Protein AF-0000000083412181 (afdb_homodimer)

Secondary structure (DSSP, 8-state):
------------------------SSEEPTTBPTT---SEE-TTS-EEEEEE-TT-S-EEEEETTEEEE-EE-TTSEEEEEPSPPPSEEEEEEEEETTEEE--TTB-EEEETTEEEEEEEEPPPHHHHGGGS--TTS---EEEEEEEEETTTTEEEEEEEEE-GGGTT-TT--B-EEEEE--TT--TTHHHHTS-HHHHHHHHHHTTSS---EEEEE--S--S-TTSSTT--TTTTTTTHHHHIIIIIHHHHHHHS-B--SGGGEEEEEETHHHHHHHHHHGGGTTT-SEEEEES------GGGGGGHHHHTTSSHHHHHHH-SEEEEEEETTT--SHHHHHHHHHHTT---EEEEETT--SSHHHHHHHHHHHGGGSS-----/------------------------SSEEPTTBPTT---SEE-TTS-EEEEEE-TT-S-EEEEETTEEEE-EE-TTSEEEEEPSPPPSEEEEEEEEETTEEE--TTB-EEEETTEEEEEEEEPPPHHHHGGGS--TTS---EEEEEEEEETTTTEEEEEEEEE-GGGTT-TT--B-EEEEE--TT--TTHHHHTS-HHHHHHHHHHTTSS---EEEEE--S--S-TTSSTT--TTTTTTTHHHHIIIIIHHHHHHHS-B--SGGGEEEEEETHHHHHHHHHHGGGTTT-SEEEEES------GGGGGGHHHHTTSSHHHHHHH-SEEEEEEETTT--SHHHHHHHHHHTT---EEEEETT--SSHHHHHHHHHHHGGGSS-----

Sequence (768 aa):
MNHLITAVVMTLLPMTALAVDDTPHGTPASTNIPEAQYPCVDSQSRATFKLAAKDAKDVKVDICGKKYDMTKDADGVWTGTTDPLVEGFHYYFLVVDGVSVIDPATEAFFGCGKMSGGIEIPESKEAAAYYTFDKNVPHGQVRECKYYSNLENAERRCFVYTPAEYETSPQKRYPVLYLQHGMGEDERGWSQQGMMANIMDNQIAAGKCVPMIVVMDYGNCGYSFGARKGETMEQFGASFTPIMLEEIIPFIDGNFRTLTDRDNRAMAGLSWGGRETFQTALPNLDKFSHIGTFSGALFLPLDQIPTLYGGVFADADAFNSKVHTLFMGMGSEENFGSDRISQALRDNGINCIYYESPGTHHEWLTWRRCLNEFLPLIFKSDKKMNHLITAVVMTLLPMTALAVDDTPHGTPASTNIPEAQYPCVDSQSRATFKLAAKDAKDVKVDICGKKYDMTKDADGVWTGTTDPLVEGFHYYFLVVDGVSVIDPATEAFFGCGKMSGGIEIPESKEAAAYYTFDKNVPHGQVRECKYYSNLENAERRCFVYTPAEYETSPQKRYPVLYLQHGMGEDERGWSQQGMMANIMDNQIAAGKCVPMIVVMDYGNCGYSFGARKGETMEQFGASFTPIMLEEIIPFIDGNFRTLTDRDNRAMAGLSWGGRETFQTALPNLDKFSHIGTFSGALFLPLDQIPTLYGGVFADADAFNSKVHTLFMGMGSEENFGSDRISQALRDNGINCIYYESPGTHHEWLTWRRCLNEFLPLIFKSDKK

Solvent-accessible surface area (backbone atoms only — not comparable to full-atom values): 40443 Å² total; per-residue (Å²): 136,86,79,77,78,76,76,76,77,76,76,76,69,77,75,72,72,71,71,71,77,77,67,66,86,35,47,48,30,86,34,33,33,77,92,39,60,38,44,17,36,28,98,69,39,23,41,34,41,69,45,78,37,64,69,52,85,40,44,29,43,38,43,89,93,43,75,42,74,36,46,69,49,96,84,19,38,28,41,32,67,52,66,67,52,72,65,28,56,41,62,34,32,32,28,53,34,81,28,77,29,41,46,68,37,23,40,73,40,63,35,84,27,28,56,23,16,44,42,50,35,76,63,56,70,76,77,39,46,53,50,39,88,53,86,90,46,68,59,37,36,41,24,44,38,69,47,68,35,77,92,73,69,39,83,42,57,34,33,36,35,37,40,47,57,55,74,78,37,81,84,61,60,24,33,38,35,39,47,32,41,32,63,6,23,36,37,58,34,46,61,64,75,33,27,42,62,30,33,51,27,47,33,39,69,68,65,51,28,70,72,42,33,37,38,19,41,57,51,68,28,38,41,52,90,69,74,52,82,87,60,47,76,77,55,59,32,50,73,30,48,60,42,45,69,69,42,49,51,52,51,48,58,73,68,44,62,51,40,86,51,24,76,29,23,31,37,24,15,29,25,46,13,10,31,50,27,52,69,42,40,60,72,32,57,82,52,28,17,28,42,32,24,30,45,30,61,60,89,68,65,72,92,45,54,41,58,41,69,89,31,52,44,59,47,24,69,62,37,49,72,57,37,78,32,38,38,38,19,34,18,64,64,45,80,74,52,48,69,60,51,44,50,46,39,40,76,55,58,32,70,58,48,76,47,70,33,81,82,25,37,93,44,43,45,24,46,36,51,38,50,64,63,47,47,53,63,47,75,62,76,74,82,118,137,84,79,78,78,77,77,77,76,75,77,75,69,76,77,72,72,71,72,71,78,79,65,67,86,36,48,49,30,86,34,34,32,77,90,39,59,38,45,16,36,28,98,69,40,24,42,36,41,69,47,78,36,64,70,50,86,40,44,29,42,39,43,89,93,44,74,41,73,38,47,69,49,95,85,20,38,29,43,30,67,52,66,65,52,71,64,29,57,42,63,33,32,32,27,53,36,82,28,75,29,42,49,70,37,22,40,73,40,65,36,84,28,28,56,23,15,44,42,51,35,76,64,55,71,78,78,38,47,54,50,40,88,51,87,88,45,68,58,37,36,42,25,44,37,69,47,69,34,80,92,72,70,40,81,42,61,33,33,36,34,37,40,49,58,55,75,79,36,81,82,61,62,24,34,38,37,40,46,32,41,30,64,5,24,36,38,57,35,48,60,64,74,34,28,42,61,32,33,50,27,48,32,39,71,69,66,51,29,72,71,41,33,37,36,18,41,58,50,67,29,39,40,52,90,69,73,51,82,87,60,46,76,77,57,60,34,49,73,30,48,60,41,45,69,69,42,48,51,54,50,47,58,72,69,44,62,52,41,86,51,23,78,29,23,30,36,23,14,28,26,46,13,10,31,51,26,51,69,40,38,58,70,32,57,82,53,28,18,29,40,33,23,30,46,31,62,60,88,68,64,74,90,44,53,42,60,40,69,88,30,52,42,58,47,22,70,61,38,47,72,55,38,77,34,37,38,38,21,34,18,65,65,44,81,73,51,50,69,60,50,44,48,46,40,42,75,57,58,30,74,58,48,75,45,70,32,81,84,24,38,96,43,43,46,24,46,36,52,37,50,64,64,47,47,52,62,45,76,62,76,76,79,119

Structure (mmCIF, N/CA/C/O backbone):
data_AF-0000000083412181-model_v1
#
loop_
_entity.id
_entity.type
_entity.pdbx_description
1 polymer Esterase
#
loop_
_atom_site.group_PDB
_atom_site.id
_atom_site.type_symbol
_atom_site.label_atom_id
_atom_site.label_alt_id
_atom_site.label_comp_id
_atom_site.label_asym_id
_atom_site.label_entity_id
_atom_site.label_seq_id
_atom_site.pdbx_PDB_ins_code
_atom_site.Cartn_x
_atom_site.Cartn_y
_atom_site.Cartn_z
_atom_site.occupancy
_atom_site.B_iso_or_equiv
_atom_site.auth_seq_id
_atom_site.auth_comp_id
_atom_site.auth_asym_id
_atom_site.auth_atom_id
_atom_site.pdbx_PDB_model_num
ATOM 1 N N . MET A 1 1 ? 58.844 55.375 -35 1 28.84 1 MET A N 1
ATOM 2 C CA . MET A 1 1 ? 58.531 54 -35.281 1 28.84 1 MET A CA 1
ATOM 3 C C . MET A 1 1 ? 57.25 53.562 -34.562 1 28.84 1 MET A C 1
ATOM 5 O O . MET A 1 1 ? 57.188 53.656 -33.344 1 28.84 1 MET A O 1
ATOM 9 N N . ASN A 1 2 ? 56.094 53.75 -35.219 1 30.41 2 ASN A N 1
ATOM 10 C CA . ASN A 1 2 ? 54.656 53.594 -34.969 1 30.41 2 ASN A CA 1
ATOM 11 C C . ASN A 1 2 ? 54.312 52.156 -34.625 1 30.41 2 ASN A C 1
ATOM 13 O O . ASN A 1 2 ? 54.438 51.25 -35.469 1 30.41 2 ASN A O 1
ATOM 17 N N . HIS A 1 3 ? 54.719 51.719 -33.469 1 30.52 3 HIS A N 1
ATOM 18 C CA . HIS A 1 3 ? 54.469 50.375 -32.969 1 30.52 3 HIS A CA 1
ATOM 19 C C . HIS A 1 3 ? 52.969 50.062 -32.969 1 30.52 3 HIS A C 1
ATOM 21 O O . HIS A 1 3 ? 52.188 50.781 -32.312 1 30.52 3 HIS A O 1
ATOM 27 N N . LEU A 1 4 ? 52.438 49.656 -34.125 1 27.62 4 LEU A N 1
ATOM 28 C CA . LEU A 1 4 ? 51.062 49.219 -34.344 1 27.62 4 LEU A CA 1
ATOM 29 C C . LEU A 1 4 ? 50.688 48.062 -33.406 1 27.62 4 LEU A C 1
ATOM 31 O O . LEU A 1 4 ? 51.375 47.031 -33.406 1 27.62 4 LEU A O 1
ATOM 35 N N . ILE A 1 5 ? 50.188 48.344 -32.219 1 32.09 5 ILE A N 1
ATOM 36 C CA . ILE A 1 5 ? 49.625 47.438 -31.25 1 32.09 5 ILE A CA 1
ATOM 37 C C . ILE A 1 5 ? 48.469 46.625 -31.891 1 32.09 5 ILE A C 1
ATOM 39 O O . ILE A 1 5 ? 47.469 47.219 -32.281 1 32.09 5 ILE A O 1
ATOM 43 N N . THR A 1 6 ? 48.75 45.625 -32.688 1 26.8 6 THR A N 1
ATOM 44 C CA . THR A 1 6 ? 47.75 44.75 -33.25 1 26.8 6 THR A CA 1
ATOM 45 C C . THR A 1 6 ? 46.906 44.125 -32.156 1 26.8 6 THR A C 1
ATOM 47 O O . THR A 1 6 ? 47.438 43.406 -31.281 1 26.8 6 THR A O 1
ATOM 50 N N . ALA A 1 7 ? 45.781 44.719 -31.828 1 28.11 7 ALA A N 1
ATOM 51 C CA . ALA A 1 7 ? 44.719 44.188 -30.953 1 28.11 7 ALA A CA 1
ATOM 52 C C . ALA A 1 7 ? 44.219 42.844 -31.422 1 28.11 7 ALA A C 1
ATOM 54 O O . ALA A 1 7 ? 43.688 42.719 -32.531 1 28.11 7 ALA A O 1
ATOM 55 N N . VAL A 1 8 ? 44.938 41.781 -31.109 1 29.64 8 VAL A N 1
ATOM 56 C CA . VAL A 1 8 ? 44.406 40.469 -31.406 1 29.64 8 VAL A CA 1
ATOM 57 C C . VAL A 1 8 ? 43.062 40.281 -30.719 1 29.64 8 VAL A C 1
ATOM 59 O O . VAL A 1 8 ? 42.969 40.406 -29.5 1 29.64 8 VAL A O 1
ATOM 62 N N . VAL A 1 9 ? 41.969 40.719 -31.359 1 28.81 9 VAL A N 1
ATOM 63 C CA . VAL A 1 9 ? 40.594 40.438 -30.938 1 28.81 9 VAL A CA 1
ATOM 64 C C . VAL A 1 9 ? 40.406 38.906 -30.828 1 28.81 9 VAL A C 1
ATOM 66 O O . VAL A 1 9 ? 40.5 38.188 -31.828 1 28.81 9 VAL A O 1
ATOM 69 N N . MET A 1 10 ? 40.844 38.344 -29.719 1 28.55 10 MET A N 1
ATOM 70 C CA . MET A 1 10 ? 40.469 36.938 -29.453 1 28.55 10 MET A CA 1
ATOM 71 C C . MET A 1 10 ? 38.969 36.75 -29.547 1 28.55 10 MET A C 1
ATOM 73 O O . MET A 1 10 ? 38.188 37.375 -28.828 1 28.55 10 MET A O 1
ATOM 77 N N . THR A 1 11 ? 38.438 36.469 -30.766 1 30.14 11 THR A N 1
ATOM 78 C CA . THR A 1 11 ? 37.062 36 -30.922 1 30.14 11 THR A CA 1
ATOM 79 C C . THR A 1 11 ? 36.781 34.812 -30 1 30.14 11 THR A C 1
ATOM 81 O O . THR A 1 11 ? 37.438 33.781 -30.062 1 30.14 11 THR A O 1
ATOM 84 N N . LEU A 1 12 ? 36.344 35.125 -28.781 1 31.02 12 LEU A N 1
ATOM 85 C CA . LEU A 1 12 ? 35.719 34.094 -27.938 1 31.02 12 LEU A CA 1
ATOM 86 C C . LEU A 1 12 ? 34.594 33.375 -28.688 1 31.02 12 LEU A C 1
ATOM 88 O O . LEU A 1 12 ? 33.594 34 -29.078 1 31.02 12 LEU A O 1
ATOM 92 N N . LEU A 1 13 ? 34.938 32.344 -29.5 1 34.28 13 LEU A N 1
ATOM 93 C CA . LEU A 1 13 ? 33.875 31.5 -30.016 1 34.28 13 LEU A CA 1
ATOM 94 C C . LEU A 1 13 ? 32.969 31.016 -28.906 1 34.28 13 LEU A C 1
ATOM 96 O O . LEU A 1 13 ? 33.438 30.578 -27.859 1 34.28 13 LEU A O 1
ATOM 100 N N . PRO A 1 14 ? 31.75 31.547 -28.953 1 33.16 14 PRO A N 1
ATOM 101 C CA . PRO A 1 14 ? 30.812 31 -27.953 1 33.16 14 PRO A CA 1
ATOM 102 C C . PRO A 1 14 ? 30.797 29.469 -27.938 1 33.16 14 PRO A C 1
ATOM 104 O O . PRO A 1 14 ? 30.766 28.844 -29 1 33.16 14 PRO A O 1
ATOM 107 N N . MET A 1 15 ? 31.5 28.844 -27.016 1 32.53 15 MET A N 1
ATOM 108 C CA . MET A 1 15 ? 31.234 27.438 -26.812 1 32.53 15 MET A CA 1
ATOM 109 C C . MET A 1 15 ? 29.734 27.188 -26.656 1 32.53 15 MET A C 1
ATOM 111 O O . MET A 1 15 ? 29.094 27.719 -25.75 1 32.53 15 MET A O 1
ATOM 115 N N . THR A 1 16 ? 29.078 26.953 -27.797 1 33.06 16 THR A N 1
ATOM 116 C CA . THR A 1 16 ? 27.703 26.453 -27.719 1 33.06 16 THR A CA 1
ATOM 117 C C . THR A 1 16 ? 27.609 25.297 -26.719 1 33.06 16 THR A C 1
ATOM 119 O O . THR A 1 16 ? 28.297 24.281 -26.891 1 33.06 16 THR A O 1
ATOM 122 N N . ALA A 1 17 ? 27.359 25.547 -25.547 1 31.16 17 ALA A N 1
ATOM 123 C CA . ALA A 1 17 ? 26.891 24.438 -24.703 1 31.16 17 ALA A CA 1
ATOM 124 C C . ALA A 1 17 ? 25.859 23.594 -25.453 1 31.16 17 ALA A C 1
ATOM 126 O O . ALA A 1 17 ? 24.797 24.078 -25.828 1 31.16 17 ALA A O 1
ATOM 127 N N . LEU A 1 18 ? 26.281 22.719 -26.297 1 30.27 18 LEU A N 1
ATOM 128 C CA . LEU A 1 18 ? 25.266 21.75 -26.719 1 30.27 18 LEU A CA 1
ATOM 129 C C . LEU A 1 18 ? 24.391 21.344 -25.531 1 30.27 18 LEU A C 1
ATOM 131 O O . LEU A 1 18 ? 24.875 20.75 -24.562 1 30.27 18 LEU A O 1
ATOM 135 N N . ALA A 1 19 ? 23.406 22.047 -25.297 1 35.56 19 ALA A N 1
ATOM 136 C CA . ALA A 1 19 ? 22.375 21.438 -24.438 1 35.56 19 ALA A CA 1
ATOM 137 C C . ALA A 1 19 ? 22.219 19.953 -24.734 1 35.56 19 ALA A C 1
ATOM 139 O O . ALA A 1 19 ? 21.828 19.578 -25.844 1 35.56 19 ALA A O 1
ATOM 140 N N . VAL A 1 20 ? 23.016 19.109 -24.234 1 36.81 20 VAL A N 1
ATOM 141 C CA . VAL A 1 20 ? 22.719 17.688 -24.312 1 36.81 20 VAL A CA 1
ATOM 142 C C . VAL A 1 20 ? 21.219 17.469 -24.203 1 36.81 20 VAL A C 1
ATOM 144 O O . VAL A 1 20 ? 20.594 17.875 -23.219 1 36.81 20 VAL A O 1
ATOM 147 N N . ASP A 1 21 ? 20.484 17.391 -25.25 1 41.88 21 ASP A N 1
ATOM 148 C CA . ASP A 1 21 ? 19.094 16.953 -25.312 1 41.88 21 ASP A CA 1
ATOM 149 C C . ASP A 1 21 ? 18.859 15.766 -24.391 1 41.88 21 ASP A C 1
ATOM 151 O O . ASP A 1 21 ? 19.25 14.641 -24.719 1 41.88 21 ASP A O 1
ATOM 155 N N . ASP A 1 22 ? 18.781 15.961 -23.109 1 55.81 22 ASP A N 1
ATOM 156 C CA . ASP A 1 22 ? 18.531 15.023 -22.031 1 55.81 22 ASP A CA 1
ATOM 157 C C . ASP A 1 22 ? 17.188 14.32 -22.188 1 55.81 22 ASP A C 1
ATOM 159 O O . ASP A 1 22 ? 16.641 13.789 -21.219 1 55.81 22 ASP A O 1
ATOM 163 N N . THR A 1 23 ? 16.578 14.5 -23.391 1 63.03 23 THR A N 1
ATOM 164 C CA . THR A 1 23 ? 15.312 13.797 -23.547 1 63.03 23 THR A CA 1
ATOM 165 C C . THR A 1 23 ? 15.531 12.289 -23.625 1 63.03 23 THR A C 1
ATOM 167 O O . THR A 1 23 ? 16.344 11.812 -24.422 1 63.03 23 THR A O 1
ATOM 170 N N . PRO A 1 24 ? 14.922 11.609 -22.719 1 68.25 24 PRO A N 1
ATOM 171 C CA . PRO A 1 24 ? 15.086 10.156 -22.734 1 68.25 24 PRO A CA 1
ATOM 172 C C . PRO A 1 24 ? 14.727 9.523 -24.078 1 68.25 24 PRO A C 1
ATOM 174 O O . PRO A 1 24 ? 13.781 9.977 -24.734 1 68.25 24 PRO A O 1
ATOM 177 N N . HIS A 1 25 ? 15.484 8.656 -24.578 1 81.12 25 HIS A N 1
ATOM 178 C CA . HIS A 1 25 ? 15.234 7.859 -25.781 1 81.12 25 HIS A CA 1
ATOM 179 C C . HIS A 1 25 ? 14.18 6.785 -25.516 1 81.12 25 HIS A C 1
ATOM 181 O O . HIS A 1 25 ? 14.148 5.766 -26.219 1 81.12 25 HIS A O 1
ATOM 187 N N . GLY A 1 26 ? 13.203 6.996 -24.688 1 95.06 26 GLY A N 1
ATOM 188 C CA . GLY A 1 26 ? 12.133 6.074 -24.344 1 95.06 26 GLY A CA 1
ATOM 189 C C . GLY A 1 26 ? 11.047 6.711 -23.5 1 95.06 26 GLY A C 1
ATOM 190 O O . GLY A 1 26 ? 11.094 7.91 -23.219 1 95.06 26 GLY A O 1
ATOM 191 N N . THR A 1 27 ? 10.047 5.934 -23.297 1 97 27 THR A N 1
ATOM 192 C CA . THR A 1 27 ? 8.945 6.359 -22.453 1 97 27 THR A CA 1
ATOM 193 C C . THR A 1 27 ? 9.234 6.02 -20.984 1 97 27 THR A C 1
ATOM 195 O O . THR A 1 27 ? 9.594 4.887 -20.672 1 97 27 THR A O 1
ATOM 198 N N . PRO A 1 28 ? 9.148 7.051 -20.109 1 97.81 28 PRO A N 1
ATOM 199 C CA . PRO A 1 28 ? 9.32 6.727 -18.688 1 97.81 28 PRO A CA 1
ATOM 200 C C . PRO A 1 28 ? 8.453 5.551 -18.234 1 97.81 28 PRO A C 1
ATOM 202 O O . PRO A 1 28 ? 7.293 5.449 -18.656 1 97.81 28 PRO A O 1
ATOM 205 N N . ALA A 1 29 ? 9.039 4.672 -17.453 1 98.12 29 ALA A N 1
ATOM 206 C CA . ALA A 1 29 ? 8.297 3.508 -16.984 1 98.12 29 ALA A CA 1
ATOM 207 C C . ALA A 1 29 ? 7.105 3.932 -16.125 1 98.12 29 ALA A C 1
ATOM 209 O O . ALA A 1 29 ? 7.195 4.898 -15.359 1 98.12 29 ALA A O 1
ATOM 210 N N . SER A 1 30 ? 6.023 3.191 -16.203 1 97.06 30 SER A N 1
ATOM 211 C CA . SER A 1 30 ? 4.816 3.502 -15.453 1 97.06 30 SER A CA 1
ATOM 212 C C . SER A 1 30 ? 5.035 3.307 -13.953 1 97.06 30 SER A C 1
ATOM 214 O O . SER A 1 30 ? 4.227 3.762 -13.141 1 97.06 30 SER A O 1
ATOM 216 N N . THR A 1 31 ? 6.156 2.654 -13.57 1 98.19 31 THR A N 1
ATOM 217 C CA . THR A 1 31 ? 6.445 2.334 -12.172 1 98.19 31 THR A CA 1
ATOM 218 C C . THR A 1 31 ? 7.34 3.398 -11.547 1 98.19 31 THR A C 1
ATOM 220 O O . THR A 1 31 ? 7.75 3.275 -10.391 1 98.19 31 THR A O 1
ATOM 223 N N . ASN A 1 32 ? 7.66 4.438 -12.328 1 97.69 32 ASN A N 1
ATOM 224 C CA . ASN A 1 32 ? 8.477 5.523 -11.789 1 97.69 32 ASN A CA 1
ATOM 225 C C . ASN A 1 32 ? 7.719 6.324 -10.734 1 97.69 32 ASN A C 1
ATOM 227 O O . ASN A 1 32 ? 6.488 6.395 -10.766 1 97.69 32 ASN A O 1
ATOM 231 N N . ILE A 1 33 ? 8.438 6.863 -9.805 1 95.44 33 ILE A N 1
ATOM 232 C CA . ILE A 1 33 ? 7.848 7.855 -8.914 1 95.44 33 ILE A CA 1
ATOM 233 C C . ILE A 1 33 ? 7.5 9.117 -9.695 1 95.44 33 ILE A C 1
ATOM 235 O O . ILE A 1 33 ? 7.945 9.289 -10.836 1 95.44 33 ILE A O 1
ATOM 239 N N . PRO A 1 34 ? 6.734 10.031 -9.055 1 90.12 34 PRO A N 1
ATOM 240 C CA . PRO A 1 34 ? 6.363 11.258 -9.773 1 90.12 34 PRO A CA 1
ATOM 241 C C . PRO A 1 34 ? 7.578 12.047 -10.25 1 90.12 34 PRO A C 1
ATOM 243 O O . PRO A 1 34 ? 8.555 12.195 -9.516 1 90.12 34 PRO A O 1
ATOM 246 N N . GLU A 1 35 ? 7.559 12.484 -11.508 1 90.06 35 GLU A N 1
ATOM 247 C CA . GLU A 1 35 ? 8.516 13.398 -12.125 1 90.06 35 GLU A CA 1
ATOM 248 C C . GLU A 1 35 ? 9.758 12.656 -12.609 1 90.06 35 GLU A C 1
ATOM 250 O O . GLU A 1 35 ? 10.594 13.219 -13.305 1 90.06 35 GLU A O 1
ATOM 255 N N . ALA A 1 36 ? 9.938 11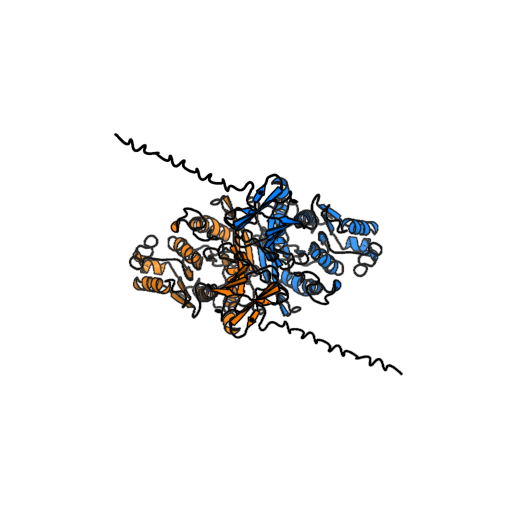.344 -12.242 1 94.12 36 ALA A N 1
ATOM 256 C CA . ALA A 1 36 ? 11.117 10.609 -12.68 1 94.12 36 ALA A CA 1
ATOM 257 C C . ALA A 1 36 ? 11.016 10.242 -14.156 1 94.12 36 ALA A C 1
ATOM 259 O O . ALA A 1 36 ? 10.008 9.672 -14.594 1 94.12 36 ALA A O 1
ATOM 260 N N . GLN A 1 37 ? 12.062 10.508 -14.883 1 95.44 37 GLN A N 1
ATOM 261 C CA . GLN A 1 37 ? 12.078 10.242 -16.312 1 95.44 37 GLN A CA 1
ATOM 262 C C . GLN A 1 37 ? 12.727 8.891 -16.625 1 95.44 37 GLN A C 1
ATOM 264 O O . GLN A 1 37 ? 12.586 8.367 -17.734 1 95.44 37 GLN A O 1
ATOM 269 N N . TYR A 1 38 ? 13.555 8.461 -15.734 1 97.19 38 TYR A N 1
ATOM 270 C CA . TYR A 1 38 ? 14.18 7.152 -15.82 1 97.19 38 TYR A CA 1
ATOM 271 C C . TYR A 1 38 ? 13.781 6.27 -14.648 1 97.19 38 TYR A C 1
ATOM 273 O O . TYR A 1 38 ? 13.5 6.77 -13.555 1 97.19 38 TYR A O 1
ATOM 281 N N . PRO A 1 39 ? 13.789 4.957 -14.875 1 98.25 39 PRO A N 1
ATOM 282 C CA . PRO A 1 39 ? 14.07 4.266 -16.141 1 98.25 39 PRO A CA 1
ATOM 283 C C . PRO A 1 39 ? 13.031 4.566 -17.219 1 98.25 39 PRO A C 1
ATOM 285 O O . PRO A 1 39 ? 11.914 4.992 -16.906 1 98.25 39 PRO A O 1
ATOM 288 N N . CYS A 1 40 ? 13.414 4.508 -18.391 1 98.5 40 CYS A N 1
ATOM 289 C CA . CYS A 1 40 ? 12.516 4.578 -19.531 1 98.5 40 CYS A CA 1
ATOM 290 C C . CYS A 1 40 ? 12.672 3.354 -20.438 1 98.5 40 CYS A C 1
ATOM 292 O O . CYS A 1 40 ? 13.672 2.643 -20.344 1 98.5 40 CYS A O 1
ATOM 294 N N . VAL A 1 41 ? 11.695 3.025 -21.172 1 98.62 41 VAL A N 1
ATOM 295 C CA . VAL A 1 41 ? 11.664 1.862 -22.062 1 98.62 41 VAL A CA 1
ATOM 296 C C . VAL A 1 41 ? 11.508 2.314 -23.5 1 98.62 41 VAL A C 1
ATOM 298 O O . VAL A 1 41 ? 10.625 3.113 -23.828 1 98.62 41 VAL A O 1
ATOM 301 N N . ASP A 1 42 ? 12.305 1.821 -24.375 1 97.75 42 ASP A N 1
ATOM 302 C CA . ASP A 1 42 ? 12.234 2.248 -25.766 1 97.75 42 ASP A CA 1
ATOM 303 C C . ASP A 1 42 ? 11.391 1.278 -26.594 1 97.75 42 ASP A C 1
ATOM 305 O O . ASP A 1 42 ? 10.805 0.336 -26.062 1 97.75 42 ASP A O 1
ATOM 309 N N . SER A 1 43 ? 11.25 1.526 -27.891 1 95.94 43 SER A N 1
ATOM 310 C CA . SER A 1 43 ? 10.359 0.781 -28.766 1 95.94 43 SER A CA 1
ATOM 311 C C . SER A 1 43 ? 10.852 -0.645 -28.984 1 95.94 43 SER A C 1
ATOM 313 O O . SER A 1 43 ? 10.117 -1.496 -29.484 1 95.94 43 SER A O 1
ATOM 315 N N . GLN A 1 44 ? 12.102 -0.884 -28.609 1 96.62 44 GLN A N 1
ATOM 316 C CA . GLN A 1 44 ? 12.664 -2.227 -28.734 1 96.62 44 GLN A CA 1
ATOM 317 C C . GLN A 1 44 ? 12.609 -2.965 -27.391 1 96.62 44 GLN A C 1
ATOM 319 O O . GLN A 1 44 ? 13.266 -3.988 -27.219 1 96.62 44 GLN A O 1
ATOM 324 N N . SER A 1 45 ? 11.93 -2.438 -26.438 1 97.25 45 SER A N 1
ATOM 325 C CA . SER A 1 45 ? 11.727 -3.018 -25.109 1 97.25 45 SER A CA 1
ATOM 326 C C . SER A 1 45 ? 13.031 -3.043 -24.328 1 97.25 45 SER A C 1
ATOM 328 O O . SER A 1 45 ? 13.242 -3.938 -23.5 1 97.25 45 SER A O 1
ATOM 330 N N . ARG A 1 46 ? 13.93 -2.176 -24.688 1 98.25 46 ARG A N 1
ATOM 331 C CA . ARG A 1 46 ? 15.117 -1.978 -23.859 1 98.25 46 ARG A CA 1
ATOM 332 C C . ARG A 1 46 ? 14.875 -0.914 -22.797 1 98.25 46 ARG A C 1
ATOM 334 O O . ARG A 1 46 ? 14.219 0.099 -23.062 1 98.25 46 ARG A O 1
ATOM 341 N N . ALA A 1 47 ? 15.391 -1.142 -21.594 1 98.69 47 ALA A N 1
ATOM 342 C CA . ALA A 1 47 ? 15.25 -0.185 -20.5 1 98.69 47 ALA A CA 1
ATOM 343 C C . ALA A 1 47 ? 16.562 0.55 -20.25 1 98.69 47 ALA A C 1
ATOM 345 O O . ALA A 1 47 ? 17.641 -0.059 -20.266 1 98.69 47 ALA A O 1
ATOM 346 N N . THR A 1 48 ? 16.453 1.814 -20.078 1 98.75 48 THR A N 1
ATOM 347 C CA . THR A 1 48 ? 17.609 2.637 -19.719 1 98.75 48 THR A CA 1
ATOM 348 C C . THR A 1 48 ? 17.453 3.191 -18.312 1 98.75 48 THR A C 1
ATOM 350 O O . THR A 1 48 ? 16.406 3.752 -17.953 1 98.75 48 THR A O 1
ATOM 353 N N . PHE A 1 49 ? 18.5 3.043 -17.562 1 98.44 49 PHE A N 1
ATOM 354 C CA . PHE A 1 49 ? 18.531 3.465 -16.172 1 98.44 49 PHE A CA 1
ATOM 355 C C . PHE A 1 49 ? 19.547 4.574 -15.961 1 98.44 49 PHE A C 1
ATOM 357 O O . PHE A 1 49 ? 20.562 4.637 -16.672 1 98.44 49 PHE A O 1
ATOM 364 N N . LYS A 1 50 ? 19.281 5.426 -14.969 1 97.56 50 LYS A N 1
ATOM 365 C CA . LYS A 1 50 ? 20.203 6.492 -14.578 1 97.56 50 LYS A CA 1
ATOM 366 C C . LYS A 1 50 ? 20.281 6.617 -13.062 1 97.56 50 LYS A C 1
ATOM 368 O O . LYS A 1 50 ? 19.281 6.445 -12.359 1 97.56 50 LYS A O 1
ATOM 373 N N . LEU A 1 51 ? 21.453 6.902 -12.625 1 97.12 51 LEU A N 1
ATOM 374 C CA . LEU A 1 51 ? 21.672 7.133 -11.203 1 97.12 51 LEU A CA 1
ATOM 375 C C . LEU A 1 51 ? 22.781 8.156 -10.992 1 97.12 51 LEU A C 1
ATOM 377 O O . LEU A 1 51 ? 23.891 8.008 -11.523 1 97.12 51 LEU A O 1
ATOM 381 N N . ALA A 1 52 ? 22.469 9.211 -10.258 1 95.38 52 ALA A N 1
ATOM 382 C CA . ALA A 1 52 ? 23.531 10.125 -9.828 1 95.38 52 ALA A CA 1
ATOM 383 C C . ALA A 1 52 ? 24.312 9.547 -8.656 1 95.38 52 ALA A C 1
ATOM 385 O O . ALA A 1 52 ? 23.781 9.422 -7.543 1 95.38 52 ALA A O 1
ATOM 386 N N . ALA A 1 53 ? 25.531 9.141 -8.906 1 94.94 53 ALA A N 1
ATOM 387 C CA . ALA A 1 53 ? 26.406 8.555 -7.906 1 94.94 53 ALA A CA 1
ATOM 388 C C . ALA A 1 53 ? 27.875 8.875 -8.211 1 94.94 53 ALA A C 1
ATOM 390 O O . ALA A 1 53 ? 28.641 7.98 -8.57 1 94.94 53 ALA A O 1
ATOM 391 N N . LYS A 1 54 ? 28.25 10.031 -7.902 1 93.75 54 LYS A N 1
ATOM 392 C CA . LYS A 1 54 ? 29.547 10.57 -8.32 1 93.75 54 LYS A CA 1
ATOM 393 C C . LYS A 1 54 ? 30.703 9.797 -7.688 1 93.75 54 LYS A C 1
ATOM 395 O O . LYS A 1 54 ? 31.734 9.57 -8.32 1 93.75 54 LYS A O 1
ATOM 400 N N . ASP A 1 55 ? 30.5 9.352 -6.512 1 91.44 55 ASP A N 1
ATOM 401 C CA . ASP A 1 55 ? 31.609 8.758 -5.762 1 91.44 55 ASP A CA 1
ATOM 402 C C . ASP A 1 55 ? 31.641 7.242 -5.934 1 91.44 55 ASP A C 1
ATOM 404 O O . ASP A 1 55 ? 32.594 6.586 -5.504 1 91.44 55 ASP A O 1
ATOM 408 N N . ALA A 1 56 ? 30.641 6.711 -6.582 1 92.31 56 ALA A N 1
ATOM 409 C CA . ALA A 1 56 ? 30.609 5.27 -6.812 1 92.31 56 ALA A CA 1
ATOM 410 C C . ALA A 1 56 ? 31.656 4.859 -7.844 1 92.31 56 ALA A C 1
ATOM 412 O O . ALA A 1 56 ? 32 5.641 -8.734 1 92.31 56 ALA A O 1
ATOM 413 N N . LYS A 1 57 ? 32.094 3.59 -7.754 1 92.69 57 LYS A N 1
ATOM 414 C CA . LYS A 1 57 ? 33.125 3.09 -8.656 1 92.69 57 LYS A CA 1
ATOM 415 C C . LYS A 1 57 ? 32.531 2.074 -9.641 1 92.69 57 LYS A C 1
ATOM 417 O O . LYS A 1 57 ? 33.125 1.84 -10.711 1 92.69 57 LYS A O 1
ATOM 422 N N . ASP A 1 58 ? 31.562 1.457 -9.195 1 94.44 58 ASP A N 1
ATOM 423 C CA . ASP A 1 58 ? 30.938 0.405 -9.984 1 94.44 58 ASP A CA 1
ATOM 424 C C . ASP A 1 58 ? 29.422 0.391 -9.781 1 94.44 58 ASP A C 1
ATOM 426 O O . ASP A 1 58 ? 28.953 0.224 -8.656 1 94.44 58 ASP A O 1
ATOM 430 N N . VAL A 1 59 ? 28.719 0.631 -10.875 1 96.62 59 VAL A N 1
ATOM 431 C CA . VAL A 1 59 ? 27.25 0.593 -10.805 1 96.62 59 VAL A CA 1
ATOM 432 C C . VAL A 1 59 ? 26.719 -0.332 -11.891 1 96.62 59 VAL A C 1
ATOM 434 O O . VAL A 1 59 ? 27.156 -0.284 -13.039 1 96.62 59 VAL A O 1
ATOM 437 N N . LYS A 1 60 ? 25.828 -1.237 -11.477 1 98.12 60 LYS A N 1
ATOM 438 C CA . LYS A 1 60 ? 25.156 -2.15 -12.406 1 98.12 60 LYS A CA 1
ATOM 439 C C . LYS A 1 60 ? 23.656 -2.152 -12.188 1 98.12 60 LYS A C 1
ATOM 441 O O . LYS A 1 60 ? 23.172 -1.724 -11.141 1 98.12 60 LYS A O 1
ATOM 446 N N . VAL A 1 61 ? 22.953 -2.527 -13.195 1 98.5 61 VAL A N 1
ATOM 447 C CA . VAL A 1 61 ? 21.531 -2.869 -13.062 1 98.5 61 VAL A CA 1
ATOM 448 C C . VAL A 1 61 ? 21.375 -4.387 -13.07 1 98.5 61 VAL A C 1
ATOM 450 O O . VAL A 1 61 ? 21.906 -5.074 -13.938 1 98.5 61 VAL A O 1
ATOM 453 N N . ASP A 1 62 ? 20.734 -4.863 -12.062 1 98.38 62 ASP A N 1
ATOM 454 C CA . ASP A 1 62 ? 20.406 -6.281 -11.938 1 98.38 62 ASP A CA 1
ATOM 455 C C . ASP A 1 62 ? 18.938 -6.543 -12.258 1 98.38 62 ASP A C 1
ATOM 457 O O . ASP A 1 62 ? 18.062 -6.203 -11.469 1 98.38 62 ASP A O 1
ATOM 461 N N . ILE A 1 63 ? 18.703 -7.172 -13.422 1 98 63 ILE A N 1
ATOM 462 C CA . ILE A 1 63 ? 17.328 -7.359 -13.867 1 98 63 ILE A CA 1
ATOM 463 C C . ILE A 1 63 ? 17.234 -8.609 -14.75 1 98 63 ILE A C 1
ATOM 465 O O . ILE A 1 63 ? 18.109 -8.852 -15.578 1 98 63 ILE A O 1
ATOM 469 N N . CYS A 1 64 ? 16.234 -9.414 -14.492 1 92.94 64 CYS A N 1
ATOM 470 C CA . CYS A 1 64 ? 15.914 -10.586 -15.305 1 92.94 64 CYS A CA 1
ATOM 471 C C . CYS A 1 64 ? 17.094 -11.547 -15.367 1 92.94 64 CYS A C 1
ATOM 473 O O . CYS A 1 64 ? 17.422 -12.062 -16.438 1 92.94 64 CYS A O 1
ATOM 475 N N . GLY A 1 65 ? 17.75 -11.633 -14.258 1 92.88 65 GLY A N 1
ATOM 476 C CA . GLY A 1 65 ? 18.797 -12.648 -14.125 1 92.88 65 GLY A CA 1
ATOM 477 C C . GLY A 1 65 ? 20.125 -12.227 -14.727 1 92.88 65 GLY A C 1
ATOM 478 O O . GLY A 1 65 ? 21.047 -13.039 -14.836 1 92.88 65 GLY A O 1
ATOM 479 N N . LYS A 1 66 ? 20.219 -10.984 -15.164 1 97.38 66 LYS A N 1
ATOM 480 C CA . LYS A 1 66 ? 21.453 -10.461 -15.766 1 97.38 66 LYS A CA 1
ATOM 481 C C . LYS A 1 66 ? 21.828 -9.125 -15.141 1 97.38 66 LYS A C 1
ATOM 483 O O . LYS A 1 66 ? 20.969 -8.312 -14.805 1 97.38 66 LYS A O 1
ATOM 488 N N . LYS A 1 67 ? 23.125 -8.891 -15.016 1 98.38 67 LYS A N 1
ATOM 489 C CA . LYS A 1 67 ? 23.656 -7.609 -14.57 1 98.38 67 LYS A CA 1
ATOM 490 C C . LYS A 1 67 ? 24.266 -6.828 -15.734 1 98.38 67 LYS A C 1
ATOM 492 O O . LYS A 1 67 ? 25.047 -7.371 -16.516 1 98.38 67 LYS A O 1
ATOM 497 N N . TYR A 1 68 ? 23.859 -5.648 -15.883 1 98.69 68 TYR A N 1
ATOM 498 C CA . TYR A 1 68 ? 24.359 -4.754 -16.922 1 98.69 68 TYR A CA 1
ATOM 499 C C . TYR A 1 68 ? 25.219 -3.654 -16.312 1 98.69 68 TYR A C 1
ATOM 501 O O . TYR A 1 68 ? 24.781 -2.934 -15.414 1 98.69 68 TYR A O 1
ATOM 509 N N . ASP A 1 69 ? 26.422 -3.506 -16.844 1 98.5 69 ASP A N 1
ATOM 510 C CA . ASP A 1 69 ? 27.312 -2.438 -16.391 1 98.5 69 ASP A CA 1
ATOM 511 C C . ASP A 1 69 ? 26.781 -1.07 -16.828 1 98.5 69 ASP A C 1
ATOM 513 O O . ASP A 1 69 ? 26.312 -0.908 -17.953 1 98.5 69 ASP A O 1
ATOM 517 N N . MET A 1 70 ? 26.812 -0.149 -15.883 1 98.25 70 MET A N 1
ATOM 518 C CA . MET A 1 70 ? 26.516 1.239 -16.219 1 98.25 70 MET A CA 1
ATOM 519 C C . MET A 1 70 ? 27.797 2.053 -16.375 1 98.25 70 MET A C 1
ATOM 521 O O . MET A 1 70 ? 28.844 1.663 -15.883 1 98.25 70 MET A O 1
ATOM 525 N N . THR A 1 71 ? 27.672 3.145 -17.109 1 98.31 71 THR A N 1
ATOM 526 C CA . THR A 1 71 ? 28.828 3.998 -17.391 1 98.31 71 THR A CA 1
ATOM 527 C C . THR A 1 71 ? 28.625 5.387 -16.781 1 98.31 71 THR A C 1
ATOM 529 O O . THR A 1 71 ? 27.547 5.973 -16.906 1 98.31 71 THR A O 1
ATOM 532 N N . LYS A 1 72 ? 29.672 5.883 -16.234 1 97.31 72 LYS A N 1
ATOM 533 C CA . LYS A 1 72 ? 29.641 7.18 -15.562 1 97.31 72 LYS A CA 1
ATOM 534 C C . LYS A 1 72 ? 30.062 8.297 -16.516 1 97.31 72 LYS A C 1
ATOM 536 O O . LYS A 1 72 ? 31.047 8.18 -17.234 1 97.31 72 LYS A O 1
ATOM 541 N N . ASP A 1 73 ? 29.359 9.383 -16.5 1 97.25 73 ASP A N 1
ATOM 542 C CA . ASP A 1 73 ? 29.766 10.539 -17.281 1 97.25 73 ASP A CA 1
ATOM 543 C C . ASP A 1 73 ? 30.516 11.555 -16.438 1 97.25 73 ASP A C 1
ATOM 545 O O . ASP A 1 73 ? 30.875 11.273 -15.289 1 97.25 73 ASP A O 1
ATOM 549 N N . ALA A 1 74 ? 30.812 12.688 -16.938 1 96.69 74 ALA A N 1
ATOM 550 C CA . ALA A 1 74 ? 31.656 13.68 -16.297 1 96.69 74 ALA A CA 1
ATOM 551 C C . ALA A 1 74 ? 30.953 14.305 -15.094 1 96.69 74 ALA A C 1
ATOM 553 O O . ALA A 1 74 ? 31.609 14.766 -14.148 1 96.69 74 ALA A O 1
ATOM 554 N N . ASP A 1 75 ? 29.656 14.203 -15.102 1 95.94 75 ASP A N 1
ATOM 555 C CA . ASP A 1 75 ? 28.891 14.82 -14.023 1 95.94 75 ASP A CA 1
ATOM 556 C C . ASP A 1 75 ? 28.609 13.82 -12.906 1 95.94 75 ASP A C 1
ATOM 558 O O . ASP A 1 75 ? 27.938 14.148 -11.922 1 95.94 75 ASP A O 1
ATOM 562 N N . GLY A 1 76 ? 29.062 12.625 -13.062 1 95.81 76 GLY A N 1
ATOM 563 C CA . GLY A 1 76 ? 28.891 11.609 -12.031 1 95.81 76 GLY A CA 1
ATOM 564 C C . GLY A 1 76 ? 27.594 10.836 -12.164 1 95.81 76 GLY A C 1
ATOM 565 O O . GLY A 1 76 ? 27.125 10.227 -11.203 1 95.81 76 GLY A O 1
ATOM 566 N N . VAL A 1 77 ? 27 10.969 -13.344 1 97.19 77 VAL A N 1
ATOM 567 C CA . VAL A 1 77 ? 25.75 10.266 -13.602 1 97.19 77 VAL A CA 1
ATOM 568 C C . VAL A 1 77 ? 26.031 8.961 -14.336 1 97.19 77 VAL A C 1
ATOM 570 O O . VAL A 1 77 ? 26.734 8.945 -15.352 1 97.19 77 VAL A O 1
ATOM 573 N N . TRP A 1 78 ? 25.531 7.867 -13.75 1 97.81 78 TRP A N 1
ATOM 574 C CA . TRP A 1 78 ? 25.656 6.543 -14.344 1 97.81 78 TRP A CA 1
ATOM 575 C C . TRP A 1 78 ? 24.469 6.219 -15.234 1 97.81 78 TRP A C 1
ATOM 577 O O . TRP A 1 78 ? 23.312 6.438 -14.844 1 97.81 78 TRP A O 1
ATOM 587 N N . THR A 1 79 ? 24.734 5.734 -16.453 1 98.12 79 THR A N 1
ATOM 588 C CA . THR A 1 79 ? 23.688 5.336 -17.391 1 98.12 79 THR A CA 1
ATOM 589 C C . THR A 1 79 ? 23.922 3.918 -17.906 1 98.12 79 THR A C 1
ATOM 591 O O . THR A 1 79 ? 25.062 3.541 -18.188 1 98.12 79 THR A O 1
ATOM 594 N N . GLY A 1 80 ? 22.891 3.125 -17.938 1 97.94 80 GLY A N 1
ATOM 595 C CA . GLY A 1 80 ? 22.938 1.783 -18.5 1 97.94 80 GLY A CA 1
ATOM 596 C C . GLY A 1 80 ? 21.672 1.398 -19.234 1 97.94 80 GLY A C 1
ATOM 597 O O . GLY A 1 80 ? 20.562 1.744 -18.812 1 97.94 80 GLY A O 1
ATOM 598 N N . THR A 1 81 ? 21.828 0.719 -20.328 1 98.19 81 THR A N 1
ATOM 599 C CA . THR A 1 81 ? 20.719 0.229 -21.141 1 98.19 81 THR A CA 1
ATOM 600 C C . THR A 1 81 ? 20.781 -1.29 -21.281 1 98.19 81 THR A C 1
ATOM 602 O O . THR A 1 81 ? 21.844 -1.852 -21.531 1 98.19 81 THR A O 1
ATOM 605 N N . THR A 1 82 ? 19.703 -1.92 -21.141 1 98.44 82 THR A N 1
ATOM 606 C CA . THR A 1 82 ? 19.641 -3.377 -21.188 1 98.44 82 THR A CA 1
ATOM 607 C C . THR A 1 82 ? 19.484 -3.865 -22.625 1 98.44 82 THR A C 1
ATOM 609 O O . THR A 1 82 ? 19.25 -3.068 -23.531 1 98.44 82 THR A O 1
ATOM 612 N N . ASP A 1 83 ? 19.641 -5.223 -22.75 1 98 83 ASP A N 1
ATOM 613 C CA . ASP A 1 83 ? 19.031 -5.898 -23.891 1 98 83 ASP A CA 1
ATOM 614 C C . ASP A 1 83 ? 17.516 -5.816 -23.828 1 98 83 ASP A C 1
ATOM 616 O O . ASP A 1 83 ? 16.938 -5.387 -22.812 1 98 83 ASP A O 1
ATOM 620 N N . PRO A 1 84 ? 16.875 -6.16 -25 1 97.69 84 PRO A N 1
ATOM 621 C CA . PRO A 1 84 ? 15.414 -6.23 -24.906 1 97.69 84 PRO A CA 1
ATOM 622 C C . PRO A 1 84 ? 14.938 -7.113 -23.75 1 97.69 84 PRO A C 1
ATOM 624 O O . PRO A 1 84 ? 15.484 -8.203 -23.531 1 97.69 84 PRO A O 1
ATOM 627 N N . LEU A 1 85 ? 14.039 -6.641 -23.047 1 97.69 85 LEU A N 1
ATOM 628 C CA . LEU A 1 85 ? 13.469 -7.383 -21.922 1 97.69 85 LEU A CA 1
ATOM 629 C C . LEU A 1 85 ? 12.102 -7.965 -22.297 1 97.69 85 LEU A C 1
ATOM 631 O O . LEU A 1 85 ? 11.414 -7.438 -23.172 1 97.69 85 LEU A O 1
ATOM 635 N N . VAL A 1 86 ? 11.797 -9.023 -21.594 1 96.44 86 VAL A N 1
ATOM 636 C CA . VAL A 1 86 ? 10.492 -9.633 -21.797 1 96.44 86 VAL A CA 1
ATOM 637 C C . VAL A 1 86 ? 9.398 -8.703 -21.266 1 96.44 86 VAL A C 1
ATOM 639 O O . VAL A 1 86 ? 9.586 -8.055 -20.234 1 96.44 86 VAL A O 1
ATOM 642 N N . GLU A 1 87 ? 8.242 -8.68 -21.969 1 97.5 87 GLU A N 1
ATOM 643 C CA . GLU A 1 87 ? 7.113 -7.859 -21.547 1 97.5 87 GLU A CA 1
ATOM 644 C C . GLU A 1 87 ? 6.617 -8.273 -20.156 1 97.5 87 GLU A C 1
ATOM 646 O O . GLU A 1 87 ? 6.676 -9.453 -19.797 1 97.5 87 GLU A O 1
ATOM 651 N N . GLY A 1 88 ? 6.066 -7.215 -19.469 1 98.19 88 GLY A N 1
ATOM 652 C CA . GLY A 1 88 ? 5.512 -7.461 -18.141 1 98.19 88 GLY A CA 1
ATOM 653 C C . GLY A 1 88 ? 6.289 -6.777 -17.031 1 98.19 88 GLY A C 1
ATOM 654 O O . GLY A 1 88 ? 7.16 -5.949 -17.297 1 98.19 88 GLY A O 1
ATOM 655 N N . PHE A 1 89 ? 5.973 -7.105 -15.867 1 98.62 89 PHE A N 1
ATOM 656 C CA . PHE A 1 89 ? 6.578 -6.523 -14.672 1 98.62 89 PHE A CA 1
ATOM 657 C C . PHE A 1 89 ? 7.824 -7.301 -14.266 1 98.62 89 PHE A C 1
ATOM 659 O O . PHE A 1 89 ? 7.801 -8.531 -14.195 1 98.62 89 PHE A O 1
ATOM 666 N N . HIS A 1 90 ? 8.875 -6.582 -13.922 1 98.62 90 HIS A N 1
ATOM 667 C CA . HIS A 1 90 ? 10.109 -7.188 -13.438 1 98.62 90 HIS A CA 1
ATOM 668 C C . HIS A 1 90 ? 10.664 -6.43 -12.234 1 98.62 90 HIS A C 1
ATOM 670 O O . HIS A 1 90 ? 10.703 -5.195 -12.234 1 98.62 90 HIS A O 1
ATOM 676 N N . TYR A 1 91 ? 11.047 -7.262 -11.234 1 98.44 91 TYR A N 1
ATOM 677 C CA . TYR A 1 91 ? 11.859 -6.672 -10.172 1 98.44 91 TYR A CA 1
ATOM 678 C C . TYR A 1 91 ? 13.25 -6.328 -10.688 1 98.44 91 TYR A C 1
ATOM 680 O O . TYR A 1 91 ? 13.781 -7.008 -11.562 1 98.44 91 TYR A O 1
ATOM 688 N N . TYR A 1 92 ? 13.82 -5.273 -10.133 1 98.44 92 TYR A N 1
ATOM 689 C CA . TYR A 1 92 ? 15.219 -4.988 -10.43 1 98.44 92 TYR A CA 1
ATOM 690 C C . TYR A 1 92 ? 15.883 -4.27 -9.266 1 98.44 92 TYR A C 1
ATOM 692 O O . TYR A 1 92 ? 15.211 -3.771 -8.359 1 98.44 92 TYR A O 1
ATOM 700 N N . PHE A 1 93 ? 17.172 -4.285 -9.289 1 98.12 93 PHE A N 1
ATOM 701 C CA . PHE A 1 93 ? 18.016 -3.584 -8.328 1 98.12 93 PHE A CA 1
ATOM 702 C C . PHE A 1 93 ? 19.156 -2.865 -9.039 1 98.12 93 PHE A C 1
ATOM 704 O O . PHE A 1 93 ? 19.578 -3.268 -10.125 1 98.12 93 PHE A O 1
ATOM 711 N N . LEU A 1 94 ? 19.562 -1.811 -8.453 1 97.56 94 LEU A N 1
ATOM 712 C CA . LEU A 1 94 ? 20.875 -1.262 -8.773 1 97.56 94 LEU A CA 1
ATOM 713 C C . LEU A 1 94 ? 21.938 -1.82 -7.836 1 97.56 94 LEU A C 1
ATOM 715 O O . LEU A 1 94 ? 21.688 -1.987 -6.637 1 97.56 94 LEU A O 1
ATOM 719 N N . VAL A 1 95 ? 22.984 -2.146 -8.406 1 96.38 95 VAL A N 1
ATOM 720 C CA . VAL A 1 95 ? 24.125 -2.592 -7.609 1 96.38 95 VAL A CA 1
ATOM 721 C C . VAL A 1 95 ? 25.188 -1.499 -7.566 1 96.38 95 VAL A C 1
ATOM 723 O O . VAL A 1 95 ? 25.875 -1.252 -8.562 1 96.38 95 VAL A O 1
ATOM 726 N N . VAL A 1 96 ? 25.328 -0.854 -6.465 1 94.44 96 VAL A N 1
ATOM 727 C CA . VAL A 1 96 ? 26.266 0.24 -6.27 1 94.44 96 VAL A CA 1
ATOM 728 C C . VAL A 1 96 ? 27.438 -0.235 -5.41 1 94.44 96 VAL A C 1
ATOM 730 O O . VAL A 1 96 ? 27.281 -0.474 -4.211 1 94.44 96 VAL A O 1
ATOM 733 N N . ASP A 1 97 ? 28.562 -0.372 -6.051 1 90.88 97 ASP A N 1
ATOM 734 C CA . ASP A 1 97 ? 29.766 -0.862 -5.391 1 90.88 97 ASP A CA 1
ATOM 735 C C . ASP A 1 97 ? 29.484 -2.15 -4.621 1 90.88 97 ASP A C 1
ATOM 737 O O . ASP A 1 97 ? 29.844 -2.264 -3.443 1 90.88 97 ASP A O 1
ATOM 741 N N . GLY A 1 98 ? 28.719 -2.998 -5.215 1 89.5 98 GLY A N 1
ATOM 742 C CA . GLY A 1 98 ? 28.484 -4.34 -4.699 1 89.5 98 GLY A CA 1
ATOM 743 C C . GLY A 1 98 ? 27.25 -4.434 -3.818 1 89.5 98 GLY A C 1
ATOM 744 O O . GLY A 1 98 ? 26.875 -5.527 -3.396 1 89.5 98 GLY A O 1
ATOM 745 N N . VAL A 1 99 ? 26.594 -3.289 -3.527 1 91.75 99 VAL A N 1
ATOM 746 C CA . VAL A 1 99 ? 25.422 -3.289 -2.67 1 91.75 99 VAL A CA 1
ATOM 747 C C . VAL A 1 99 ? 24.156 -3.229 -3.529 1 91.75 99 VAL A C 1
ATOM 749 O O . VAL A 1 99 ? 23.984 -2.311 -4.336 1 91.75 99 VAL A O 1
ATOM 752 N N . SER A 1 100 ? 23.297 -4.211 -3.357 1 94.81 100 SER A N 1
ATOM 753 C CA . SER A 1 100 ? 22 -4.223 -4.051 1 94.81 100 SER A CA 1
ATOM 754 C C . SER A 1 100 ? 21.016 -3.256 -3.4 1 94.81 100 SER A C 1
ATOM 756 O O . SER A 1 100 ? 20.688 -3.395 -2.221 1 94.81 100 SER A O 1
ATOM 758 N N . VAL A 1 101 ? 20.547 -2.268 -4.195 1 94.81 101 VAL A N 1
ATOM 759 C CA . VAL A 1 101 ? 19.703 -1.239 -3.609 1 94.81 101 VAL A CA 1
ATOM 760 C C . VAL A 1 101 ? 18.516 -0.954 -4.539 1 94.81 101 VAL A C 1
ATOM 762 O O . VAL A 1 101 ? 18.562 -1.296 -5.723 1 94.81 101 VAL A O 1
ATOM 765 N N . ILE A 1 102 ? 17.531 -0.357 -3.934 1 97.5 102 ILE A N 1
ATOM 766 C CA . ILE A 1 102 ? 16.375 0.064 -4.711 1 97.5 102 ILE A CA 1
ATOM 767 C C . ILE A 1 102 ? 16.688 1.36 -5.449 1 97.5 102 ILE A C 1
ATOM 769 O O . ILE A 1 102 ? 17.234 2.295 -4.871 1 97.5 102 ILE A O 1
ATOM 773 N N . ASP A 1 103 ? 16.359 1.391 -6.734 1 97.38 103 ASP A N 1
ATOM 774 C CA . ASP A 1 103 ? 16.438 2.607 -7.539 1 97.38 103 ASP A CA 1
ATOM 775 C C . ASP A 1 103 ? 15.586 3.719 -6.934 1 97.38 103 ASP A C 1
ATOM 777 O O . ASP A 1 103 ? 14.375 3.562 -6.777 1 97.38 103 ASP A O 1
ATOM 781 N N . PRO A 1 104 ? 16.188 4.836 -6.578 1 95.62 104 PRO A N 1
ATOM 782 C CA . PRO A 1 104 ? 15.422 5.922 -5.969 1 95.62 104 PRO A CA 1
ATOM 783 C C . PRO A 1 104 ? 14.367 6.496 -6.914 1 95.62 104 PRO A C 1
ATOM 785 O O . PRO A 1 104 ? 13.492 7.246 -6.48 1 95.62 104 PRO A O 1
ATOM 788 N N . ALA A 1 105 ? 14.414 6.137 -8.164 1 96.38 105 ALA A N 1
ATOM 789 C CA . ALA A 1 105 ? 13.547 6.746 -9.172 1 96.38 105 ALA A CA 1
ATOM 790 C C . ALA A 1 105 ? 12.281 5.914 -9.375 1 96.38 105 ALA A C 1
ATOM 792 O O . ALA A 1 105 ? 11.398 6.289 -10.148 1 96.38 105 ALA A O 1
ATOM 793 N N . THR A 1 106 ? 12.141 4.824 -8.648 1 97.75 106 THR A N 1
ATOM 794 C CA . THR A 1 106 ? 10.992 3.951 -8.883 1 97.75 106 THR A CA 1
ATOM 795 C C . THR A 1 106 ? 10.18 3.764 -7.598 1 97.75 106 THR A C 1
ATOM 797 O O . THR A 1 106 ? 10.695 3.982 -6.5 1 97.75 106 THR A O 1
ATOM 800 N N . GLU A 1 107 ? 8.906 3.418 -7.777 1 97.94 107 GLU A N 1
ATOM 801 C CA . GLU A 1 107 ? 8.133 2.816 -6.695 1 97.94 107 GLU A CA 1
ATOM 802 C C . GLU A 1 107 ? 8.812 1.553 -6.172 1 97.94 107 GLU A C 1
ATOM 804 O O . GLU A 1 107 ? 9.703 1.007 -6.82 1 97.94 107 GLU A O 1
ATOM 809 N N . ALA A 1 108 ? 8.445 1.175 -4.941 1 98.31 108 ALA A N 1
ATOM 810 C CA . ALA A 1 108 ? 8.961 -0.058 -4.348 1 98.31 108 ALA A CA 1
ATOM 811 C C . ALA A 1 108 ? 7.867 -1.119 -4.258 1 98.31 108 ALA A C 1
ATOM 813 O O . ALA A 1 108 ? 6.707 -0.804 -3.977 1 98.31 108 ALA A O 1
ATOM 814 N N . PHE A 1 109 ? 8.258 -2.311 -4.504 1 98.56 109 PHE A N 1
ATOM 815 C CA . PHE A 1 109 ? 7.379 -3.475 -4.508 1 98.56 109 PHE A CA 1
ATOM 816 C C . PHE A 1 109 ? 7.957 -4.594 -3.652 1 98.56 109 PHE A C 1
ATOM 818 O O . PHE A 1 109 ? 9.156 -4.879 -3.725 1 98.56 109 PHE A O 1
ATOM 825 N N . PHE A 1 110 ? 7.094 -5.172 -2.865 1 98.12 110 PHE A N 1
ATOM 826 C CA . PHE A 1 110 ? 7.605 -6.281 -2.072 1 98.12 110 PHE A CA 1
ATOM 827 C C . PHE A 1 110 ? 7.699 -7.551 -2.912 1 98.12 110 PHE A C 1
ATOM 829 O O . PHE A 1 110 ? 6.707 -7.988 -3.498 1 98.12 110 PHE A O 1
ATOM 836 N N . GLY A 1 111 ? 8.797 -8.062 -3.006 1 96.75 111 GLY A N 1
ATOM 837 C CA . GLY A 1 111 ? 9.188 -9.258 -3.727 1 96.75 111 GLY A CA 1
ATOM 838 C C . GLY A 1 111 ? 10.648 -9.625 -3.525 1 96.75 111 GLY A C 1
ATOM 839 O O . GLY A 1 111 ? 11.453 -8.773 -3.141 1 96.75 111 GLY A O 1
ATOM 840 N N . CYS A 1 112 ? 11 -10.906 -3.631 1 94.06 112 CYS A N 1
ATOM 841 C CA . CYS A 1 112 ? 12.359 -11.391 -3.404 1 94.06 112 CYS A CA 1
ATOM 842 C C . CYS A 1 112 ? 12.688 -11.406 -1.918 1 94.06 112 CYS A C 1
ATOM 844 O O . CYS A 1 112 ? 13.852 -11.273 -1.537 1 94.06 112 CYS A O 1
ATOM 846 N N . GLY A 1 113 ? 11.656 -11.398 -1.122 1 95.44 113 GLY A N 1
ATOM 847 C CA . GLY A 1 113 ? 11.844 -11.438 0.319 1 95.44 113 GLY A CA 1
ATOM 848 C C . GLY A 1 113 ? 12.133 -10.078 0.92 1 95.44 113 GLY A C 1
ATOM 849 O O . GLY A 1 113 ? 12.469 -9.977 2.104 1 95.44 113 GLY A O 1
ATOM 850 N N . LYS A 1 114 ? 12.031 -9.023 0.149 1 96 114 LYS A N 1
ATOM 851 C CA . LYS A 1 114 ? 12.305 -7.656 0.575 1 96 114 LYS A CA 1
ATOM 852 C C . LYS A 1 114 ? 11.641 -6.648 -0.357 1 96 114 LYS A C 1
ATOM 854 O O . LYS A 1 114 ? 11.016 -7.031 -1.349 1 96 114 LYS A O 1
ATOM 859 N N . MET A 1 115 ? 11.727 -5.363 0.04 1 97.81 115 MET A N 1
ATOM 860 C CA . MET A 1 115 ? 11.297 -4.32 -0.89 1 97.81 115 MET A CA 1
ATOM 861 C C . MET A 1 115 ? 12.258 -4.219 -2.07 1 97.81 115 MET A C 1
ATOM 863 O O . MET A 1 115 ? 13.477 -4.285 -1.892 1 97.81 115 MET A O 1
ATOM 867 N N . SER A 1 116 ? 11.68 -4.086 -3.258 1 98.06 116 SER A N 1
ATOM 868 C CA . SER A 1 116 ? 12.438 -4.102 -4.504 1 98.06 116 SER A CA 1
ATOM 869 C C . SER A 1 116 ? 11.953 -3.02 -5.461 1 98.06 116 SER A C 1
ATOM 871 O O . SER A 1 116 ? 10.797 -2.596 -5.398 1 98.06 116 SER A O 1
ATOM 873 N N . GLY A 1 117 ? 12.852 -2.553 -6.324 1 98.19 117 GLY A N 1
ATOM 874 C CA . GLY A 1 117 ? 12.383 -1.785 -7.469 1 98.19 117 GLY A CA 1
ATOM 875 C C . GLY A 1 117 ? 11.578 -2.613 -8.453 1 98.19 117 GLY A C 1
ATOM 876 O O . GLY A 1 117 ? 11.609 -3.846 -8.406 1 98.19 117 GLY A O 1
ATOM 877 N N . GLY A 1 118 ? 10.844 -1.931 -9.258 1 98.5 118 GLY A N 1
ATOM 878 C CA . GLY A 1 118 ? 10.055 -2.596 -10.289 1 98.5 118 GLY A CA 1
ATOM 879 C C . GLY A 1 118 ? 9.961 -1.8 -11.57 1 98.5 118 GLY A C 1
ATOM 880 O O . GLY A 1 118 ? 10.016 -0.568 -11.555 1 98.5 118 GLY A O 1
ATOM 881 N N . ILE A 1 119 ? 9.828 -2.514 -12.695 1 98.81 119 ILE A N 1
ATOM 882 C CA . ILE A 1 119 ? 9.641 -1.872 -13.992 1 98.81 119 ILE A CA 1
ATOM 883 C C . ILE A 1 119 ? 8.633 -2.67 -14.82 1 98.81 119 ILE A C 1
ATOM 885 O O . ILE A 1 119 ? 8.641 -3.902 -14.797 1 98.81 119 ILE A O 1
ATOM 889 N N . GLU A 1 120 ? 7.785 -2.012 -15.469 1 98.69 120 GLU A N 1
ATOM 890 C CA . GLU A 1 120 ? 6.859 -2.605 -16.438 1 98.69 120 GLU A CA 1
ATOM 891 C C . GLU A 1 120 ? 7.367 -2.439 -17.859 1 98.69 120 GLU A C 1
ATOM 893 O O . GLU A 1 120 ? 7.543 -1.315 -18.328 1 98.69 120 GLU A O 1
ATOM 898 N N . ILE A 1 121 ? 7.664 -3.492 -18.453 1 98.62 121 ILE A N 1
ATOM 899 C CA . ILE A 1 121 ? 7.891 -3.486 -19.891 1 98.62 121 ILE A CA 1
ATOM 900 C C . ILE A 1 121 ? 6.562 -3.641 -20.625 1 98.62 121 ILE A C 1
ATOM 902 O O . ILE A 1 121 ? 5.922 -4.691 -20.547 1 98.62 121 ILE A O 1
ATOM 906 N N . PRO A 1 122 ? 6.164 -2.688 -21.344 1 97.56 122 PRO A N 1
ATOM 907 C CA . PRO A 1 122 ? 4.777 -2.625 -21.797 1 97.56 122 PRO A CA 1
ATOM 908 C C . PRO A 1 122 ? 4.469 -3.648 -22.891 1 97.56 122 PRO A C 1
ATOM 910 O O . PRO A 1 122 ? 5.309 -3.91 -23.75 1 97.56 122 PRO A O 1
ATOM 913 N N . GLU A 1 123 ? 3.305 -4.254 -22.781 1 97.25 123 GLU A N 1
ATOM 914 C CA . GLU A 1 123 ? 2.66 -4.898 -23.922 1 97.25 123 GLU A CA 1
ATOM 915 C C . GLU A 1 123 ? 1.97 -3.869 -24.812 1 97.25 123 GLU A C 1
ATOM 917 O O . GLU A 1 123 ? 1.931 -2.682 -24.484 1 97.25 123 GLU A O 1
ATOM 922 N N . SER A 1 124 ? 1.495 -4.383 -26 1 96.81 124 SER A N 1
ATOM 923 C CA . SER A 1 124 ? 0.631 -3.508 -26.797 1 96.81 124 SER A CA 1
ATOM 924 C C . SER A 1 124 ? -0.625 -3.125 -26.016 1 96.81 124 SER A C 1
ATOM 926 O O . SER A 1 124 ? -1.02 -3.826 -25.078 1 96.81 124 SER A O 1
ATOM 928 N N . LYS A 1 125 ? -1.211 -2.053 -26.422 1 96.56 125 LYS A N 1
ATOM 929 C CA . LYS A 1 125 ? -2.438 -1.603 -25.766 1 96.56 125 LYS A CA 1
ATOM 930 C C . LYS A 1 125 ? -3.51 -2.688 -25.797 1 96.56 125 LYS A C 1
ATOM 932 O O . LYS A 1 125 ? -4.23 -2.889 -24.828 1 96.56 125 LYS A O 1
ATOM 937 N N . GLU A 1 126 ? -3.596 -3.393 -26.875 1 97.69 126 GLU A N 1
ATOM 938 C CA . GLU A 1 126 ? -4.594 -4.445 -27.047 1 97.69 126 GLU A CA 1
ATOM 939 C C . GLU A 1 126 ? -4.32 -5.617 -26.109 1 97.69 126 GLU A C 1
ATOM 941 O O . GLU A 1 126 ? -5.234 -6.125 -25.453 1 97.69 126 GLU A O 1
ATOM 946 N N . ALA A 1 127 ? -3.086 -6.039 -26.016 1 97.81 127 ALA A N 1
ATOM 947 C CA . ALA A 1 127 ? -2.717 -7.184 -25.188 1 97.81 127 ALA A CA 1
ATOM 948 C C . ALA A 1 127 ? -2.854 -6.859 -23.703 1 97.81 127 ALA A C 1
ATOM 950 O O . ALA A 1 127 ? -3.152 -7.742 -22.891 1 97.81 127 ALA A O 1
ATOM 951 N N . ALA A 1 128 ? -2.689 -5.57 -23.406 1 98.25 128 ALA A N 1
ATOM 952 C CA . ALA A 1 128 ? -2.695 -5.152 -22.016 1 98.25 128 ALA A CA 1
ATOM 953 C C . ALA A 1 128 ? -4.102 -4.766 -21.562 1 98.25 128 ALA A C 1
ATOM 955 O O . ALA A 1 128 ? -4.332 -4.496 -20.375 1 98.25 128 ALA A O 1
ATOM 956 N N . ALA A 1 129 ? -5.098 -4.75 -22.391 1 98.38 129 ALA A N 1
ATOM 957 C CA . ALA A 1 129 ? -6.418 -4.18 -22.141 1 98.38 129 ALA A CA 1
ATOM 958 C C . ALA A 1 129 ? -7.086 -4.855 -20.953 1 98.38 129 ALA A C 1
ATOM 960 O O . ALA A 1 129 ? -7.723 -4.188 -20.125 1 98.38 129 ALA A O 1
ATOM 961 N N . TYR A 1 130 ? -6.867 -6.137 -20.812 1 98.31 130 TYR A N 1
ATOM 962 C CA . TYR A 1 130 ? -7.613 -6.891 -19.812 1 98.31 130 TYR A CA 1
ATOM 963 C C . TYR A 1 130 ? -7.137 -6.551 -18.406 1 98.31 130 TYR A C 1
ATOM 965 O O . TYR A 1 130 ? -7.852 -6.789 -17.422 1 98.31 130 TYR A O 1
ATOM 973 N N . TYR A 1 131 ? -5.91 -6.02 -18.266 1 98.56 131 TYR A N 1
ATOM 974 C CA . TYR A 1 131 ? -5.457 -5.688 -16.922 1 98.56 131 TYR A CA 1
ATOM 975 C C . TYR A 1 131 ? -5.211 -4.191 -16.781 1 98.56 131 TYR A C 1
ATOM 977 O O . TYR A 1 131 ? -4.559 -3.748 -15.836 1 98.56 131 TYR A O 1
ATOM 985 N N . THR A 1 132 ? -5.648 -3.361 -17.75 1 98.19 132 THR A N 1
ATOM 986 C CA . THR A 1 132 ? -5.488 -1.911 -17.719 1 98.19 132 THR A CA 1
ATOM 987 C C . THR A 1 132 ? -6.766 -1.234 -17.234 1 98.19 132 THR A C 1
ATOM 989 O O . THR A 1 132 ? -7.871 -1.666 -17.562 1 98.19 132 THR A O 1
ATOM 992 N N . PHE A 1 133 ? -6.629 -0.191 -16.453 1 98 133 PHE A N 1
ATOM 993 C CA . PHE A 1 133 ? -7.762 0.613 -16 1 98 133 PHE A CA 1
ATOM 994 C C . PHE A 1 133 ? -8.555 1.141 -17.188 1 98 133 PHE A C 1
ATOM 996 O O . PHE A 1 133 ? -7.98 1.716 -18.125 1 98 133 PHE A O 1
ATOM 1003 N N . ASP A 1 134 ? -9.828 0.88 -17.203 1 97.94 134 ASP A N 1
ATOM 1004 C CA . ASP A 1 134 ? -10.758 1.395 -18.203 1 97.94 134 ASP A CA 1
ATOM 1005 C C . ASP A 1 134 ? -11.812 2.291 -17.562 1 97.94 134 ASP A C 1
ATOM 1007 O O . ASP A 1 134 ? -12.648 1.821 -16.781 1 97.94 134 ASP A O 1
ATOM 1011 N N . LYS A 1 135 ? -11.82 3.574 -17.891 1 96.88 135 LYS A N 1
ATOM 1012 C CA . LYS A 1 135 ? -12.719 4.547 -17.281 1 96.88 135 LYS A CA 1
ATOM 1013 C C . LYS A 1 135 ? -14.18 4.238 -17.594 1 96.88 135 LYS A C 1
ATOM 1015 O O . LYS A 1 135 ? -15.086 4.785 -16.969 1 96.88 135 LYS A O 1
ATOM 1020 N N . ASN A 1 136 ? -14.383 3.375 -18.531 1 97.12 136 ASN A N 1
ATOM 1021 C CA . ASN A 1 136 ? -15.742 3.088 -18.984 1 97.12 136 ASN A CA 1
ATOM 1022 C C . ASN A 1 136 ? -16.312 1.852 -18.297 1 97.12 136 ASN A C 1
ATOM 1024 O O . ASN A 1 136 ? -17.422 1.425 -18.594 1 97.12 136 ASN A O 1
ATOM 1028 N N . VAL A 1 137 ? -15.57 1.271 -17.391 1 97 137 VAL A N 1
ATOM 1029 C CA . VAL A 1 137 ? -16 0.079 -16.672 1 97 137 VAL A CA 1
ATOM 1030 C C . VAL A 1 137 ? -16.125 0.389 -15.18 1 97 137 VAL A C 1
ATOM 1032 O O . VAL A 1 137 ? -15.312 1.141 -14.633 1 97 137 VAL A O 1
ATOM 1035 N N . PRO A 1 138 ? -17.25 -0.222 -14.523 1 96.75 138 PRO A N 1
ATOM 1036 C CA . PRO A 1 138 ? -17.297 -0.05 -13.07 1 96.75 138 PRO A CA 1
ATOM 1037 C C . PRO A 1 138 ? -16.109 -0.671 -12.352 1 96.75 138 PRO A C 1
ATOM 1039 O O . PRO A 1 138 ? -15.633 -1.741 -12.742 1 96.75 138 PRO A O 1
ATOM 1042 N N . HIS A 1 139 ? -15.664 -0.009 -11.383 1 97.75 139 HIS A N 1
ATOM 1043 C CA . HIS A 1 139 ? -14.477 -0.483 -10.672 1 97.75 139 HIS A CA 1
ATOM 1044 C C . HIS A 1 139 ? -14.82 -0.888 -9.242 1 97.75 139 HIS A C 1
ATOM 1046 O O . HIS A 1 139 ? -15.508 -0.152 -8.531 1 97.75 139 HIS A O 1
ATOM 1052 N N . GLY A 1 140 ? -14.359 -2.143 -8.883 1 98.06 140 GLY A N 1
ATOM 1053 C CA . GLY A 1 140 ? -14.438 -2.58 -7.5 1 98.06 140 GLY A CA 1
ATOM 1054 C C . GLY A 1 140 ? -13.438 -1.878 -6.598 1 98.06 140 GLY A C 1
ATOM 1055 O O . GLY A 1 140 ? -12.922 -0.816 -6.945 1 98.06 140 GLY A O 1
ATOM 1056 N N . GLN A 1 141 ? -13.32 -2.406 -5.395 1 97.88 141 GLN A N 1
ATOM 1057 C CA . GLN A 1 141 ? -12.43 -1.832 -4.391 1 97.88 141 GLN A CA 1
ATOM 1058 C C . GLN A 1 141 ? -11.547 -2.904 -3.76 1 97.88 141 GLN A C 1
ATOM 1060 O O . GLN A 1 141 ? -11.984 -4.039 -3.566 1 97.88 141 GLN A O 1
ATOM 1065 N N . VAL A 1 142 ? -10.297 -2.541 -3.494 1 98.75 142 VAL A N 1
ATOM 1066 C CA . VAL A 1 142 ? -9.414 -3.408 -2.725 1 98.75 142 VAL A CA 1
ATOM 1067 C C . VAL A 1 142 ? -9.312 -2.9 -1.289 1 98.75 142 VAL A C 1
ATOM 1069 O O . VAL A 1 142 ? -8.836 -1.79 -1.049 1 98.75 142 VAL A O 1
ATOM 1072 N N . ARG A 1 143 ? -9.711 -3.756 -0.392 1 98.56 143 ARG A N 1
ATOM 1073 C CA . ARG A 1 143 ? -9.852 -3.371 1.009 1 98.56 143 ARG A CA 1
ATOM 1074 C C . ARG A 1 143 ? -8.734 -3.971 1.855 1 98.56 143 ARG A C 1
ATOM 1076 O O . ARG A 1 143 ? -8.516 -5.184 1.839 1 98.56 143 ARG A O 1
ATOM 1083 N N . GLU A 1 144 ? -8.047 -3.074 2.516 1 98.56 144 GLU A N 1
ATOM 1084 C CA . GLU A 1 144 ? -7.117 -3.543 3.539 1 98.56 144 GLU A CA 1
ATOM 1085 C C . GLU A 1 144 ? -7.844 -3.848 4.848 1 98.56 144 GLU A C 1
ATOM 1087 O O . GLU A 1 144 ? -8.469 -2.963 5.434 1 98.56 144 GLU A O 1
ATOM 1092 N N . CYS A 1 145 ? -7.715 -5.09 5.281 1 98 145 CYS A N 1
ATOM 1093 C CA . CYS A 1 145 ? -8.344 -5.559 6.512 1 98 145 CYS A CA 1
ATOM 1094 C C . CYS A 1 145 ? -7.305 -6.086 7.492 1 98 145 CYS A C 1
ATOM 1096 O O . CYS A 1 145 ? -6.258 -6.594 7.078 1 98 145 CYS A O 1
ATOM 1098 N N . LYS A 1 146 ? -7.621 -5.898 8.75 1 97.31 146 LYS A N 1
ATOM 1099 C CA . LYS A 1 146 ? -6.789 -6.453 9.812 1 97.31 146 LYS A CA 1
ATOM 1100 C C . LYS A 1 146 ? -7.602 -7.348 10.742 1 97.31 146 LYS A C 1
ATOM 1102 O O . LYS A 1 146 ? -8.781 -7.086 10.984 1 97.31 146 LYS A O 1
ATOM 1107 N N . TYR A 1 147 ? -6.973 -8.414 11.188 1 97.56 147 TYR A N 1
ATOM 1108 C CA . TYR A 1 147 ? -7.574 -9.312 12.172 1 97.56 147 TYR A CA 1
ATOM 1109 C C . TYR A 1 147 ? -6.504 -9.945 13.055 1 97.56 147 TYR A C 1
ATOM 1111 O O . TYR A 1 147 ? -5.309 -9.828 12.773 1 97.56 147 TYR A O 1
ATOM 1119 N N . TYR A 1 148 ? -6.926 -10.5 14.172 1 97.81 148 TYR A N 1
ATOM 1120 C CA . TYR A 1 148 ? -5.996 -11.148 15.086 1 97.81 148 TYR A CA 1
ATOM 1121 C C . TYR A 1 148 ? -5.949 -12.648 14.852 1 97.81 148 TYR A C 1
ATOM 1123 O O . TYR A 1 148 ? -6.988 -13.312 14.797 1 97.81 148 TYR A O 1
ATOM 1131 N N . SER A 1 149 ? -4.789 -13.18 14.633 1 98.38 149 SER A N 1
ATOM 1132 C CA . SER A 1 149 ? -4.582 -14.625 14.555 1 98.38 149 SER A CA 1
ATOM 1133 C C . SER A 1 149 ? -4.234 -15.203 15.922 1 98.38 149 SER A C 1
ATOM 1135 O O . SER A 1 149 ? -3.176 -14.906 16.484 1 98.38 149 SER A O 1
ATOM 1137 N N . ASN A 1 150 ? -5.125 -16.016 16.391 1 98.06 150 ASN A N 1
ATOM 1138 C CA . ASN A 1 150 ? -4.832 -16.734 17.625 1 98.06 150 ASN A CA 1
ATOM 1139 C C . ASN A 1 150 ? -3.729 -17.766 17.438 1 98.06 150 ASN A C 1
ATOM 1141 O O . ASN A 1 150 ? -2.951 -18.031 18.359 1 98.06 150 ASN A O 1
ATOM 1145 N N . LEU A 1 151 ? -3.629 -18.312 16.25 1 98.06 151 LEU A N 1
ATOM 1146 C CA . LEU A 1 151 ? -2.619 -19.312 15.953 1 98.06 151 LEU A CA 1
ATOM 1147 C C . LEU A 1 151 ? -1.222 -18.703 15.953 1 98.06 151 LEU A C 1
ATOM 1149 O O . LEU A 1 151 ? -0.257 -19.359 16.375 1 98.06 151 LEU A O 1
ATOM 1153 N N . GLU A 1 152 ? -1.146 -17.438 15.562 1 96.94 152 GLU A N 1
ATOM 1154 C CA . GLU A 1 152 ? 0.152 -16.781 15.492 1 96.94 152 GLU A CA 1
ATOM 1155 C C . GLU A 1 152 ? 0.351 -15.812 16.656 1 96.94 152 GLU A C 1
ATOM 1157 O O . GLU A 1 152 ? 1.456 -15.312 16.875 1 96.94 152 GLU A O 1
ATOM 1162 N N . ASN A 1 153 ? -0.702 -15.547 17.391 1 97.06 153 ASN A N 1
ATOM 1163 C CA . ASN A 1 153 ? -0.703 -14.531 18.438 1 97.06 153 ASN A CA 1
ATOM 1164 C C . ASN A 1 153 ? -0.188 -13.188 17.922 1 97.06 153 ASN A C 1
ATOM 1166 O O . ASN A 1 153 ? 0.727 -12.602 18.5 1 97.06 153 ASN A O 1
ATOM 1170 N N . ALA A 1 154 ? -0.767 -12.812 16.844 1 96.06 154 ALA A N 1
ATOM 1171 C CA . ALA A 1 154 ? -0.342 -11.578 16.188 1 96.06 154 ALA A CA 1
ATOM 1172 C C . ALA A 1 154 ? -1.445 -11.023 15.289 1 96.06 154 ALA A C 1
ATOM 1174 O O . ALA A 1 154 ? -2.367 -11.75 14.914 1 96.06 154 ALA A O 1
ATOM 1175 N N . GLU A 1 155 ? -1.292 -9.719 15.016 1 96.06 155 GLU A N 1
ATOM 1176 C CA . GLU A 1 155 ? -2.148 -9.094 14.016 1 96.06 155 GLU A CA 1
ATOM 1177 C C . GLU A 1 155 ? -1.801 -9.57 12.609 1 96.06 155 GLU A C 1
ATOM 1179 O O . GLU A 1 155 ? -0.625 -9.727 12.273 1 96.06 155 GLU A O 1
ATOM 1184 N N . ARG A 1 156 ? -2.877 -9.828 11.789 1 97.56 156 ARG A N 1
ATOM 1185 C CA . ARG A 1 156 ? -2.705 -10.164 10.375 1 97.56 156 ARG A CA 1
ATOM 1186 C C . ARG A 1 156 ? -3.42 -9.164 9.477 1 97.56 156 ARG A C 1
ATOM 1188 O O . ARG A 1 156 ? -4.418 -8.562 9.883 1 97.56 156 ARG A O 1
ATOM 1195 N N . ARG A 1 157 ? -2.828 -9.008 8.328 1 97.25 157 ARG A N 1
ATOM 1196 C CA . ARG A 1 157 ? -3.406 -8.172 7.289 1 97.25 157 ARG A CA 1
ATOM 1197 C C . ARG A 1 157 ? -3.801 -9 6.07 1 97.25 157 ARG A C 1
ATOM 1199 O O . ARG A 1 157 ? -3.076 -9.914 5.676 1 97.25 157 ARG A O 1
ATOM 1206 N N . CYS A 1 158 ? -4.918 -8.727 5.508 1 98.31 158 CYS A N 1
ATOM 1207 C CA . CYS A 1 158 ? -5.285 -9.258 4.199 1 98.31 158 CYS A CA 1
ATOM 1208 C C . CYS A 1 158 ? -5.934 -8.18 3.334 1 98.31 158 CYS A C 1
ATOM 1210 O O . CYS A 1 158 ? -6.363 -7.145 3.846 1 98.31 158 CYS A O 1
ATOM 1212 N N . PHE A 1 159 ? -5.871 -8.383 2.123 1 98.81 159 PHE A N 1
ATOM 1213 C CA . PHE A 1 159 ? -6.566 -7.535 1.162 1 98.81 159 PHE A CA 1
ATOM 1214 C C . PHE A 1 159 ? -7.758 -8.266 0.555 1 98.81 159 PHE A C 1
ATOM 1216 O O . PHE A 1 159 ? -7.668 -9.461 0.246 1 98.81 159 PHE A O 1
ATOM 1223 N N . VAL A 1 160 ? -8.867 -7.555 0.451 1 98.88 160 VAL A N 1
ATOM 1224 C CA . VAL A 1 160 ? -10.109 -8.125 -0.069 1 98.88 160 VAL A CA 1
ATOM 1225 C C . VAL A 1 160 ? -10.656 -7.246 -1.186 1 98.88 160 VAL A C 1
ATOM 1227 O O . VAL A 1 160 ? -10.945 -6.066 -0.968 1 98.88 160 VAL A O 1
ATOM 1230 N N . TYR A 1 161 ? -10.719 -7.84 -2.375 1 98.88 161 TYR A N 1
ATOM 1231 C CA . TYR A 1 161 ? -11.406 -7.184 -3.48 1 98.88 161 TYR A CA 1
ATOM 1232 C C . TYR A 1 161 ? -12.906 -7.461 -3.43 1 98.88 161 TYR A C 1
ATOM 1234 O O . TYR A 1 161 ? -13.32 -8.602 -3.254 1 98.88 161 TYR A O 1
ATOM 1242 N N . THR A 1 162 ? -13.688 -6.422 -3.572 1 98.62 162 THR A N 1
ATOM 1243 C CA . THR A 1 162 ? -15.125 -6.535 -3.799 1 98.62 162 THR A CA 1
ATOM 1244 C C . THR A 1 162 ? -15.516 -5.891 -5.125 1 98.62 162 THR A C 1
ATOM 1246 O O . THR A 1 162 ? -14.984 -4.84 -5.492 1 98.62 162 THR A O 1
ATOM 1249 N N . PRO A 1 163 ? -16.406 -6.562 -5.871 1 98.44 163 PRO A N 1
ATOM 1250 C CA . PRO A 1 163 ? -16.812 -6.008 -7.164 1 98.44 163 PRO A CA 1
ATOM 1251 C C . PRO A 1 163 ? -17.609 -4.707 -7.023 1 98.44 163 PRO A C 1
ATOM 1253 O O . PRO A 1 163 ? -18.078 -4.379 -5.93 1 98.44 163 PRO A O 1
ATOM 1256 N N . ALA A 1 164 ? -17.734 -4.012 -8.102 1 96.94 164 ALA A N 1
ATOM 1257 C CA . ALA A 1 164 ? -18.344 -2.689 -8.102 1 96.94 164 ALA A CA 1
ATOM 1258 C C . ALA A 1 164 ? -19.766 -2.75 -7.555 1 96.94 164 ALA A C 1
ATOM 1260 O O . ALA A 1 164 ? -20.203 -1.85 -6.828 1 96.94 164 ALA A O 1
ATOM 1261 N N . GLU A 1 165 ? -20.5 -3.756 -7.805 1 96.56 165 GLU A N 1
ATOM 1262 C CA . GLU A 1 165 ? -21.922 -3.836 -7.43 1 96.56 165 GLU A CA 1
ATOM 1263 C C . GLU A 1 165 ? -22.078 -4.148 -5.945 1 96.56 165 GLU A C 1
ATOM 1265 O O . GLU A 1 165 ? -23.188 -4.105 -5.41 1 96.56 165 GLU A O 1
ATOM 1270 N N . TYR A 1 166 ? -21 -4.453 -5.293 1 95.88 166 TYR A N 1
ATOM 1271 C CA . TYR A 1 166 ? -21.062 -4.844 -3.889 1 95.88 166 TYR A CA 1
ATOM 1272 C C . TYR A 1 166 ? -21.719 -3.76 -3.049 1 95.88 166 TYR A C 1
ATOM 1274 O O . TYR A 1 166 ? -22.469 -4.059 -2.117 1 95.88 166 TYR A O 1
ATOM 1282 N N . GLU A 1 167 ? -21.453 -2.479 -3.375 1 89.31 167 GLU A N 1
ATOM 1283 C CA . GLU A 1 167 ? -22 -1.349 -2.619 1 89.31 167 GLU A CA 1
ATOM 1284 C C . GLU A 1 167 ? -23.469 -1.116 -2.941 1 89.31 167 GLU A C 1
ATOM 1286 O O . GLU A 1 167 ? -24.25 -0.717 -2.07 1 89.31 167 GLU A O 1
ATOM 1291 N N . THR A 1 168 ? -23.875 -1.43 -4.133 1 90.69 168 THR A N 1
ATOM 1292 C CA . THR A 1 168 ? -25.203 -1.045 -4.586 1 90.69 168 THR A CA 1
ATOM 1293 C C . THR A 1 168 ? -26.172 -2.215 -4.465 1 90.69 168 THR A C 1
ATOM 1295 O O . THR A 1 168 ? -27.391 -2.037 -4.59 1 90.69 168 THR A O 1
ATOM 1298 N N . SER A 1 169 ? -25.641 -3.361 -4.219 1 92.19 169 SER A N 1
ATOM 1299 C CA . SER A 1 169 ? -26.469 -4.543 -4.023 1 92.19 169 SER A CA 1
ATOM 1300 C C . SER A 1 169 ? -26.312 -5.102 -2.613 1 92.19 169 SER A C 1
ATOM 1302 O O . SER A 1 169 ? -25.781 -6.195 -2.43 1 92.19 169 SER A O 1
ATOM 1304 N N . PRO A 1 170 ? -26.922 -4.484 -1.675 1 89.62 170 PRO A N 1
ATOM 1305 C CA . PRO A 1 170 ? -26.625 -4.785 -0.272 1 89.62 170 PRO A CA 1
ATOM 1306 C C . PRO A 1 170 ? -27.141 -6.152 0.161 1 89.62 170 PRO A C 1
ATOM 1308 O O . PRO A 1 170 ? -26.766 -6.652 1.224 1 89.62 170 PRO A O 1
ATOM 1311 N N . GLN A 1 171 ? -27.953 -6.84 -0.586 1 92.38 171 GLN A N 1
ATOM 1312 C CA . GLN A 1 171 ? -28.5 -8.133 -0.169 1 92.38 171 GLN A CA 1
ATOM 1313 C C . GLN A 1 171 ? -27.812 -9.281 -0.899 1 92.38 171 GLN A C 1
ATOM 1315 O O . GLN A 1 171 ? -27.984 -10.445 -0.525 1 92.38 171 GLN A O 1
ATOM 1320 N N . LYS A 1 172 ? -27.094 -8.953 -1.906 1 96.06 172 LYS A N 1
ATOM 1321 C CA . LYS A 1 172 ? -26.453 -10 -2.707 1 96.06 172 LYS A CA 1
ATOM 1322 C C . LYS A 1 172 ? -25.234 -10.57 -1.996 1 96.06 172 LYS A C 1
ATOM 1324 O O . LYS A 1 172 ? -24.453 -9.828 -1.39 1 96.06 172 LYS A O 1
ATOM 1329 N N . ARG A 1 173 ? -25.125 -11.906 -2.08 1 98.06 173 ARG A N 1
ATOM 1330 C CA . ARG A 1 173 ? -23.953 -12.609 -1.57 1 98.06 173 ARG A CA 1
ATOM 1331 C C . ARG A 1 173 ? -23.094 -13.125 -2.713 1 98.06 173 ARG A C 1
ATOM 1333 O O . ARG A 1 173 ? -23.562 -13.297 -3.834 1 98.06 173 ARG A O 1
ATOM 1340 N N . TYR A 1 174 ? -21.844 -13.32 -2.441 1 98.69 174 TYR A N 1
ATOM 1341 C CA . TYR A 1 174 ? -20.891 -13.531 -3.521 1 98.69 174 TYR A CA 1
ATOM 1342 C C . TYR A 1 174 ? -20.031 -14.766 -3.25 1 98.69 174 TYR A C 1
ATOM 1344 O O . TYR A 1 174 ? -19.688 -15.055 -2.1 1 98.69 174 TYR A O 1
ATOM 1352 N N . PRO A 1 175 ? -19.672 -15.516 -4.355 1 98.81 175 PRO A N 1
ATOM 1353 C CA . PRO A 1 175 ? -18.609 -16.516 -4.18 1 98.81 175 PRO A CA 1
ATOM 1354 C C . PRO A 1 175 ? -17.25 -15.883 -3.857 1 98.81 175 PRO A C 1
ATOM 1356 O O . PRO A 1 175 ? -17.094 -14.664 -3.982 1 98.81 175 PRO A O 1
ATOM 1359 N N . VAL A 1 176 ? -16.312 -16.734 -3.363 1 98.94 176 VAL A N 1
ATOM 1360 C CA . VAL A 1 176 ? -15.047 -16.203 -2.879 1 98.94 176 VAL A CA 1
ATOM 1361 C C . VAL A 1 176 ? -13.883 -16.953 -3.52 1 98.94 176 VAL A C 1
ATOM 1363 O O . VAL A 1 176 ? -13.875 -18.188 -3.541 1 98.94 176 VAL A O 1
ATOM 1366 N N . LEU A 1 177 ? -12.977 -16.234 -4.078 1 98.94 177 LEU A N 1
ATOM 1367 C CA . LEU A 1 177 ? -11.68 -16.75 -4.508 1 98.94 177 LEU A CA 1
ATOM 1368 C C . LEU A 1 177 ? -10.586 -16.344 -3.525 1 98.94 177 LEU A C 1
ATOM 1370 O O . LEU A 1 177 ? -10.344 -15.164 -3.311 1 98.94 177 LEU A O 1
ATOM 1374 N N . TYR A 1 178 ? -9.992 -17.312 -2.855 1 98.94 178 TYR A N 1
ATOM 1375 C CA . TYR A 1 178 ? -8.766 -17.094 -2.1 1 98.94 178 TYR A CA 1
ATOM 1376 C C . TYR A 1 178 ? -7.539 -17.203 -2.998 1 98.94 178 TYR A C 1
ATOM 1378 O O . TYR A 1 178 ? -7.262 -18.281 -3.545 1 98.94 178 TYR A O 1
ATOM 1386 N N . LEU A 1 179 ? -6.746 -16.109 -3.164 1 98.94 179 LEU A N 1
ATOM 1387 C CA . LEU A 1 179 ? -5.691 -15.969 -4.164 1 98.94 179 LEU A CA 1
ATOM 1388 C C . LEU A 1 179 ? -4.348 -15.695 -3.502 1 98.94 179 LEU A C 1
ATOM 1390 O O . LEU A 1 179 ? -4.133 -14.617 -2.941 1 98.94 179 LEU A O 1
ATOM 1394 N N . GLN A 1 180 ? -3.4 -16.625 -3.645 1 98.81 180 GLN A N 1
ATOM 1395 C CA . GLN A 1 180 ? -2.191 -16.578 -2.826 1 98.81 180 GLN A CA 1
ATOM 1396 C C . GLN A 1 180 ? -0.98 -16.156 -3.652 1 98.81 180 GLN A C 1
ATOM 1398 O O . GLN A 1 180 ? -0.853 -16.547 -4.816 1 98.81 180 GLN A O 1
ATOM 1403 N N . HIS A 1 181 ? -0.103 -15.438 -2.977 1 98.62 181 HIS A N 1
ATOM 1404 C CA . HIS A 1 181 ? 1.168 -14.992 -3.535 1 98.62 181 HIS A CA 1
ATOM 1405 C C . HIS A 1 181 ? 2.223 -16.094 -3.449 1 98.62 181 HIS A C 1
ATOM 1407 O O . HIS A 1 181 ? 1.978 -17.141 -2.867 1 98.62 181 HIS A O 1
ATOM 1413 N N . GLY A 1 182 ? 3.414 -15.781 -4.094 1 98.25 182 GLY A N 1
ATOM 1414 C CA . GLY A 1 182 ? 4.504 -16.734 -4.105 1 98.25 182 GLY A CA 1
ATOM 1415 C C . GLY A 1 182 ? 5.531 -16.484 -3.02 1 98.25 182 GLY A C 1
ATOM 1416 O O . GLY A 1 182 ? 5.359 -15.602 -2.188 1 98.25 182 GLY A O 1
ATOM 1417 N N . MET A 1 183 ? 6.578 -17.344 -3.014 1 97.06 183 MET A N 1
ATOM 1418 C CA . MET A 1 183 ? 7.664 -17.219 -2.049 1 97.06 183 MET A CA 1
ATOM 1419 C C . MET A 1 183 ? 8.328 -15.844 -2.158 1 97.06 183 MET A C 1
ATOM 1421 O O . MET A 1 183 ? 8.555 -15.344 -3.264 1 97.06 183 MET A O 1
ATOM 1425 N N . GLY A 1 184 ? 8.664 -15.289 -1.041 1 96.81 184 GLY A N 1
ATOM 1426 C CA . GLY A 1 184 ? 9.359 -14.016 -1.039 1 96.81 184 GLY A CA 1
ATOM 1427 C C . GLY A 1 184 ? 8.453 -12.844 -1.37 1 96.81 184 GLY A C 1
ATOM 1428 O O . GLY A 1 184 ? 8.93 -11.727 -1.575 1 96.81 184 GLY A O 1
ATOM 1429 N N . GLU A 1 185 ? 7.18 -13.102 -1.53 1 97.75 185 GLU A N 1
ATOM 1430 C CA . GLU A 1 185 ? 6.168 -12.078 -1.783 1 97.75 185 GLU A CA 1
ATOM 1431 C C . GLU A 1 185 ? 5.176 -11.984 -0.627 1 97.75 185 GLU A C 1
ATOM 1433 O O . GLU A 1 185 ? 5.41 -12.547 0.445 1 97.75 185 GLU A O 1
ATOM 1438 N N . ASP A 1 186 ? 4.141 -11.117 -0.771 1 98.06 186 ASP A N 1
ATOM 1439 C CA . ASP A 1 186 ? 3.137 -11.016 0.283 1 98.06 186 ASP A CA 1
ATOM 1440 C C . ASP A 1 186 ? 1.772 -10.641 -0.293 1 98.06 186 ASP A C 1
ATOM 1442 O O . ASP A 1 186 ? 1.552 -10.75 -1.501 1 98.06 186 ASP A O 1
ATOM 1446 N N . GLU A 1 187 ? 0.824 -10.359 0.605 1 98.62 187 GLU A N 1
ATOM 1447 C CA . GLU A 1 187 ? -0.585 -10.203 0.259 1 98.62 187 GLU A CA 1
ATOM 1448 C C . GLU A 1 187 ? -0.805 -8.961 -0.609 1 98.62 187 GLU A C 1
ATOM 1450 O O . GLU A 1 187 ? -1.882 -8.789 -1.184 1 98.62 187 GLU A O 1
ATOM 1455 N N . ARG A 1 188 ? 0.229 -8.148 -0.909 1 98.31 188 ARG A N 1
ATOM 1456 C CA . ARG A 1 188 ? 0.108 -6.965 -1.752 1 98.31 188 ARG A CA 1
ATOM 1457 C C . ARG A 1 188 ? 0.266 -7.32 -3.227 1 98.31 188 ARG A C 1
ATOM 1459 O O . ARG A 1 188 ? -0.188 -6.582 -4.102 1 98.31 188 ARG A O 1
ATOM 1466 N N . GLY A 1 189 ? 0.86 -8.391 -3.518 1 98.69 189 GLY A N 1
ATOM 1467 C CA . GLY A 1 189 ? 1.376 -8.703 -4.84 1 98.69 189 GLY A CA 1
ATOM 1468 C C . GLY A 1 189 ? 0.296 -8.758 -5.906 1 98.69 189 GLY A C 1
ATOM 1469 O O . GLY A 1 189 ? 0.449 -8.164 -6.98 1 98.69 189 GLY A O 1
ATOM 1470 N N . TRP A 1 190 ? -0.769 -9.398 -5.648 1 98.88 190 TRP A N 1
ATOM 1471 C CA . TRP A 1 190 ? -1.795 -9.594 -6.668 1 98.88 190 TRP A CA 1
ATOM 1472 C C . TRP A 1 190 ? -2.479 -8.281 -7.012 1 98.88 190 TRP A C 1
ATOM 1474 O O . TRP A 1 190 ? -2.887 -8.062 -8.156 1 98.88 190 TRP A O 1
ATOM 1484 N N . SER A 1 191 ? -2.566 -7.387 -6.031 1 98.25 191 SER A N 1
ATOM 1485 C CA . SER A 1 191 ? -3.182 -6.09 -6.309 1 98.25 191 SER A CA 1
ATOM 1486 C C . SER A 1 191 ? -2.215 -5.164 -7.039 1 98.25 191 SER A C 1
ATOM 1488 O O . SER A 1 191 ? -2.611 -4.453 -7.961 1 98.25 191 SER A O 1
ATOM 1490 N N . GLN A 1 192 ? -0.972 -5.199 -6.668 1 97.94 192 GLN A N 1
ATOM 1491 C CA . GLN A 1 192 ? -0.006 -4.254 -7.211 1 97.94 192 GLN A CA 1
ATOM 1492 C C . GLN A 1 192 ? 0.636 -4.793 -8.484 1 97.94 192 GLN A C 1
ATOM 1494 O O . GLN A 1 192 ? 0.276 -4.379 -9.594 1 97.94 192 GLN A O 1
ATOM 1499 N N . GLN A 1 193 ? 1.388 -5.859 -8.375 1 98.56 193 GLN A N 1
ATOM 1500 C CA . GLN A 1 193 ? 2.072 -6.449 -9.523 1 98.56 193 GLN A CA 1
ATOM 1501 C C . GLN A 1 193 ? 1.1 -7.23 -10.398 1 98.56 193 GLN A C 1
ATOM 1503 O O . GLN A 1 193 ? 1.223 -7.227 -11.625 1 98.56 193 GLN A O 1
ATOM 1508 N N . GLY A 1 194 ? 0.142 -7.781 -9.812 1 98.81 194 GLY A N 1
ATOM 1509 C CA . GLY A 1 194 ? -0.755 -8.695 -10.508 1 98.81 194 GLY A CA 1
ATOM 1510 C C . GLY A 1 194 ? -1.905 -7.992 -11.203 1 98.81 194 GLY A C 1
ATOM 1511 O O . GLY A 1 194 ? -2.578 -8.578 -12.047 1 98.81 194 GLY A O 1
ATOM 1512 N N . MET A 1 195 ? -2.182 -6.75 -10.852 1 98.69 195 MET A N 1
ATOM 1513 C CA . MET A 1 195 ? -3.256 -5.961 -11.453 1 98.69 195 MET A CA 1
ATOM 1514 C C . MET A 1 195 ? -4.59 -6.688 -11.344 1 98.69 195 MET A C 1
ATOM 1516 O O . MET A 1 195 ? -5.43 -6.59 -12.234 1 98.69 195 MET A O 1
ATOM 1520 N N . MET A 1 196 ? -4.734 -7.398 -10.281 1 98.88 196 MET A N 1
ATOM 1521 C CA . MET A 1 196 ? -5.871 -8.297 -10.094 1 98.88 196 MET A CA 1
ATOM 1522 C C . MET A 1 196 ? -7.188 -7.527 -10.164 1 98.88 196 MET A C 1
ATOM 1524 O O . MET A 1 196 ? -8.148 -7.988 -10.789 1 98.88 196 MET A O 1
ATOM 1528 N N . ALA A 1 197 ? -7.309 -6.363 -9.609 1 98.81 197 ALA A N 1
ATOM 1529 C CA . ALA A 1 197 ? -8.57 -5.625 -9.578 1 98.81 197 ALA A CA 1
ATOM 1530 C C . ALA A 1 197 ? -9 -5.215 -10.977 1 98.81 197 ALA A C 1
ATOM 1532 O O . ALA A 1 197 ? -10.188 -5.301 -11.32 1 98.81 197 ALA A O 1
ATOM 1533 N N . ASN A 1 198 ? -8.055 -4.75 -11.773 1 98.81 198 ASN A N 1
ATOM 1534 C CA . ASN A 1 198 ? -8.367 -4.391 -13.148 1 98.81 198 ASN A CA 1
ATOM 1535 C C . ASN A 1 198 ? -8.82 -5.602 -13.953 1 98.81 198 ASN A C 1
ATOM 1537 O O . ASN A 1 198 ? -9.766 -5.512 -14.742 1 98.81 198 ASN A O 1
ATOM 1541 N N . ILE A 1 199 ? -8.148 -6.742 -13.758 1 98.94 199 ILE A N 1
ATOM 1542 C CA . ILE A 1 199 ? -8.539 -7.969 -14.438 1 98.94 199 ILE A CA 1
ATOM 1543 C C . ILE A 1 199 ? -9.969 -8.336 -14.07 1 98.94 199 ILE A C 1
ATOM 1545 O O . ILE A 1 199 ? -10.797 -8.617 -14.938 1 98.94 199 ILE A O 1
ATOM 1549 N N . MET A 1 200 ? -10.258 -8.289 -12.789 1 98.88 200 MET A N 1
ATOM 1550 C CA . MET A 1 200 ? -11.594 -8.609 -12.297 1 98.88 200 MET A CA 1
ATOM 1551 C C . MET A 1 200 ? -12.633 -7.66 -12.883 1 98.88 200 MET A C 1
ATOM 1553 O O . MET A 1 200 ? -13.641 -8.102 -13.43 1 98.88 200 MET A O 1
ATOM 1557 N N . ASP A 1 201 ? -12.367 -6.371 -12.805 1 98.81 201 ASP A N 1
ATOM 1558 C CA . ASP A 1 201 ? -13.32 -5.363 -13.266 1 98.81 201 ASP A CA 1
ATOM 1559 C C . ASP A 1 201 ? -13.625 -5.543 -14.75 1 98.81 201 ASP A C 1
ATOM 1561 O O . ASP A 1 201 ? -14.789 -5.527 -15.156 1 98.81 201 ASP A O 1
ATOM 1565 N N . ASN A 1 202 ? -12.578 -5.719 -15.516 1 98.88 202 ASN A N 1
ATOM 1566 C CA . ASN A 1 202 ? -12.742 -5.828 -16.969 1 98.88 202 ASN A CA 1
ATOM 1567 C C . ASN A 1 202 ? -13.461 -7.113 -17.344 1 98.88 202 ASN A C 1
ATOM 1569 O O . ASN A 1 202 ? -14.312 -7.109 -18.234 1 98.88 202 ASN A O 1
ATOM 1573 N N . GLN A 1 203 ? -13.18 -8.219 -16.688 1 98.69 203 GLN A N 1
ATOM 1574 C CA . GLN A 1 203 ? -13.844 -9.484 -17 1 98.69 203 GLN A CA 1
ATOM 1575 C C . GLN A 1 203 ? -15.305 -9.461 -16.562 1 98.69 203 GLN A C 1
ATOM 1577 O O . GLN A 1 203 ? -16.188 -9.977 -17.25 1 98.69 203 GLN A O 1
ATOM 1582 N N . ILE A 1 204 ? -15.57 -8.891 -15.398 1 98.5 204 ILE A N 1
ATOM 1583 C CA . ILE A 1 204 ? -16.938 -8.781 -14.922 1 98.5 204 ILE A CA 1
ATOM 1584 C C . ILE A 1 204 ? -17.75 -7.902 -15.883 1 98.5 204 ILE A C 1
ATOM 1586 O O . ILE A 1 204 ? -18.875 -8.258 -16.266 1 98.5 204 ILE A O 1
ATOM 1590 N N . ALA A 1 205 ? -17.141 -6.793 -16.297 1 98.38 205 ALA A N 1
ATOM 1591 C CA . ALA A 1 205 ? -17.812 -5.875 -17.203 1 98.38 205 ALA A CA 1
ATOM 1592 C C . ALA A 1 205 ? -18.078 -6.543 -18.547 1 98.38 205 ALA A C 1
ATOM 1594 O O . ALA A 1 205 ? -19.125 -6.293 -19.172 1 98.38 205 ALA A O 1
ATOM 1595 N N . ALA A 1 206 ? -17.234 -7.418 -18.984 1 98.31 206 ALA A N 1
ATOM 1596 C CA . ALA A 1 206 ? -17.359 -8.109 -20.266 1 98.31 206 ALA A CA 1
ATOM 1597 C C . ALA A 1 206 ? -18.281 -9.312 -20.141 1 98.31 206 ALA A C 1
ATOM 1599 O O . ALA A 1 206 ? -18.562 -9.992 -21.141 1 98.31 206 ALA A O 1
ATOM 1600 N N . GLY A 1 207 ? -18.688 -9.695 -18.953 1 97.75 207 GLY A N 1
ATOM 1601 C CA . GLY A 1 207 ? -19.562 -10.836 -18.734 1 97.75 207 GLY A CA 1
ATOM 1602 C C . GLY A 1 207 ? -18.844 -12.164 -18.797 1 97.75 207 GLY A C 1
ATOM 1603 O O . GLY A 1 207 ? -19.469 -13.211 -18.969 1 97.75 207 GLY A O 1
ATOM 1604 N N . LYS A 1 208 ? -17.531 -12.117 -18.641 1 97.88 208 LYS A N 1
ATOM 1605 C CA . LYS A 1 208 ? -16.734 -13.328 -18.797 1 97.88 208 LYS A CA 1
ATOM 1606 C C . LYS A 1 208 ? -16.609 -14.078 -17.469 1 97.88 208 LYS A C 1
ATOM 1608 O O . LYS A 1 208 ? -16.344 -15.281 -17.453 1 97.88 208 LYS A O 1
ATOM 1613 N N . CYS A 1 209 ? -16.719 -13.391 -16.359 1 97.25 209 CYS A N 1
ATOM 1614 C CA . CYS A 1 209 ? -16.734 -14.055 -15.055 1 97.25 209 CYS A CA 1
ATOM 1615 C C . CYS A 1 209 ? -17.797 -13.43 -14.148 1 97.25 209 CYS A C 1
ATOM 1617 O O . CYS A 1 209 ? -18.281 -12.328 -14.422 1 97.25 209 CYS A O 1
ATOM 1619 N N . VAL A 1 210 ? -18.219 -14.102 -13.141 1 97.88 210 VAL A N 1
ATOM 1620 C CA . VAL A 1 210 ? -19.219 -13.609 -12.195 1 97.88 210 VAL A CA 1
ATOM 1621 C C . VAL A 1 210 ? -18.562 -12.625 -11.219 1 97.88 210 VAL A C 1
ATOM 1623 O O . VAL A 1 210 ? -17.375 -12.734 -10.922 1 97.88 210 VAL A O 1
ATOM 1626 N N . PRO A 1 211 ? -19.375 -11.648 -10.766 1 98.38 211 PRO A N 1
ATOM 1627 C CA . PRO A 1 211 ? -18.859 -10.883 -9.633 1 98.38 211 PRO A CA 1
ATOM 1628 C C . PRO A 1 211 ? -18.5 -11.766 -8.438 1 98.38 211 PRO A C 1
ATOM 1630 O O . PRO A 1 211 ? -19.266 -12.672 -8.086 1 98.38 211 PRO A O 1
ATOM 1633 N N . MET A 1 212 ? -17.359 -11.562 -7.863 1 98.81 212 MET A N 1
ATOM 1634 C CA . MET A 1 212 ? -16.906 -12.375 -6.738 1 98.81 212 MET A CA 1
ATOM 1635 C C . MET A 1 212 ? -16.016 -11.562 -5.805 1 98.81 212 MET A C 1
ATOM 1637 O O . MET A 1 212 ? -15.555 -10.484 -6.168 1 98.81 212 MET A O 1
ATOM 1641 N N . ILE A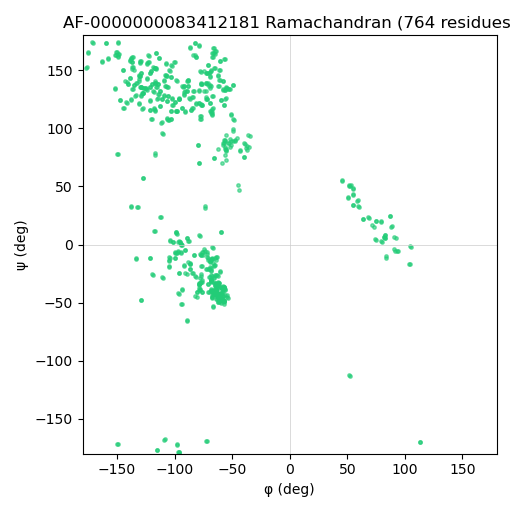 1 213 ? -15.859 -12.047 -4.609 1 98.88 213 ILE A N 1
ATOM 1642 C CA . ILE A 1 213 ? -14.898 -11.531 -3.643 1 98.88 213 ILE A CA 1
ATOM 1643 C C . ILE A 1 213 ? -13.555 -12.25 -3.812 1 98.88 213 ILE A C 1
ATOM 1645 O O . ILE A 1 213 ? -13.516 -13.469 -4.004 1 98.88 213 ILE A O 1
ATOM 1649 N N . VAL A 1 214 ? -12.453 -11.516 -3.863 1 99 214 VAL A N 1
ATOM 1650 C CA . VAL A 1 214 ? -11.109 -12.094 -3.924 1 99 214 VAL A CA 1
ATOM 1651 C C . VAL A 1 214 ? -10.336 -11.742 -2.656 1 99 214 VAL A C 1
ATOM 1653 O O . VAL A 1 214 ? -10.242 -10.57 -2.285 1 99 214 VAL A O 1
ATOM 1656 N N . VAL A 1 215 ? -9.836 -12.758 -1.995 1 98.94 215 VAL A N 1
ATOM 1657 C CA . VAL A 1 215 ? -9.117 -12.586 -0.737 1 98.94 215 VAL A CA 1
ATOM 1658 C C . VAL A 1 215 ? -7.637 -12.906 -0.94 1 98.94 215 VAL A C 1
ATOM 1660 O O . VAL A 1 215 ? -7.289 -13.969 -1.463 1 98.94 215 VAL A O 1
ATOM 1663 N N . MET A 1 216 ? -6.781 -11.977 -0.58 1 98.94 216 MET A N 1
ATOM 1664 C CA . MET A 1 216 ? -5.328 -12.102 -0.647 1 98.94 216 MET A CA 1
ATOM 1665 C C . MET A 1 216 ? -4.703 -11.945 0.734 1 98.94 216 MET A C 1
ATOM 1667 O O . MET A 1 216 ? -4.68 -10.844 1.287 1 98.94 216 MET A O 1
ATOM 1671 N N . ASP A 1 217 ? -4.223 -13.016 1.288 1 98.69 217 ASP A N 1
ATOM 1672 C CA . ASP A 1 217 ? -3.641 -12.992 2.627 1 98.69 217 ASP A CA 1
ATOM 1673 C C . ASP A 1 217 ? -2.154 -13.344 2.586 1 98.69 217 ASP A C 1
ATOM 1675 O O . ASP A 1 217 ? -1.646 -13.789 1.558 1 98.69 217 ASP A O 1
ATOM 1679 N N . TYR A 1 218 ? -1.485 -13.039 3.688 1 98.19 218 TYR A N 1
ATOM 1680 C CA . TYR A 1 218 ? -0.065 -13.352 3.805 1 98.19 218 TYR A CA 1
ATOM 1681 C C . TYR A 1 218 ? 0.155 -14.852 3.969 1 98.19 218 TYR A C 1
ATOM 1683 O O . TYR A 1 218 ? -0.385 -15.461 4.891 1 98.19 218 TYR A O 1
ATOM 1691 N N . GLY A 1 219 ? 0.95 -15.414 3.137 1 97.62 219 GLY A N 1
ATOM 1692 C CA . GLY A 1 219 ? 1.114 -16.859 3.064 1 97.62 219 GLY A CA 1
ATOM 1693 C C . GLY A 1 219 ? 2.197 -17.375 3.99 1 97.62 219 GLY A C 1
ATOM 1694 O O . GLY A 1 219 ? 2.543 -18.562 3.943 1 97.62 219 GLY A O 1
ATOM 1695 N N . ASN A 1 220 ? 2.795 -16.469 4.852 1 96.25 220 ASN A N 1
ATOM 1696 C CA . ASN A 1 220 ? 3.871 -16.828 5.766 1 96.25 220 ASN A CA 1
ATOM 1697 C C . ASN A 1 220 ? 5.09 -17.359 5.016 1 96.25 220 ASN A C 1
ATOM 1699 O O . ASN A 1 220 ? 5.762 -18.281 5.488 1 96.25 220 ASN A O 1
ATOM 1703 N N . CYS A 1 221 ? 5.32 -16.891 3.885 1 95.62 221 CYS A N 1
ATOM 1704 C CA . CYS A 1 221 ? 6.457 -17.25 3.055 1 95.62 221 CYS A CA 1
ATOM 1705 C C . CYS A 1 221 ? 7.062 -16.031 2.383 1 95.62 221 CYS A C 1
ATOM 1707 O O . CYS A 1 221 ? 7.531 -16.109 1.244 1 95.62 221 CYS A O 1
ATOM 1709 N N . GLY A 1 222 ? 6.988 -14.945 3.068 1 94.19 222 GLY A N 1
ATOM 1710 C CA . GLY A 1 222 ? 7.461 -13.68 2.537 1 94.19 222 GLY A CA 1
ATOM 1711 C C . GLY A 1 222 ? 8.969 -13.531 2.602 1 94.19 222 GLY A C 1
ATOM 1712 O O . GLY A 1 222 ? 9.5 -12.438 2.426 1 94.19 222 GLY A O 1
ATOM 1713 N N . TYR A 1 223 ? 9.68 -14.531 2.943 1 91.31 223 TYR A N 1
ATOM 1714 C CA . TYR A 1 223 ? 11.141 -14.602 2.932 1 91.31 223 TYR A CA 1
ATOM 1715 C C . TYR A 1 223 ? 11.617 -15.758 2.064 1 91.31 223 TYR A C 1
ATOM 1717 O O . TYR A 1 223 ? 10.812 -16.562 1.585 1 91.31 223 TYR A O 1
ATOM 1725 N N . SER A 1 224 ? 12.906 -15.641 1.731 1 84.25 224 SER A N 1
ATOM 1726 C CA . SER A 1 224 ? 13.438 -16.719 0.901 1 84.25 224 SER A CA 1
ATOM 1727 C C . SER A 1 224 ? 13.719 -17.969 1.729 1 84.25 224 SER A C 1
ATOM 1729 O O . SER A 1 224 ? 14.219 -17.875 2.854 1 84.25 224 SER A O 1
ATOM 1731 N N . PHE A 1 225 ? 13.375 -19.047 1.123 1 82.88 225 PHE A N 1
ATOM 1732 C CA . PHE A 1 225 ? 13.742 -20.297 1.769 1 82.88 225 PHE A CA 1
ATOM 1733 C C . PHE A 1 225 ? 15.242 -20.344 2.045 1 82.88 225 PHE A C 1
ATOM 1735 O O . PHE A 1 225 ? 16.047 -19.969 1.19 1 82.88 225 PHE A O 1
ATOM 1742 N N . GLY A 1 226 ? 15.516 -20.766 3.26 1 79.25 226 GLY A N 1
ATOM 1743 C CA . GLY A 1 226 ? 16.906 -20.766 3.668 1 79.25 226 GLY A CA 1
ATOM 1744 C C . GLY A 1 226 ? 17.266 -19.625 4.609 1 79.25 226 GLY A C 1
ATOM 1745 O O . GLY A 1 226 ? 18.281 -19.672 5.301 1 79.25 226 GLY A O 1
ATOM 1746 N N . ALA A 1 227 ? 16.438 -18.656 4.645 1 79.1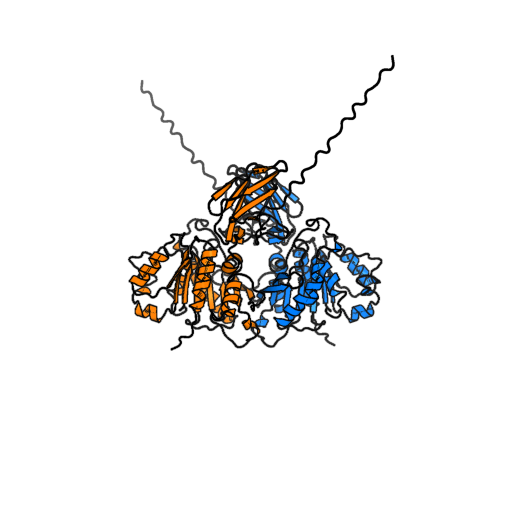2 227 ALA A N 1
ATOM 1747 C CA . ALA A 1 227 ? 16.672 -17.516 5.531 1 79.12 227 ALA A CA 1
ATOM 1748 C C . ALA A 1 227 ? 16.625 -17.953 6.996 1 79.12 227 ALA A C 1
ATOM 1750 O O . ALA A 1 227 ? 17.375 -17.438 7.828 1 79.12 227 ALA A O 1
ATOM 1751 N N . ARG A 1 228 ? 15.727 -18.891 7.293 1 84.06 228 ARG A N 1
ATOM 1752 C CA . ARG A 1 228 ? 15.648 -19.453 8.641 1 84.06 228 ARG A CA 1
ATOM 1753 C C . ARG A 1 228 ? 16.484 -20.734 8.758 1 84.06 228 ARG A C 1
ATOM 1755 O O . ARG A 1 228 ? 16.188 -21.734 8.102 1 84.06 228 ARG A O 1
ATOM 1762 N N . LYS A 1 229 ? 17.391 -20.578 9.586 1 86.5 229 LYS A N 1
ATOM 1763 C CA . LYS A 1 229 ? 18.297 -21.703 9.75 1 86.5 229 LYS A CA 1
ATOM 1764 C C . LYS A 1 229 ? 17.547 -22.953 10.195 1 86.5 229 LYS A C 1
ATOM 1766 O O . LYS A 1 229 ? 16.734 -22.906 11.125 1 86.5 229 LYS A O 1
ATOM 1771 N N . GLY A 1 230 ? 17.719 -23.953 9.438 1 89.19 230 GLY A N 1
ATOM 1772 C CA . GLY A 1 230 ? 17.188 -25.25 9.844 1 89.19 230 GLY A CA 1
ATOM 1773 C C . GLY A 1 230 ? 15.773 -25.484 9.336 1 89.19 230 GLY A C 1
ATOM 1774 O O . GLY A 1 230 ? 15.234 -26.594 9.5 1 89.19 230 GLY A O 1
ATOM 1775 N N . GLU A 1 231 ? 15.172 -24.562 8.711 1 90.5 231 GLU A N 1
ATOM 1776 C CA . GLU A 1 231 ? 13.82 -24.734 8.188 1 90.5 231 GLU A CA 1
ATOM 1777 C C . GLU A 1 231 ? 13.82 -25.656 6.965 1 90.5 231 GLU A C 1
ATOM 1779 O O . GLU A 1 231 ? 14.578 -25.438 6.016 1 90.5 231 GLU A O 1
ATOM 1784 N N . THR A 1 232 ? 13.008 -26.688 6.992 1 92.31 232 THR A N 1
ATOM 1785 C CA . THR A 1 232 ? 12.875 -27.578 5.855 1 92.31 232 THR A CA 1
ATOM 1786 C C . THR A 1 232 ? 11.883 -27.031 4.832 1 92.31 232 THR A C 1
ATOM 1788 O O . THR A 1 232 ? 11.125 -26.109 5.137 1 92.31 232 THR A O 1
ATOM 1791 N N . MET A 1 233 ? 11.945 -27.547 3.684 1 89.81 233 MET A N 1
ATOM 1792 C CA . MET A 1 233 ? 11.008 -27.156 2.639 1 89.81 233 MET A CA 1
ATOM 1793 C C . MET A 1 233 ? 9.57 -27.406 3.07 1 89.81 233 MET A C 1
ATOM 1795 O O . MET A 1 233 ? 8.672 -26.625 2.75 1 89.81 233 MET A O 1
ATOM 1799 N N . GLU A 1 234 ? 9.328 -28.484 3.762 1 89.19 234 GLU A N 1
ATOM 1800 C CA . GLU A 1 234 ? 8 -28.844 4.246 1 89.19 234 GLU A CA 1
ATOM 1801 C C . GLU A 1 234 ? 7.504 -27.828 5.285 1 89.19 234 GLU A C 1
ATOM 1803 O O . GLU A 1 234 ? 6.305 -27.562 5.375 1 89.19 234 GLU A O 1
ATOM 1808 N N . GLN A 1 235 ? 8.445 -27.234 5.965 1 92.06 235 GLN A N 1
ATOM 1809 C CA . GLN A 1 235 ? 8.102 -26.312 7.027 1 92.06 235 GLN A CA 1
ATOM 1810 C C . GLN A 1 235 ? 7.848 -24.906 6.469 1 92.06 235 GLN A C 1
ATOM 1812 O O . GLN A 1 235 ? 7.086 -24.125 7.051 1 92.06 235 GLN A O 1
ATOM 1817 N N . PHE A 1 236 ? 8.422 -24.672 5.367 1 93.31 236 PHE A N 1
ATOM 1818 C CA . PHE A 1 236 ? 8.328 -23.344 4.77 1 93.31 236 PHE A CA 1
ATOM 1819 C C . PHE A 1 236 ? 6.902 -23.047 4.32 1 93.31 236 PHE A C 1
ATOM 1821 O O . PHE A 1 236 ? 6.371 -23.734 3.443 1 93.31 236 PHE A O 1
ATOM 1828 N N . GLY A 1 237 ? 6.238 -22.094 5.008 1 92.88 237 GLY A N 1
ATOM 1829 C CA . GLY A 1 237 ? 4.879 -21.688 4.672 1 92.88 237 GLY A CA 1
ATOM 1830 C C . GLY A 1 237 ? 3.826 -22.641 5.199 1 92.88 237 GLY A C 1
ATOM 1831 O O . GLY A 1 237 ? 2.633 -22.453 4.957 1 92.88 237 GLY A O 1
ATOM 1832 N N . ALA A 1 238 ? 4.223 -23.656 5.906 1 93.81 238 ALA A N 1
ATOM 1833 C CA . ALA A 1 238 ? 3.309 -24.719 6.32 1 93.81 238 ALA A CA 1
ATOM 1834 C C . ALA A 1 238 ? 2.297 -24.203 7.34 1 93.81 238 ALA A C 1
ATOM 1836 O O . ALA A 1 238 ? 1.21 -24.766 7.484 1 93.81 238 ALA A O 1
ATOM 1837 N N . SER A 1 239 ? 2.65 -23.125 8 1 95.25 239 SER A N 1
ATOM 1838 C CA . SER A 1 239 ? 1.766 -22.578 9.023 1 95.25 239 SER A CA 1
ATOM 1839 C C . SER A 1 239 ? 0.542 -21.922 8.406 1 95.25 239 SER A C 1
ATOM 1841 O O . SER A 1 239 ? -0.428 -21.609 9.102 1 95.25 239 SER A O 1
ATOM 1843 N N . PHE A 1 240 ? 0.518 -21.797 7.148 1 97.38 240 PHE A N 1
ATOM 1844 C CA . PHE A 1 240 ? -0.543 -21.047 6.484 1 97.38 240 PHE A CA 1
ATOM 1845 C C . PHE A 1 240 ? -1.831 -21.875 6.438 1 97.38 240 PHE A C 1
ATOM 1847 O O . PHE A 1 240 ? -2.922 -21.328 6.625 1 97.38 240 PHE A O 1
ATOM 1854 N N . THR A 1 241 ? -1.78 -23.125 6.176 1 97.81 241 THR A N 1
ATOM 1855 C CA . THR A 1 241 ? -2.955 -23.953 5.934 1 97.81 241 THR A CA 1
ATOM 1856 C C . THR A 1 241 ? -3.918 -23.891 7.117 1 97.81 241 THR A C 1
ATOM 1858 O O . THR A 1 241 ? -5.102 -23.594 6.941 1 97.81 241 THR A O 1
ATOM 1861 N N . PRO A 1 242 ? -3.426 -24.078 8.359 1 98.38 242 PRO A N 1
ATOM 1862 C CA . PRO A 1 242 ? -4.371 -23.953 9.477 1 98.38 242 PRO A CA 1
ATOM 1863 C C . PRO A 1 242 ? -4.953 -22.562 9.609 1 98.38 242 PRO A C 1
ATOM 1865 O O . PRO A 1 242 ? -6.121 -22.406 9.977 1 98.38 242 PRO A O 1
ATOM 1868 N N . ILE A 1 243 ? -4.195 -21.562 9.328 1 98.56 243 ILE A N 1
ATOM 1869 C CA . ILE A 1 243 ? -4.676 -20.188 9.43 1 98.56 243 ILE A CA 1
ATOM 1870 C C . ILE A 1 243 ? -5.766 -19.953 8.383 1 98.56 243 ILE A C 1
ATOM 1872 O O . ILE A 1 243 ? -6.785 -19.328 8.68 1 98.56 243 ILE A O 1
ATOM 1876 N N . MET A 1 244 ? -5.535 -20.469 7.164 1 98.62 244 MET A N 1
ATOM 1877 C CA . MET A 1 244 ? -6.52 -20.359 6.094 1 98.62 244 MET A CA 1
ATOM 1878 C C . MET A 1 244 ? -7.844 -21 6.504 1 98.62 244 MET A C 1
ATOM 1880 O O . MET A 1 244 ? -8.898 -20.359 6.387 1 98.62 244 MET A O 1
ATOM 1884 N N . LEU A 1 245 ? -7.809 -22.188 7.035 1 98.75 245 LEU A N 1
ATOM 1885 C CA . LEU A 1 245 ? -9 -23 7.289 1 98.75 245 LEU A CA 1
ATOM 1886 C C . LEU A 1 245 ? -9.703 -22.531 8.562 1 98.75 245 LEU A C 1
ATOM 1888 O O . LEU A 1 245 ? -10.938 -22.484 8.609 1 98.75 245 LEU A O 1
ATOM 1892 N N . GLU A 1 246 ? -8.922 -22.062 9.531 1 98.56 246 GLU A N 1
ATOM 1893 C CA . GLU A 1 246 ? -9.5 -21.859 10.859 1 98.56 246 GLU A CA 1
ATOM 1894 C C . GLU A 1 246 ? -9.734 -20.375 11.133 1 98.56 246 GLU A C 1
ATOM 1896 O O . GLU A 1 246 ? -10.5 -20.016 12.031 1 98.56 246 GLU A O 1
ATOM 1901 N N . GLU A 1 247 ? -9.062 -19.562 10.375 1 98.69 247 GLU A N 1
ATOM 1902 C CA . GLU A 1 247 ? -9.141 -18.156 10.766 1 98.69 247 GLU A CA 1
ATOM 1903 C C . GLU A 1 247 ? -9.531 -17.281 9.578 1 98.69 247 GLU A C 1
ATOM 1905 O O . GLU A 1 247 ? -10.461 -16.469 9.672 1 98.69 247 GLU A O 1
ATOM 1910 N N . ILE A 1 248 ? -8.883 -17.453 8.438 1 98.81 248 ILE A N 1
ATOM 1911 C CA . ILE A 1 248 ? -9.133 -16.562 7.297 1 98.81 248 ILE A CA 1
ATOM 1912 C C . ILE A 1 248 ? -10.555 -16.781 6.785 1 98.81 248 ILE A C 1
ATOM 1914 O O . ILE A 1 248 ? -11.32 -15.828 6.637 1 98.81 248 ILE A O 1
ATOM 1918 N N . ILE A 1 249 ? -10.961 -18.047 6.484 1 98.88 249 ILE A N 1
ATOM 1919 C CA . ILE A 1 249 ? -12.281 -18.328 5.938 1 98.88 249 ILE A CA 1
ATOM 1920 C C . ILE A 1 249 ? -13.359 -17.844 6.902 1 98.88 249 ILE A C 1
ATOM 1922 O O . ILE A 1 249 ? -14.25 -17.078 6.516 1 98.88 249 ILE A O 1
ATOM 1926 N N . PRO A 1 250 ? -13.25 -18.125 8.242 1 98.56 250 PRO A N 1
ATOM 1927 C CA . PRO A 1 250 ? -14.266 -17.609 9.156 1 98.56 250 PRO A CA 1
ATOM 1928 C C . PRO A 1 250 ? -14.281 -16.078 9.227 1 98.56 250 PRO A C 1
ATOM 1930 O O . PRO A 1 250 ? -15.352 -15.477 9.312 1 98.56 250 PRO A O 1
ATOM 1933 N N . PHE A 1 251 ? -13.156 -15.477 9.203 1 98.06 251 PHE A N 1
ATOM 1934 C CA . PHE A 1 251 ? -13.086 -14.023 9.242 1 98.06 251 PHE A CA 1
ATOM 1935 C C . PHE A 1 251 ? -13.797 -13.422 8.031 1 98.06 251 PHE A C 1
ATOM 1937 O O . PHE A 1 251 ? -14.586 -12.484 8.172 1 98.06 251 PHE A O 1
ATOM 1944 N N . ILE A 1 252 ? -13.484 -13.938 6.906 1 98.5 252 ILE A N 1
ATOM 1945 C CA . ILE A 1 252 ? -14.07 -13.43 5.672 1 98.5 252 ILE A CA 1
ATOM 1946 C C . ILE A 1 252 ? -15.578 -13.672 5.676 1 98.5 252 ILE A C 1
ATOM 1948 O O . ILE A 1 252 ? -16.359 -12.758 5.391 1 98.5 252 ILE A O 1
ATOM 1952 N N . ASP A 1 253 ? -16.031 -14.867 6.027 1 98.19 253 ASP A N 1
ATOM 1953 C CA . ASP A 1 253 ? -17.438 -15.203 6.059 1 98.19 253 ASP A CA 1
ATOM 1954 C C . ASP A 1 253 ? -18.188 -14.352 7.086 1 98.19 253 ASP A C 1
ATOM 1956 O O . ASP A 1 253 ? -19.375 -14.086 6.93 1 98.19 253 ASP A O 1
ATOM 1960 N N . GLY A 1 254 ? -17.5 -13.891 8.094 1 96 254 GLY A N 1
ATOM 1961 C CA . GLY A 1 254 ? -18.125 -13.117 9.156 1 96 254 GLY A CA 1
ATOM 1962 C C . GLY A 1 254 ? -18.156 -11.625 8.859 1 96 254 GLY A C 1
ATOM 1963 O O . GLY A 1 254 ? -18.953 -10.891 9.469 1 96 254 GLY A O 1
ATOM 1964 N N . ASN A 1 255 ? -17.375 -11.227 7.891 1 95.5 255 ASN A N 1
ATOM 1965 C CA . ASN A 1 255 ? -17.234 -9.781 7.719 1 95.5 255 ASN A CA 1
ATOM 1966 C C . ASN A 1 255 ? -17.672 -9.336 6.332 1 95.5 255 ASN A C 1
ATOM 1968 O O . ASN A 1 255 ? -17.828 -8.141 6.078 1 95.5 255 ASN A O 1
ATOM 1972 N N . PHE A 1 256 ? -17.875 -10.289 5.438 1 96.94 256 PHE A N 1
ATOM 1973 C CA . PHE A 1 256 ? -18.328 -9.992 4.082 1 96.94 256 PHE A CA 1
ATOM 1974 C C . PHE A 1 256 ? -19.516 -10.859 3.707 1 96.94 256 PHE A C 1
ATOM 1976 O O . PHE A 1 256 ? -19.766 -11.898 4.324 1 96.94 256 PHE A O 1
ATOM 1983 N N . ARG A 1 257 ? -20.297 -10.391 2.723 1 97.19 257 ARG A N 1
ATOM 1984 C CA . ARG A 1 257 ? -21.469 -11.125 2.24 1 97.19 257 ARG A CA 1
ATOM 1985 C C . ARG A 1 257 ? -21.062 -12.242 1.285 1 97.19 257 ARG A C 1
ATOM 1987 O O . ARG A 1 257 ? -21.156 -12.086 0.066 1 97.19 257 ARG A O 1
ATOM 1994 N N . THR A 1 258 ? -20.719 -13.406 1.883 1 98.38 258 THR A N 1
ATOM 1995 C CA . THR A 1 258 ? -20.188 -14.523 1.109 1 98.38 258 THR A CA 1
ATOM 1996 C C . THR A 1 258 ? -21.234 -15.633 0.972 1 98.38 258 THR A C 1
ATOM 1998 O O . THR A 1 258 ? -22.109 -15.773 1.82 1 98.38 258 THR A O 1
ATOM 2001 N N . LEU A 1 259 ? -21.203 -16.266 -0.163 1 98.56 259 LEU A N 1
ATOM 2002 C CA . LEU A 1 259 ? -21.734 -17.625 -0.243 1 98.56 259 LEU A CA 1
ATOM 2003 C C . LEU A 1 259 ? -20.766 -18.625 0.372 1 98.56 259 LEU A C 1
ATOM 2005 O O . LEU A 1 259 ? -19.656 -18.812 -0.125 1 98.56 259 LEU A O 1
ATOM 2009 N N . THR A 1 260 ? -21.188 -19.359 1.421 1 98 260 THR A N 1
ATOM 2010 C CA . THR A 1 260 ? -20.234 -20 2.311 1 98 260 THR A CA 1
ATOM 2011 C C . THR A 1 260 ? -20.031 -21.469 1.923 1 98 260 THR A C 1
ATOM 2013 O O . THR A 1 260 ? -19.156 -22.141 2.465 1 98 260 THR A O 1
ATOM 2016 N N . ASP A 1 261 ? -20.797 -21.953 0.984 1 97.94 261 ASP A N 1
ATOM 2017 C CA . ASP A 1 261 ? -20.688 -23.375 0.646 1 97.94 261 ASP A CA 1
ATOM 2018 C C . ASP A 1 261 ? -19.516 -23.625 -0.289 1 97.94 261 ASP A C 1
ATOM 2020 O O . ASP A 1 261 ? -19.031 -22.719 -0.965 1 97.94 261 ASP A O 1
ATOM 2024 N N . ARG A 1 262 ? -19.062 -24.875 -0.375 1 97.81 262 ARG A N 1
ATOM 2025 C CA . ARG A 1 262 ? -17.859 -25.281 -1.089 1 97.81 262 ARG A CA 1
ATOM 2026 C C . ARG A 1 262 ? -17.969 -24.953 -2.574 1 97.81 262 ARG A C 1
ATOM 2028 O O . ARG A 1 262 ? -16.969 -24.641 -3.221 1 97.81 262 ARG A O 1
ATOM 2035 N N . ASP A 1 263 ? -19.156 -25.016 -3.168 1 98.06 263 ASP A N 1
ATOM 2036 C CA . ASP A 1 263 ? -19.328 -24.797 -4.598 1 98.06 263 ASP A CA 1
ATOM 2037 C C . ASP A 1 263 ? -19.109 -23.328 -4.961 1 98.06 263 ASP A C 1
ATOM 2039 O O . ASP A 1 263 ? -18.938 -22.984 -6.137 1 98.06 263 ASP A O 1
ATOM 2043 N N . ASN A 1 264 ? -19.094 -22.516 -3.9 1 98.56 264 ASN A N 1
ATOM 2044 C CA . ASN A 1 264 ? -18.859 -21.078 -4.066 1 98.56 264 ASN A CA 1
ATOM 2045 C C . ASN A 1 264 ? -17.516 -20.656 -3.457 1 98.56 264 ASN A C 1
ATOM 2047 O O . ASN A 1 264 ? -17.344 -19.484 -3.111 1 98.56 264 ASN A O 1
ATOM 2051 N N . ARG A 1 265 ? -16.594 -21.609 -3.334 1 98.88 265 ARG A N 1
ATOM 2052 C CA . ARG A 1 265 ? -15.281 -21.297 -2.775 1 98.88 265 ARG A CA 1
ATOM 2053 C C . ARG A 1 265 ? -14.164 -21.844 -3.658 1 98.88 265 ARG A C 1
ATOM 2055 O O . ARG A 1 265 ? -14.117 -23.047 -3.928 1 98.88 265 ARG A O 1
ATOM 2062 N N . ALA A 1 266 ? -13.336 -20.953 -4.102 1 98.94 266 ALA A N 1
ATOM 2063 C CA . ALA A 1 266 ? -12.172 -21.281 -4.922 1 98.94 266 ALA A CA 1
ATOM 2064 C C . ALA A 1 266 ? -10.875 -20.906 -4.211 1 98.94 266 ALA A C 1
ATOM 2066 O O . ALA A 1 266 ? -10.859 -20.016 -3.365 1 98.94 266 ALA A O 1
ATOM 2067 N N . MET A 1 267 ? -9.828 -21.594 -4.516 1 98.94 267 MET A N 1
ATOM 2068 C CA . MET A 1 267 ? -8.477 -21.234 -4.09 1 98.94 267 MET A CA 1
ATOM 2069 C C . MET A 1 267 ? -7.488 -21.359 -5.246 1 98.94 267 MET A C 1
ATOM 2071 O O . MET A 1 267 ? -7.562 -22.312 -6.023 1 98.94 267 MET A O 1
ATOM 2075 N N . ALA A 1 268 ? -6.609 -20.422 -5.402 1 98.94 268 ALA A N 1
ATOM 2076 C CA . ALA A 1 268 ? -5.547 -20.438 -6.406 1 98.94 268 ALA A CA 1
ATOM 2077 C C . ALA A 1 268 ? -4.324 -19.672 -5.922 1 98.94 268 ALA A C 1
ATOM 2079 O O . ALA A 1 268 ? -4.391 -18.953 -4.922 1 98.94 268 ALA A O 1
ATOM 2080 N N . GLY A 1 269 ? -3.199 -19.828 -6.578 1 98.88 269 GLY A N 1
ATOM 2081 C CA . GLY A 1 269 ? -1.998 -19.109 -6.207 1 98.88 269 GLY A CA 1
ATOM 2082 C C . GLY A 1 269 ? -0.84 -19.344 -7.16 1 98.88 269 GLY A C 1
ATOM 2083 O O . GLY A 1 269 ? -0.882 -20.266 -7.98 1 98.88 269 GLY A O 1
ATOM 2084 N N . LEU A 1 270 ? 0.132 -18.5 -7.043 1 98.88 270 LEU A N 1
ATOM 2085 C CA . LEU A 1 270 ? 1.296 -18.594 -7.914 1 98.88 270 LEU A CA 1
ATOM 2086 C C . LEU A 1 270 ? 2.479 -19.219 -7.18 1 98.88 270 LEU A C 1
ATOM 2088 O O . LEU A 1 270 ? 2.643 -19.016 -5.977 1 98.88 270 LEU A O 1
ATOM 2092 N N . SER A 1 271 ? 3.289 -20.031 -7.895 1 98 271 SER A N 1
ATOM 2093 C CA . SER A 1 271 ? 4.543 -20.562 -7.379 1 98 271 SER A CA 1
ATOM 2094 C C . SER A 1 271 ? 4.336 -21.25 -6.031 1 98 271 SER A C 1
ATOM 2096 O O . SER A 1 271 ? 3.525 -22.172 -5.918 1 98 271 SER A O 1
ATOM 2098 N N . TRP A 1 272 ? 4.879 -20.703 -4.953 1 97.75 272 TRP A N 1
ATOM 2099 C CA . TRP A 1 272 ? 4.66 -21.281 -3.637 1 97.75 272 TRP A CA 1
ATOM 2100 C C . TRP A 1 272 ? 3.195 -21.188 -3.229 1 97.75 272 TRP A C 1
ATOM 2102 O O . TRP A 1 272 ? 2.684 -22.047 -2.504 1 97.75 272 TRP A O 1
ATOM 2112 N N . GLY A 1 273 ? 2.551 -20.125 -3.66 1 98.44 273 GLY A N 1
ATOM 2113 C CA . GLY A 1 273 ? 1.12 -20.016 -3.424 1 98.44 273 GLY A CA 1
ATOM 2114 C C . GLY A 1 273 ? 0.32 -21.109 -4.094 1 98.44 273 GLY A C 1
ATOM 2115 O O . GLY A 1 273 ? -0.743 -21.5 -3.605 1 98.44 273 GLY A O 1
ATOM 2116 N N . GLY A 1 274 ? 0.821 -21.562 -5.27 1 98.56 274 GLY A N 1
ATOM 2117 C CA . GLY A 1 274 ? 0.229 -22.734 -5.887 1 98.56 274 GLY A CA 1
ATOM 2118 C C . GLY A 1 274 ? 0.411 -23.984 -5.062 1 98.56 274 GLY A C 1
ATOM 2119 O O . GLY A 1 274 ? -0.511 -24.797 -4.949 1 98.56 274 GLY A O 1
ATOM 2120 N N . ARG A 1 275 ? 1.563 -24.141 -4.512 1 97.5 275 ARG A N 1
ATOM 2121 C CA . ARG A 1 275 ? 1.826 -25.25 -3.6 1 97.5 275 ARG A CA 1
ATOM 2122 C C . ARG A 1 275 ? 0.91 -25.188 -2.383 1 97.5 275 ARG A C 1
ATOM 2124 O O . ARG A 1 275 ? 0.312 -26.203 -1.997 1 97.5 275 ARG A O 1
ATOM 2131 N N . GLU A 1 276 ? 0.795 -24.016 -1.799 1 98.06 276 GLU A N 1
ATOM 2132 C CA . GLU A 1 276 ? -0.093 -23.828 -0.655 1 98.06 276 GLU A CA 1
ATOM 2133 C C . GLU A 1 276 ? -1.539 -24.156 -1.021 1 98.06 276 GLU A C 1
ATOM 2135 O O . GLU A 1 276 ? -2.281 -24.703 -0.21 1 98.06 276 GLU A O 1
ATOM 2140 N N . THR A 1 277 ? -1.915 -23.797 -2.223 1 98.81 277 THR A N 1
ATOM 2141 C CA . THR A 1 277 ? -3.268 -24.062 -2.699 1 98.81 277 THR A CA 1
ATOM 2142 C C . THR A 1 277 ? -3.545 -25.562 -2.74 1 98.81 277 THR A C 1
ATOM 2144 O O . THR A 1 277 ? -4.547 -26.031 -2.193 1 98.81 277 THR A O 1
ATOM 2147 N N . PHE A 1 278 ? -2.637 -26.328 -3.344 1 98.38 278 PHE A N 1
ATOM 2148 C CA . PHE A 1 278 ? -2.822 -27.781 -3.406 1 98.38 278 PHE A CA 1
ATOM 2149 C C . PHE A 1 278 ? -2.805 -28.391 -2.01 1 98.38 278 PHE A C 1
ATOM 2151 O O . PHE A 1 278 ? -3.652 -29.219 -1.677 1 98.38 278 PHE A O 1
ATOM 2158 N N . GLN A 1 279 ? -1.908 -27.906 -1.17 1 97.56 279 GLN A N 1
ATOM 2159 C CA . GLN A 1 279 ? -1.748 -28.453 0.177 1 97.56 279 GLN A CA 1
ATOM 2160 C C . GLN A 1 279 ? -2.973 -28.141 1.038 1 97.56 279 GLN A C 1
ATOM 2162 O O . GLN A 1 279 ? -3.291 -28.906 1.957 1 97.56 279 GLN A O 1
ATOM 2167 N N . THR A 1 280 ? -3.627 -27.109 0.716 1 98.56 280 THR A N 1
ATOM 2168 C CA . THR A 1 280 ? -4.773 -26.688 1.515 1 98.56 280 THR A CA 1
ATOM 2169 C C . THR A 1 280 ? -6.07 -27.25 0.931 1 98.56 280 THR A C 1
ATOM 2171 O O . THR A 1 280 ? -6.824 -27.938 1.622 1 98.56 280 THR A O 1
ATOM 2174 N N . ALA A 1 281 ? -6.309 -27.078 -0.333 1 98.81 281 ALA A N 1
ATOM 2175 C CA . ALA A 1 281 ? -7.617 -27.328 -0.938 1 98.81 281 ALA A CA 1
ATOM 2176 C C . ALA A 1 281 ? -7.824 -28.812 -1.208 1 98.81 281 ALA A C 1
ATOM 2178 O O . ALA A 1 281 ? -8.914 -29.344 -0.979 1 98.81 281 ALA A O 1
ATOM 2179 N N . LEU A 1 282 ? -6.836 -29.516 -1.679 1 98.69 282 LEU A N 1
ATOM 2180 C CA . LEU A 1 282 ? -7.016 -30.891 -2.133 1 98.69 282 LEU A CA 1
ATOM 2181 C C . LEU A 1 282 ? -7.391 -31.797 -0.969 1 98.69 282 LEU A C 1
ATOM 2183 O O . LEU A 1 282 ? -8.289 -32.625 -1.092 1 98.69 282 LEU A O 1
ATOM 2187 N N . PRO A 1 283 ? -6.758 -31.625 0.19 1 98.12 283 PRO A N 1
ATOM 2188 C CA . PRO A 1 283 ? -7.188 -32.438 1.326 1 98.12 283 PRO A CA 1
ATOM 2189 C C . PRO A 1 283 ? -8.508 -31.969 1.935 1 98.12 283 PRO A C 1
ATOM 2191 O O . PRO A 1 283 ? -9.016 -32.594 2.869 1 98.12 283 PRO A O 1
ATOM 2194 N N . ASN A 1 284 ? -9.023 -30.859 1.483 1 98.56 284 ASN A N 1
ATOM 2195 C CA . ASN A 1 284 ? -10.219 -30.266 2.074 1 98.56 284 ASN A CA 1
ATOM 2196 C C . ASN A 1 284 ? -11.281 -29.984 1.017 1 98.56 284 ASN A C 1
ATOM 2198 O O . ASN A 1 284 ? -11.797 -28.859 0.94 1 98.56 284 ASN A O 1
ATOM 2202 N N . LEU A 1 285 ? -11.664 -31.016 0.306 1 98.5 285 LEU A N 1
ATOM 2203 C CA . LEU A 1 285 ? -12.633 -30.859 -0.777 1 98.5 285 LEU A CA 1
ATOM 2204 C C . LEU A 1 285 ? -14.039 -30.656 -0.226 1 98.5 285 LEU A C 1
ATOM 2206 O O . LEU A 1 285 ? -14.969 -30.359 -0.98 1 98.5 285 LEU A O 1
ATOM 2210 N N . ASP A 1 286 ? -14.219 -30.719 1.038 1 98.06 286 ASP A N 1
ATOM 2211 C CA . ASP A 1 286 ? -15.461 -30.328 1.686 1 98.06 286 ASP A CA 1
ATOM 2212 C C . ASP A 1 286 ? -15.578 -28.797 1.769 1 98.06 286 ASP A C 1
ATOM 2214 O O . ASP A 1 286 ? -16.656 -28.266 2.027 1 98.06 286 ASP A O 1
ATOM 2218 N N . LYS A 1 287 ? -14.508 -28.141 1.435 1 98.5 287 LYS A N 1
ATOM 2219 C CA . LYS A 1 287 ? -14.508 -26.688 1.578 1 98.5 287 LYS A CA 1
ATOM 2220 C C . LYS A 1 287 ? -14.305 -26 0.231 1 98.5 287 LYS A C 1
ATOM 2222 O O . LYS A 1 287 ? -14.695 -24.844 0.049 1 98.5 287 LYS A O 1
ATOM 2227 N N . PHE A 1 288 ? -13.656 -26.688 -0.674 1 98.75 288 PHE A N 1
ATOM 2228 C CA . PHE A 1 288 ? -13.297 -26.062 -1.939 1 98.75 288 PHE A CA 1
ATOM 2229 C C . PHE A 1 288 ? -13.742 -26.922 -3.117 1 98.75 288 PHE A C 1
ATOM 2231 O O . PHE A 1 288 ? -13.688 -28.156 -3.051 1 98.75 288 PHE A O 1
ATOM 2238 N N . SER A 1 289 ? -14.109 -26.234 -4.266 1 98.44 289 SER A N 1
ATOM 2239 C CA . SER A 1 289 ? -14.492 -27 -5.445 1 98.44 289 SER A CA 1
ATOM 2240 C C . SER A 1 289 ? -13.812 -26.469 -6.703 1 98.44 289 SER A C 1
ATOM 2242 O O . SER A 1 289 ? -13.914 -27.078 -7.773 1 98.44 289 SER A O 1
ATOM 2244 N N . HIS A 1 290 ? -13.211 -25.328 -6.637 1 98.81 290 HIS A N 1
ATOM 2245 C CA . HIS A 1 290 ? -12.43 -24.734 -7.719 1 98.81 290 HIS A CA 1
ATOM 2246 C C . HIS A 1 290 ? -10.992 -24.469 -7.273 1 98.81 290 HIS A C 1
ATOM 2248 O O . HIS A 1 290 ? -10.766 -23.766 -6.289 1 98.81 290 HIS A O 1
ATOM 2254 N N . ILE A 1 291 ? -10.078 -25.047 -8.023 1 98.94 291 ILE A N 1
ATOM 2255 C CA . ILE A 1 291 ? -8.688 -25.047 -7.586 1 98.94 291 ILE A CA 1
ATOM 2256 C C . ILE A 1 291 ? -7.777 -24.656 -8.75 1 98.94 291 ILE A C 1
ATOM 2258 O O . ILE A 1 291 ? -7.91 -25.188 -9.852 1 98.94 291 ILE A O 1
ATOM 2262 N N . GLY A 1 292 ? -6.883 -23.656 -8.539 1 98.88 292 GLY A N 1
ATOM 2263 C CA . GLY A 1 292 ? -5.949 -23.219 -9.562 1 98.88 292 GLY A CA 1
ATOM 2264 C C . GLY A 1 292 ? -4.531 -23.062 -9.047 1 98.88 292 GLY A C 1
ATOM 2265 O O . GLY A 1 292 ? -4.312 -22.609 -7.926 1 98.88 292 GLY A O 1
ATOM 2266 N N . THR A 1 293 ? -3.562 -23.484 -9.836 1 98.75 293 THR A N 1
ATOM 2267 C CA . THR A 1 293 ? -2.152 -23.234 -9.555 1 98.75 293 THR A CA 1
ATOM 2268 C C . THR A 1 293 ? -1.462 -22.594 -10.75 1 98.75 293 THR A C 1
ATOM 2270 O O . THR A 1 293 ? -1.598 -23.078 -11.883 1 98.75 293 THR A O 1
ATOM 2273 N N . PHE A 1 294 ? -0.739 -21.5 -10.5 1 98.81 294 PHE A N 1
ATOM 2274 C CA . PHE A 1 294 ? -0.016 -20.734 -11.516 1 98.81 294 PHE A CA 1
ATOM 2275 C C . PHE A 1 294 ? 1.489 -20.875 -11.328 1 98.81 294 PHE A C 1
ATOM 2277 O O . PHE A 1 294 ? 2.068 -20.25 -10.438 1 98.81 294 PHE A O 1
ATOM 2284 N N . SER A 1 295 ? 2.121 -21.672 -12.188 1 98.38 295 SER A N 1
ATOM 2285 C CA . SER A 1 295 ? 3.529 -22 -12 1 98.38 295 SER A CA 1
ATOM 2286 C C . SER A 1 295 ? 3.779 -22.594 -10.617 1 98.38 295 SER A C 1
ATOM 2288 O O . SER A 1 295 ? 4.723 -22.203 -9.93 1 98.38 295 SER A O 1
ATOM 2290 N N . GLY A 1 296 ? 2.916 -23.453 -10.219 1 97.69 296 GLY A N 1
ATOM 2291 C CA . GLY A 1 296 ? 2.988 -23.969 -8.859 1 97.69 296 GLY A CA 1
ATOM 2292 C C . GLY A 1 296 ? 4.277 -24.703 -8.562 1 97.69 296 GLY A C 1
ATOM 2293 O O . GLY A 1 296 ? 4.754 -25.484 -9.398 1 97.69 296 GLY A O 1
ATOM 2294 N N . ALA A 1 297 ? 4.867 -24.453 -7.402 1 95.5 297 ALA A N 1
ATOM 2295 C CA . ALA A 1 297 ? 6.035 -25.188 -6.93 1 95.5 297 ALA A CA 1
ATOM 2296 C C . ALA A 1 297 ? 5.629 -26.547 -6.352 1 95.5 297 ALA A C 1
ATOM 2298 O O . ALA A 1 297 ? 5.828 -26.797 -5.164 1 95.5 297 ALA A O 1
ATOM 2299 N N . LEU A 1 298 ? 5.207 -27.469 -7.211 1 94.19 298 LEU A N 1
ATOM 2300 C CA . LEU A 1 298 ? 4.562 -28.703 -6.762 1 94.19 298 LEU A CA 1
ATOM 2301 C C . LEU A 1 298 ? 5.566 -29.859 -6.699 1 94.19 298 LEU A C 1
ATOM 2303 O O . LEU A 1 298 ? 5.535 -30.656 -5.77 1 94.19 298 LEU A O 1
ATOM 2307 N N . PHE A 1 299 ? 6.414 -30.016 -7.609 1 90.94 299 PHE A N 1
ATOM 2308 C CA . PHE A 1 299 ? 7.461 -31.031 -7.664 1 90.94 299 PHE A CA 1
ATOM 2309 C C . PHE A 1 299 ? 6.91 -32.406 -7.277 1 90.94 299 PHE A C 1
ATOM 2311 O O . PHE A 1 299 ? 7.48 -33.094 -6.426 1 90.94 299 PHE A O 1
ATOM 2318 N N . LEU A 1 300 ? 5.918 -32.812 -7.93 1 93.06 300 LEU A N 1
ATOM 2319 C CA . LEU A 1 300 ? 5.203 -34.031 -7.578 1 93.06 300 LEU A CA 1
ATOM 2320 C C . LEU A 1 300 ? 5.832 -35.25 -8.258 1 93.06 300 LEU A C 1
ATOM 2322 O O . LEU A 1 300 ? 6.254 -35.188 -9.414 1 93.06 300 LEU A O 1
ATOM 2326 N N . PRO A 1 301 ? 5.871 -36.344 -7.52 1 94.44 301 PRO A N 1
ATOM 2327 C CA . PRO A 1 301 ? 6.223 -37.594 -8.195 1 94.44 301 PRO A CA 1
ATOM 2328 C C . PRO A 1 301 ? 5.133 -38.062 -9.156 1 94.44 301 PRO A C 1
ATOM 2330 O O . PRO A 1 301 ? 4.078 -38.531 -8.719 1 94.44 301 PRO A O 1
ATOM 2333 N N . LEU A 1 302 ? 5.41 -38.094 -10.414 1 94.75 302 LEU A N 1
ATOM 2334 C CA . LEU A 1 302 ? 4.406 -38.281 -11.453 1 94.75 302 LEU A CA 1
ATOM 2335 C C . LEU A 1 302 ? 3.967 -39.75 -11.523 1 94.75 302 LEU A C 1
ATOM 2337 O O . LEU A 1 302 ? 2.906 -40.062 -12.07 1 94.75 302 LEU A O 1
ATOM 2341 N N . ASP A 1 303 ? 4.758 -40.625 -10.977 1 94.56 303 ASP A N 1
ATOM 2342 C CA . ASP A 1 303 ? 4.445 -42.031 -11.008 1 94.56 303 ASP A CA 1
ATOM 2343 C C . ASP A 1 303 ? 3.576 -42.438 -9.82 1 94.56 303 ASP A C 1
ATOM 2345 O O . ASP A 1 303 ? 3.127 -43.594 -9.734 1 94.56 303 ASP A O 1
ATOM 2349 N N . GLN A 1 304 ? 3.197 -41.5 -9 1 96.75 304 GLN A N 1
ATOM 2350 C CA . GLN A 1 304 ? 2.453 -41.844 -7.789 1 96.75 304 GLN A CA 1
ATOM 2351 C C . GLN A 1 304 ? 1.23 -40.938 -7.633 1 96.75 304 GLN A C 1
ATOM 2353 O O . GLN A 1 304 ? 0.818 -40.625 -6.512 1 96.75 304 GLN A O 1
ATOM 2358 N N . ILE A 1 305 ? 0.624 -40.5 -8.703 1 96.94 305 ILE A N 1
ATOM 2359 C CA . ILE A 1 305 ? -0.466 -39.531 -8.719 1 96.94 305 ILE A CA 1
ATOM 2360 C C . ILE A 1 305 ? -1.599 -40 -7.812 1 96.94 305 ILE A C 1
ATOM 2362 O O . ILE A 1 305 ? -2.08 -39.281 -6.957 1 96.94 305 ILE A O 1
ATOM 2366 N N . PRO A 1 306 ? -1.986 -41.312 -7.84 1 97.38 306 PRO A N 1
ATOM 2367 C CA . PRO A 1 306 ? -3.15 -41.75 -7.066 1 97.38 306 PRO A CA 1
ATOM 2368 C C . PRO A 1 306 ? -2.924 -41.656 -5.559 1 97.38 306 PRO A C 1
ATOM 2370 O O . PRO A 1 306 ? -3.883 -41.656 -4.781 1 97.38 306 PRO A O 1
ATOM 2373 N N . THR A 1 307 ? -1.666 -41.531 -5.145 1 97.44 307 THR A N 1
ATOM 2374 C CA . THR A 1 307 ? -1.374 -41.562 -3.715 1 97.44 307 THR A CA 1
ATOM 2375 C C . THR A 1 307 ? -1.18 -40.156 -3.156 1 97.44 307 THR A C 1
ATOM 2377 O O . THR A 1 307 ? -1.099 -40 -1.94 1 97.44 307 THR A O 1
ATOM 2380 N N . LEU A 1 308 ? -1.153 -39.25 -3.98 1 97.31 308 LEU A N 1
ATOM 2381 C CA . LEU A 1 308 ? -0.813 -37.875 -3.574 1 97.31 308 LEU A CA 1
ATOM 2382 C C . LEU A 1 308 ? -1.957 -37.25 -2.791 1 97.31 308 LEU A C 1
ATOM 2384 O O . LEU A 1 308 ? -3.123 -37.594 -2.994 1 97.31 308 LEU A O 1
ATOM 2388 N N . TYR A 1 309 ? -1.562 -36.375 -1.851 1 97.31 309 TYR A N 1
ATOM 2389 C CA . TYR A 1 309 ? -2.5 -35.562 -1.07 1 97.31 309 TYR A CA 1
ATOM 2390 C C . TYR A 1 309 ? -3.555 -36.469 -0.414 1 97.31 309 TYR A C 1
ATOM 2392 O O . TYR A 1 309 ? -4.754 -36.219 -0.544 1 97.31 309 TYR A O 1
ATOM 2400 N N . GLY A 1 310 ? -3.1 -37.469 0.248 1 96.06 310 GLY A N 1
ATOM 2401 C CA . GLY A 1 310 ? -3.961 -38.406 0.985 1 96.06 310 GLY A CA 1
ATOM 2402 C C . GLY A 1 310 ? -4.77 -39.312 0.086 1 96.06 310 GLY A C 1
ATOM 2403 O O . GLY A 1 310 ? -5.84 -39.781 0.473 1 96.06 310 GLY A O 1
ATOM 2404 N N . GLY A 1 311 ? -4.375 -39.406 -1.187 1 97.88 311 GLY A N 1
ATOM 2405 C CA . GLY A 1 311 ? -5.062 -40.281 -2.113 1 97.88 311 GLY A CA 1
ATOM 2406 C C . GLY A 1 311 ? -6.254 -39.625 -2.793 1 97.88 311 GLY A C 1
ATOM 2407 O O . GLY A 1 311 ? -7.164 -40.312 -3.254 1 97.88 311 GLY A O 1
ATOM 2408 N N . VAL A 1 312 ? -6.219 -38.344 -2.869 1 98.25 312 VAL A N 1
ATOM 2409 C CA . VAL A 1 312 ? -7.379 -37.594 -3.355 1 98.25 312 VAL A CA 1
ATOM 2410 C C . VAL A 1 312 ? -7.621 -37.938 -4.828 1 98.25 312 VAL A C 1
ATOM 2412 O O . VAL A 1 312 ? -8.75 -37.812 -5.312 1 98.25 312 VAL A O 1
ATOM 2415 N N . PHE A 1 313 ? -6.617 -38.5 -5.492 1 98.25 313 PHE A N 1
ATOM 2416 C CA . PHE A 1 313 ? -6.707 -38.781 -6.926 1 98.25 313 PHE A CA 1
ATOM 2417 C C . PHE A 1 313 ? -6.93 -40.25 -7.188 1 98.25 313 PHE A C 1
ATOM 2419 O O . PHE A 1 313 ? -6.941 -40.688 -8.344 1 98.25 313 PHE A O 1
ATOM 2426 N N . ALA A 1 314 ? -7.082 -41.031 -6.148 1 98.06 314 ALA A N 1
ATOM 2427 C CA . ALA A 1 314 ? -7.18 -42.469 -6.281 1 98.06 314 ALA A CA 1
ATOM 2428 C C . ALA A 1 314 ? -8.422 -42.875 -7.066 1 98.06 314 ALA A C 1
ATOM 2430 O O . ALA A 1 314 ? -8.398 -43.812 -7.848 1 98.06 314 ALA A O 1
ATOM 2431 N N . ASP A 1 315 ? -9.539 -42.156 -6.805 1 98.44 315 ASP A N 1
ATOM 2432 C CA . ASP A 1 315 ? -10.789 -42.344 -7.535 1 98.44 315 ASP A CA 1
ATOM 2433 C C . ASP A 1 315 ? -11.094 -41.125 -8.406 1 98.44 315 ASP A C 1
ATOM 2435 O O . ASP A 1 315 ? -11.672 -40.156 -7.926 1 98.44 315 ASP A O 1
ATOM 2439 N N . ALA A 1 316 ? -10.734 -41.219 -9.617 1 98.31 316 ALA A N 1
ATOM 2440 C CA . ALA A 1 316 ? -10.82 -40.062 -10.539 1 98.31 316 ALA A CA 1
ATOM 2441 C C . ALA A 1 316 ? -12.266 -39.594 -10.68 1 98.31 316 ALA A C 1
ATOM 2443 O O . ALA A 1 316 ? -12.523 -38.406 -10.703 1 98.31 316 ALA A O 1
ATOM 2444 N N . ASP A 1 317 ? -13.172 -40.531 -10.797 1 98.25 317 ASP A N 1
ATOM 2445 C CA . ASP A 1 317 ? -14.578 -40.156 -10.953 1 98.25 317 ASP A CA 1
ATOM 2446 C C . ASP A 1 317 ? -15.086 -39.406 -9.734 1 98.25 317 ASP A C 1
ATOM 2448 O O . ASP A 1 317 ? -15.789 -38.406 -9.875 1 98.25 317 ASP A O 1
ATOM 2452 N N . ALA A 1 318 ? -14.75 -39.875 -8.609 1 98.19 318 ALA A N 1
ATOM 2453 C CA . ALA A 1 318 ? -15.156 -39.188 -7.383 1 98.19 318 ALA A CA 1
ATOM 2454 C C . ALA A 1 318 ? -14.547 -37.781 -7.309 1 98.19 318 ALA A C 1
ATOM 2456 O O . ALA A 1 318 ? -15.227 -36.812 -6.938 1 98.19 318 ALA A O 1
ATOM 2457 N N . PHE A 1 319 ? -13.297 -37.719 -7.598 1 98.56 319 PHE A N 1
ATOM 2458 C CA . PHE A 1 319 ? -12.617 -36.406 -7.602 1 98.56 319 PHE A CA 1
ATOM 2459 C C . PHE A 1 319 ? -13.305 -35.438 -8.562 1 98.56 319 PHE A C 1
ATOM 2461 O O . PHE A 1 319 ? -13.641 -34.312 -8.188 1 98.56 319 PHE A O 1
ATOM 2468 N N . ASN A 1 320 ? -13.531 -35.906 -9.781 1 98.44 320 ASN A N 1
ATOM 2469 C CA . ASN A 1 320 ? -14.094 -35.062 -10.828 1 98.44 320 ASN A CA 1
ATOM 2470 C C . ASN A 1 320 ? -15.523 -34.625 -10.492 1 98.44 320 ASN A C 1
ATOM 2472 O O . ASN A 1 320 ? -15.992 -33.594 -10.977 1 98.44 320 ASN A O 1
ATOM 2476 N N . SER A 1 321 ? -16.188 -35.406 -9.703 1 97.75 321 SER A N 1
ATOM 2477 C CA . SER A 1 321 ? -17.531 -35.031 -9.281 1 97.75 321 SER A CA 1
ATOM 2478 C C . SER A 1 321 ? -17.516 -33.969 -8.203 1 97.75 321 SER A C 1
ATOM 2480 O O . SER A 1 321 ? -18.438 -33.156 -8.094 1 97.75 321 SER A O 1
ATOM 2482 N N . LYS A 1 322 ? -16.469 -33.906 -7.469 1 97.81 322 LYS A N 1
ATOM 2483 C CA . LYS A 1 322 ? -16.375 -32.969 -6.355 1 97.81 322 LYS A CA 1
ATOM 2484 C C . LYS A 1 322 ? -15.695 -31.656 -6.789 1 97.81 322 LYS A C 1
ATOM 2486 O O . LYS A 1 322 ? -16.062 -30.578 -6.328 1 97.81 322 LYS A O 1
ATOM 2491 N N . VAL A 1 323 ? -14.711 -31.797 -7.613 1 98.62 323 VAL A N 1
ATOM 2492 C CA . VAL A 1 323 ? -13.938 -30.641 -8.055 1 98.62 323 VAL A CA 1
ATOM 2493 C C . VAL A 1 323 ? -14.445 -30.172 -9.414 1 98.62 323 VAL A C 1
ATOM 2495 O O . VAL A 1 323 ? -14.234 -30.828 -10.43 1 98.62 323 VAL A O 1
ATOM 2498 N N . HIS A 1 324 ? -14.984 -28.984 -9.406 1 98.12 324 HIS A N 1
ATOM 2499 C CA . HIS A 1 324 ? -15.609 -28.438 -10.609 1 98.12 324 HIS A CA 1
ATOM 2500 C C . HIS A 1 324 ? -14.562 -27.906 -11.578 1 98.12 324 HIS A C 1
ATOM 2502 O O . HIS A 1 324 ? -14.781 -27.875 -12.789 1 98.12 324 HIS A O 1
ATOM 2508 N N . THR A 1 325 ? -13.531 -27.375 -11.055 1 98.56 325 THR A N 1
ATOM 2509 C CA . THR A 1 325 ? -12.445 -26.828 -11.867 1 98.56 325 THR A CA 1
ATOM 2510 C C . THR A 1 325 ? -11.094 -27.125 -11.234 1 98.56 325 THR A C 1
ATOM 2512 O O . THR A 1 325 ? -10.867 -26.812 -10.062 1 98.56 325 THR A O 1
ATOM 2515 N N . LEU A 1 326 ? -10.25 -27.781 -11.945 1 98.88 326 LEU A N 1
ATOM 2516 C CA . LEU A 1 326 ? -8.82 -27.859 -11.664 1 98.88 326 LEU A CA 1
ATOM 2517 C C . LEU A 1 326 ? -8.008 -27.25 -12.797 1 98.88 326 LEU A C 1
ATOM 2519 O O . LEU A 1 326 ? -8.07 -27.719 -13.938 1 98.88 326 LEU A O 1
ATOM 2523 N N . PHE A 1 327 ? -7.293 -26.203 -12.484 1 98.88 327 PHE A N 1
ATOM 2524 C CA . PHE A 1 327 ? -6.586 -25.406 -13.484 1 98.88 327 PHE A CA 1
ATOM 2525 C C . PHE A 1 327 ? -5.102 -25.312 -13.148 1 98.88 327 PHE A C 1
ATOM 2527 O O . PHE A 1 327 ? -4.738 -25.094 -11.992 1 98.88 327 PHE A O 1
ATOM 2534 N N . MET A 1 328 ? -4.281 -25.531 -14.117 1 98.75 328 MET A N 1
ATOM 2535 C CA . MET A 1 328 ? -2.842 -25.312 -14 1 98.75 328 MET A CA 1
ATOM 2536 C C . MET A 1 328 ? -2.322 -24.469 -15.156 1 98.75 328 MET A C 1
ATOM 2538 O O . MET A 1 328 ? -2.713 -24.672 -16.297 1 98.75 328 MET A O 1
ATOM 2542 N N . GLY A 1 329 ? -1.461 -23.484 -14.812 1 98.62 329 GLY A N 1
ATOM 2543 C CA . GLY A 1 329 ? -0.837 -22.656 -15.836 1 98.62 329 GLY A CA 1
ATOM 2544 C C . GLY A 1 329 ? 0.627 -22.375 -15.562 1 98.62 329 GLY A C 1
ATOM 2545 O O . GLY A 1 329 ? 1.084 -22.484 -14.422 1 98.62 329 GLY A O 1
ATOM 2546 N N . MET A 1 330 ? 1.332 -22.047 -16.625 1 98.38 330 MET A N 1
ATOM 2547 C CA . MET A 1 330 ? 2.75 -21.719 -16.516 1 98.38 330 MET A CA 1
ATOM 2548 C C . MET A 1 330 ? 3.229 -20.984 -17.766 1 98.38 330 MET A C 1
ATOM 2550 O O . MET A 1 330 ? 2.582 -21.047 -18.812 1 98.38 330 MET A O 1
ATOM 2554 N N . GLY A 1 331 ? 4.297 -20.266 -17.625 1 98.25 331 GLY A N 1
ATOM 2555 C CA . GLY A 1 331 ? 4.914 -19.656 -18.797 1 98.25 331 GLY A CA 1
ATOM 2556 C C . GLY A 1 331 ? 5.613 -20.672 -19.688 1 98.25 331 GLY A C 1
ATOM 2557 O O . GLY A 1 331 ? 6.227 -21.625 -19.203 1 98.25 331 GLY A O 1
ATOM 2558 N N . SER A 1 332 ? 5.598 -20.375 -20.984 1 97.94 332 SER A N 1
ATOM 2559 C CA . SER A 1 332 ? 6.16 -21.312 -21.953 1 97.94 332 SER A CA 1
ATOM 2560 C C . SER A 1 332 ? 7.68 -21.391 -21.828 1 97.94 332 SER A C 1
ATOM 2562 O O . SER A 1 332 ? 8.289 -22.391 -22.234 1 97.94 332 SER A O 1
ATOM 2564 N N . GLU A 1 333 ? 8.242 -20.375 -21.203 1 96.31 333 GLU A N 1
ATOM 2565 C CA . GLU A 1 333 ? 9.695 -20.312 -21.125 1 96.31 333 GLU A CA 1
ATOM 2566 C C . GLU A 1 333 ? 10.203 -20.75 -19.766 1 96.31 333 GLU A C 1
ATOM 2568 O O . GLU A 1 333 ? 11.406 -20.672 -19.484 1 96.31 333 GLU A O 1
ATOM 2573 N N . GLU A 1 334 ? 9.359 -21.172 -18.844 1 94.25 334 GLU A N 1
ATOM 2574 C CA . GLU A 1 334 ? 9.719 -21.484 -17.453 1 94.25 334 GLU A CA 1
ATOM 2575 C C . GLU A 1 334 ? 10.305 -22.891 -17.328 1 94.25 334 GLU A C 1
ATOM 2577 O O . GLU A 1 334 ? 11.305 -23.094 -16.641 1 94.25 334 GLU A O 1
ATOM 2582 N N . ASN A 1 335 ? 9.719 -23.875 -17.953 1 91 335 ASN A N 1
ATOM 2583 C CA . ASN A 1 335 ? 10.023 -25.281 -17.766 1 91 335 ASN A CA 1
ATOM 2584 C C . ASN A 1 335 ? 9.906 -25.703 -16.297 1 91 335 ASN A C 1
ATOM 2586 O O . ASN A 1 335 ? 10.805 -26.344 -15.75 1 91 335 ASN A O 1
ATOM 2590 N N . PHE A 1 336 ? 8.844 -25.344 -15.625 1 91.62 336 PHE A N 1
ATOM 2591 C CA . PHE A 1 336 ? 8.656 -25.516 -14.188 1 91.62 336 PHE A CA 1
ATOM 2592 C C . PHE A 1 336 ? 7.828 -26.766 -13.891 1 91.62 336 PHE A C 1
ATOM 2594 O O . PHE A 1 336 ? 7.648 -27.125 -12.727 1 91.62 336 PHE A O 1
ATOM 2601 N N . GLY A 1 337 ? 7.266 -27.453 -14.898 1 94.56 337 GLY A N 1
ATOM 2602 C CA . GLY A 1 337 ? 6.754 -28.812 -14.742 1 94.56 337 GLY A CA 1
ATOM 2603 C C . GLY A 1 337 ? 5.238 -28.875 -14.68 1 94.56 337 GLY A C 1
ATOM 2604 O O . GLY A 1 337 ? 4.66 -29.969 -14.648 1 94.56 337 GLY A O 1
ATOM 2605 N N . SER A 1 338 ? 4.543 -27.75 -14.734 1 97.25 338 SER A N 1
ATOM 2606 C CA . SER A 1 338 ? 3.088 -27.766 -14.641 1 97.25 338 SER A CA 1
ATOM 2607 C C . SER A 1 338 ? 2.465 -28.531 -15.805 1 97.25 338 SER A C 1
ATOM 2609 O O . SER A 1 338 ? 1.423 -29.172 -15.648 1 97.25 338 SER A O 1
ATOM 2611 N N . ASP A 1 339 ? 3.09 -28.438 -17 1 97 339 ASP A N 1
ATOM 2612 C CA . ASP A 1 339 ? 2.602 -29.156 -18.172 1 97 339 ASP A CA 1
ATOM 2613 C C . ASP A 1 339 ? 2.652 -30.672 -17.938 1 97 339 ASP A C 1
ATOM 2615 O O . ASP A 1 339 ? 1.666 -31.375 -18.156 1 97 339 ASP A O 1
ATOM 2619 N N . ARG A 1 340 ? 3.701 -31.172 -17.391 1 97.31 340 ARG A N 1
ATOM 2620 C CA . ARG A 1 340 ? 3.879 -32.594 -17.125 1 97.31 340 ARG A CA 1
ATOM 2621 C C . ARG A 1 340 ? 2.932 -33.094 -16.031 1 97.31 340 ARG A C 1
ATOM 2623 O O . ARG A 1 340 ? 2.379 -34.188 -16.125 1 97.31 340 ARG A O 1
ATOM 2630 N N . ILE A 1 341 ? 2.762 -32.281 -15.023 1 98 341 ILE A N 1
ATOM 2631 C CA . ILE A 1 341 ? 1.869 -32.656 -13.93 1 98 341 ILE A CA 1
ATOM 2632 C C . ILE A 1 341 ? 0.429 -32.688 -14.438 1 98 341 ILE A C 1
ATOM 2634 O O . ILE A 1 341 ? -0.305 -33.656 -14.141 1 98 341 ILE A O 1
ATOM 2638 N N . SER A 1 342 ? 0.026 -31.703 -15.18 1 98.19 342 SER A N 1
ATOM 2639 C CA . SER A 1 342 ? -1.32 -31.672 -15.742 1 98.19 342 SER A CA 1
ATOM 2640 C C . SER A 1 342 ? -1.583 -32.906 -16.609 1 98.19 342 SER A C 1
ATOM 2642 O O . SER A 1 342 ? -2.65 -33.5 -16.531 1 98.19 342 SER A O 1
ATOM 2644 N N . GLN A 1 343 ? -0.625 -33.25 -17.422 1 98 343 GLN A N 1
ATOM 2645 C CA . GLN A 1 343 ? -0.763 -34.406 -18.281 1 98 343 GLN A CA 1
ATOM 2646 C C . GLN A 1 343 ? -0.87 -35.688 -17.453 1 98 343 GLN A C 1
ATOM 2648 O O . GLN A 1 343 ? -1.697 -36.562 -17.734 1 98 343 GLN A O 1
ATOM 2653 N N . ALA A 1 344 ? -0.014 -35.812 -16.438 1 98.19 344 ALA A N 1
ATOM 2654 C CA . ALA A 1 344 ? -0.052 -36.969 -15.57 1 98.19 344 ALA A CA 1
ATOM 2655 C C . ALA A 1 344 ? -1.41 -37.094 -14.891 1 98.19 344 ALA A C 1
ATOM 2657 O O . ALA A 1 344 ? -1.93 -38.219 -14.734 1 98.19 344 ALA A O 1
ATOM 2658 N N . LEU A 1 345 ? -1.95 -36 -14.445 1 98.62 345 LEU A N 1
ATOM 2659 C CA . LEU A 1 345 ? -3.281 -36.031 -13.852 1 98.62 345 LEU A CA 1
ATOM 2660 C C . LEU A 1 345 ? -4.324 -36.5 -14.852 1 98.62 345 LEU A C 1
ATOM 2662 O O . LEU A 1 345 ? -5.141 -37.375 -14.531 1 98.62 345 LEU A O 1
ATOM 2666 N N . ARG A 1 346 ? -4.281 -36.062 -16.062 1 98.5 346 ARG A N 1
ATOM 2667 C CA . ARG A 1 346 ? -5.227 -36.469 -17.094 1 98.5 346 ARG A CA 1
ATOM 2668 C C . ARG A 1 346 ? -5.062 -37.938 -17.453 1 98.5 346 ARG A C 1
ATOM 2670 O O . ARG A 1 346 ? -6.051 -38.625 -17.672 1 98.5 346 ARG A O 1
ATOM 2677 N N . ASP A 1 347 ? -3.822 -38.344 -17.5 1 98.12 347 ASP A N 1
ATOM 2678 C CA . ASP A 1 347 ? -3.547 -39.75 -17.766 1 98.12 347 ASP A CA 1
ATOM 2679 C C . ASP A 1 347 ? -4.156 -40.625 -16.688 1 98.12 347 ASP A C 1
ATOM 2681 O O . ASP A 1 347 ? -4.406 -41.812 -16.938 1 98.12 347 ASP A O 1
ATOM 2685 N N . ASN A 1 348 ? -4.363 -40.062 -15.539 1 98.25 348 ASN A N 1
ATOM 2686 C CA . ASN A 1 348 ? -4.965 -40.812 -14.438 1 98.25 348 ASN A CA 1
ATOM 2687 C C . ASN A 1 348 ? -6.461 -40.531 -14.32 1 98.25 348 ASN A C 1
ATOM 2689 O O . ASN A 1 348 ? -7.07 -40.812 -13.289 1 98.25 348 ASN A O 1
ATOM 2693 N N . GLY A 1 349 ? -7.039 -39.875 -15.297 1 98.5 349 GLY A N 1
ATOM 2694 C CA . GLY A 1 349 ? -8.477 -39.688 -15.391 1 98.5 349 GLY A CA 1
ATOM 2695 C C . GLY A 1 349 ? -8.977 -38.438 -14.719 1 98.5 349 GLY A C 1
ATOM 2696 O O . GLY A 1 349 ? -10.18 -38.188 -14.625 1 98.5 349 GLY A O 1
ATOM 2697 N N . ILE A 1 350 ? -8.07 -37.594 -14.234 1 98.75 350 ILE A N 1
ATOM 2698 C CA . ILE A 1 350 ? -8.453 -36.344 -13.555 1 98.75 350 ILE A CA 1
ATOM 2699 C C . ILE A 1 350 ? -8.695 -35.25 -14.57 1 98.75 350 ILE A C 1
ATOM 2701 O O . ILE A 1 350 ? -7.863 -35.031 -15.461 1 98.75 350 ILE A O 1
ATOM 2705 N N . ASN A 1 351 ? -9.867 -34.594 -14.508 1 98.5 351 ASN A N 1
ATOM 2706 C CA . ASN A 1 351 ? -10.102 -33.406 -15.336 1 98.5 351 ASN A CA 1
ATOM 2707 C C . ASN A 1 351 ? -9.227 -32.25 -14.906 1 98.5 351 ASN A C 1
ATOM 2709 O O . ASN A 1 351 ? -9.344 -31.75 -13.789 1 98.5 351 ASN A O 1
ATOM 2713 N N . CYS A 1 352 ? -8.336 -31.859 -15.734 1 98.56 352 CYS A N 1
ATOM 2714 C CA . CYS A 1 352 ? -7.414 -30.766 -15.469 1 98.56 352 CYS A CA 1
ATOM 2715 C C . CYS A 1 352 ? -7.238 -29.875 -16.703 1 98.56 352 CYS A C 1
ATOM 2717 O O . CYS A 1 352 ? -6.957 -30.391 -17.797 1 98.56 352 CYS A O 1
ATOM 2719 N N . ILE A 1 353 ? -7.484 -28.594 -16.547 1 98.75 353 ILE A N 1
ATOM 2720 C CA . ILE A 1 353 ? -7.289 -27.625 -17.609 1 98.75 353 ILE A CA 1
ATOM 2721 C C . ILE A 1 353 ? -5.887 -27.031 -17.531 1 98.75 353 ILE A C 1
ATOM 2723 O O . ILE A 1 353 ? -5.453 -26.609 -16.453 1 98.75 353 ILE A O 1
ATOM 2727 N N . TYR A 1 3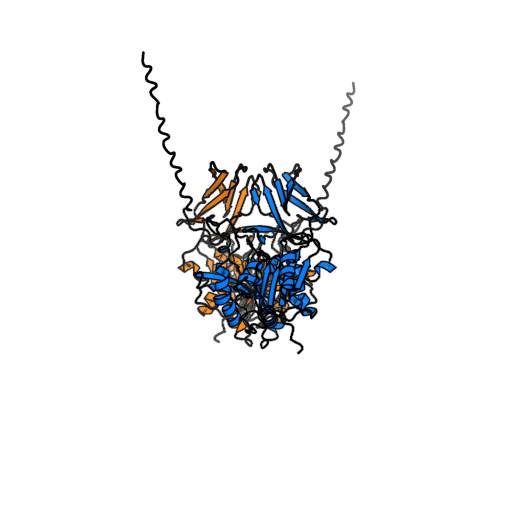54 ? -5.156 -27.031 -18.625 1 98.62 354 TYR A N 1
ATOM 2728 C CA . TYR A 1 354 ? -3.809 -26.484 -18.656 1 98.62 354 TYR A CA 1
ATOM 2729 C C . TYR A 1 354 ? -3.734 -25.266 -19.594 1 98.62 354 TYR A C 1
ATOM 2731 O O . TYR A 1 354 ? -4.312 -25.281 -20.672 1 98.62 354 TYR A O 1
ATOM 2739 N N . TYR A 1 355 ? -3.086 -24.234 -19.141 1 98.75 355 TYR A N 1
ATOM 2740 C CA . TYR A 1 355 ? -2.832 -23.031 -19.938 1 98.75 355 TYR A CA 1
ATOM 2741 C C . TYR A 1 355 ? -1.343 -22.719 -19.969 1 98.75 355 TYR A C 1
ATOM 2743 O O . TYR A 1 355 ? -0.666 -22.766 -18.938 1 98.75 355 TYR A O 1
ATOM 2751 N N . GLU A 1 356 ? -0.873 -22.422 -21.109 1 98.44 356 GLU A N 1
ATOM 2752 C CA . GLU A 1 356 ? 0.508 -21.984 -21.281 1 98.44 356 GLU A CA 1
ATOM 2753 C C . GLU A 1 356 ? 0.57 -20.516 -21.719 1 98.44 356 GLU A C 1
ATOM 2755 O O . GLU A 1 356 ? 0.009 -20.156 -22.75 1 98.44 356 GLU A O 1
ATOM 2760 N N . SER A 1 357 ? 1.189 -19.656 -20.922 1 98.25 357 SER A N 1
ATOM 2761 C CA . SER A 1 357 ? 1.405 -18.266 -21.281 1 98.25 357 SER A CA 1
ATOM 2762 C C . SER A 1 357 ? 2.553 -18.109 -22.266 1 98.25 357 SER A C 1
ATOM 2764 O O . SER A 1 357 ? 3.721 -18.266 -21.906 1 98.25 357 SER A O 1
ATOM 2766 N N . PRO A 1 358 ? 2.26 -17.75 -23.484 1 97.75 358 PRO A N 1
ATOM 2767 C CA . PRO A 1 358 ? 3.307 -17.75 -24.516 1 97.75 358 PRO A CA 1
ATOM 2768 C C . PRO A 1 358 ? 4.371 -16.688 -24.266 1 97.75 358 PRO A C 1
ATOM 2770 O O . PRO A 1 358 ? 4.039 -15.508 -24.094 1 97.75 358 PRO A O 1
ATOM 2773 N N . GLY A 1 359 ? 5.586 -17.078 -24.266 1 96.75 359 GLY A N 1
ATOM 2774 C CA . GLY A 1 359 ? 6.723 -16.172 -24.281 1 96.75 359 GLY A CA 1
ATOM 2775 C C . GLY A 1 359 ? 7.086 -15.641 -22.906 1 96.75 359 GLY A C 1
ATOM 2776 O O . GLY A 1 359 ? 7.941 -14.766 -22.781 1 96.75 359 GLY A O 1
ATOM 2777 N N . THR A 1 360 ? 6.453 -16.109 -21.891 1 97.19 360 THR A N 1
ATOM 2778 C CA . THR A 1 360 ? 6.719 -15.547 -20.578 1 97.19 360 THR A CA 1
ATOM 2779 C C . THR A 1 360 ? 7.395 -16.578 -19.672 1 97.19 360 THR A C 1
ATOM 2781 O O . THR A 1 360 ? 7.41 -17.781 -19.984 1 97.19 360 THR A O 1
ATOM 2784 N N . HIS A 1 361 ? 8.016 -16.156 -18.656 1 96.81 361 HIS A N 1
ATOM 2785 C CA . HIS A 1 361 ? 8.781 -16.953 -17.703 1 96.81 361 HIS A CA 1
ATOM 2786 C C . HIS A 1 361 ? 8.07 -17.031 -16.359 1 96.81 361 HIS A C 1
ATOM 2788 O O . HIS A 1 361 ? 6.836 -16.969 -16.297 1 96.81 361 HIS A O 1
ATOM 2794 N N . HIS A 1 362 ? 8.781 -17.531 -15.273 1 97.38 362 HIS A N 1
ATOM 2795 C CA . HIS A 1 362 ? 8.281 -17.484 -13.906 1 97.38 362 HIS A CA 1
ATOM 2796 C C . HIS A 1 362 ? 8.164 -16.047 -13.422 1 97.38 362 HIS A C 1
ATOM 2798 O O . HIS A 1 362 ? 9.008 -15.57 -12.656 1 97.38 362 HIS A O 1
ATOM 2804 N N . GLU A 1 363 ? 7.074 -15.344 -13.961 1 97.62 363 GLU A N 1
ATOM 2805 C CA . GLU A 1 363 ? 6.969 -13.898 -13.773 1 97.62 363 GLU A CA 1
ATOM 2806 C C . GLU A 1 363 ? 5.508 -13.453 -13.711 1 97.62 363 GLU A C 1
ATOM 2808 O O . GLU A 1 363 ? 4.605 -14.219 -14.055 1 97.62 363 GLU A O 1
ATOM 2813 N N . TRP A 1 364 ? 5.281 -12.227 -13.43 1 98.62 364 TRP A N 1
ATOM 2814 C CA . TRP A 1 364 ? 3.951 -11.727 -13.102 1 98.62 364 TRP A CA 1
ATOM 2815 C C . TRP A 1 364 ? 3.059 -11.703 -14.336 1 98.62 364 TRP A C 1
ATOM 2817 O O . TRP A 1 364 ? 1.846 -11.898 -14.234 1 98.62 364 TRP A O 1
ATOM 2827 N N . LEU A 1 365 ? 3.625 -11.438 -15.5 1 98.75 365 LEU A N 1
ATOM 2828 C CA . LEU A 1 365 ? 2.752 -11.469 -16.672 1 98.75 365 LEU A CA 1
ATOM 2829 C C . LEU A 1 365 ? 2.178 -12.867 -16.891 1 98.75 365 LEU A C 1
ATOM 2831 O O . LEU A 1 365 ? 1.027 -13.008 -17.312 1 98.75 365 LEU A O 1
ATOM 2835 N N . THR A 1 366 ? 2.963 -13.93 -16.641 1 98.75 366 THR A N 1
ATOM 2836 C CA . THR A 1 366 ? 2.439 -15.289 -16.656 1 98.75 366 THR A CA 1
ATOM 2837 C C . THR A 1 366 ? 1.244 -15.414 -15.719 1 98.75 366 THR A C 1
ATOM 2839 O O . THR A 1 366 ? 0.204 -15.953 -16.094 1 98.75 366 THR A O 1
ATOM 2842 N N . TRP A 1 367 ? 1.369 -14.883 -14.562 1 98.94 367 TRP A N 1
ATOM 2843 C CA . TRP A 1 367 ? 0.359 -15.078 -13.531 1 98.94 367 TRP A CA 1
ATOM 2844 C C . TRP A 1 367 ? -0.858 -14.195 -13.781 1 98.94 367 TRP A C 1
ATOM 2846 O O . TRP A 1 367 ? -1.988 -14.578 -13.469 1 98.94 367 TRP A O 1
ATOM 2856 N N . ARG A 1 368 ? -0.66 -12.953 -14.359 1 98.94 368 ARG A N 1
ATOM 2857 C CA . ARG A 1 368 ? -1.79 -12.164 -14.836 1 98.94 368 ARG A CA 1
ATOM 2858 C C . ARG A 1 368 ? -2.611 -12.945 -15.859 1 98.94 368 ARG A C 1
ATOM 2860 O O . ARG A 1 368 ? -3.838 -13.008 -15.758 1 98.94 368 ARG A O 1
ATOM 2867 N N . ARG A 1 369 ? -1.914 -13.531 -16.828 1 98.88 369 ARG A N 1
ATOM 2868 C CA . ARG A 1 369 ? -2.588 -14.273 -17.875 1 98.88 369 ARG A CA 1
ATOM 2869 C C . ARG A 1 369 ? -3.262 -15.523 -17.312 1 98.88 369 ARG A C 1
ATOM 2871 O O . ARG A 1 369 ? -4.379 -15.867 -17.719 1 98.88 369 ARG A O 1
ATOM 2878 N N . CYS A 1 370 ? -2.607 -16.203 -16.422 1 98.94 370 CYS A N 1
ATOM 2879 C CA . CYS A 1 370 ? -3.207 -17.375 -15.781 1 98.94 370 CYS A CA 1
ATOM 2880 C C . CYS A 1 370 ? -4.488 -17 -15.047 1 98.94 370 CYS A C 1
ATOM 2882 O O . CYS A 1 370 ? -5.504 -17.688 -15.18 1 98.94 370 CYS A O 1
ATOM 2884 N N . LEU A 1 371 ? -4.438 -15.922 -14.273 1 98.94 371 LEU A N 1
ATOM 2885 C CA . LEU A 1 371 ? -5.641 -15.477 -13.57 1 98.94 371 LEU A CA 1
ATOM 2886 C C . LEU A 1 371 ? -6.754 -15.148 -14.562 1 98.94 371 LEU A C 1
ATOM 2888 O O . LEU A 1 371 ? -7.902 -15.547 -14.367 1 98.94 371 LEU A O 1
ATOM 2892 N N . ASN A 1 372 ? -6.363 -14.43 -15.609 1 98.88 372 ASN A N 1
ATOM 2893 C CA . ASN A 1 372 ? -7.324 -14.047 -16.641 1 98.88 372 ASN A CA 1
ATOM 2894 C C . ASN A 1 372 ? -8.008 -15.258 -17.25 1 98.88 372 ASN A C 1
ATOM 2896 O O . ASN A 1 372 ? -9.188 -15.203 -17.594 1 98.88 372 ASN A O 1
ATOM 2900 N N . GLU A 1 373 ? -7.332 -16.359 -17.422 1 98.88 373 GLU A N 1
ATOM 2901 C CA . GLU A 1 373 ? -7.871 -17.578 -18.016 1 98.88 373 GLU A CA 1
ATOM 2902 C C . GLU A 1 373 ? -8.648 -18.391 -17 1 98.88 373 GLU A C 1
ATOM 2904 O O . GLU A 1 373 ? -9.578 -19.109 -17.344 1 98.88 373 GLU A O 1
ATOM 2909 N N . PHE A 1 374 ? -8.344 -18.297 -15.773 1 98.88 374 PHE A N 1
ATOM 2910 C CA . PHE A 1 374 ? -8.93 -19.094 -14.695 1 98.88 374 PHE A CA 1
ATOM 2911 C C . PHE A 1 374 ? -10.305 -18.562 -14.312 1 98.88 374 PHE A C 1
ATOM 2913 O O . PHE A 1 374 ? -11.234 -19.328 -14.086 1 98.88 374 PHE A O 1
ATOM 2920 N N . LEU A 1 375 ? -10.477 -17.312 -14.312 1 98.88 375 LEU A N 1
ATOM 2921 C CA . LEU A 1 375 ? -11.648 -16.641 -13.75 1 98.88 375 LEU A CA 1
ATOM 2922 C C . LEU A 1 375 ? -12.922 -17.062 -14.477 1 98.88 375 LEU A C 1
ATOM 2924 O O . LEU A 1 375 ? -13.93 -17.375 -13.836 1 98.88 375 LEU A O 1
ATOM 2928 N N . PRO A 1 376 ? -12.945 -17.172 -15.836 1 98.56 376 PRO A N 1
ATOM 2929 C CA . PRO A 1 376 ? -14.172 -17.562 -16.531 1 98.56 376 PRO A CA 1
ATOM 2930 C C . PRO A 1 376 ? -14.586 -19 -16.25 1 98.56 376 PRO A C 1
ATOM 2932 O O . PRO A 1 376 ? -15.711 -19.391 -16.547 1 98.56 376 PRO A O 1
ATOM 2935 N N . LEU A 1 377 ? -13.703 -19.766 -15.641 1 98.5 377 LEU A N 1
ATOM 2936 C CA . LEU A 1 377 ? -13.945 -21.188 -15.461 1 98.5 377 LEU A CA 1
ATOM 2937 C C . LEU A 1 377 ? -14.617 -21.469 -14.125 1 98.5 377 LEU A C 1
ATOM 2939 O O . LEU A 1 377 ? -15.164 -22.547 -13.906 1 98.5 377 LEU A O 1
ATOM 2943 N N . ILE A 1 378 ? -14.547 -20.5 -13.195 1 98.62 378 ILE A N 1
ATOM 2944 C CA . ILE A 1 378 ? -15.008 -20.828 -11.852 1 98.62 378 ILE A CA 1
ATOM 2945 C C . ILE A 1 378 ? -16.375 -20.188 -11.609 1 98.62 378 ILE A C 1
ATOM 2947 O O . ILE A 1 378 ? -16.703 -19.156 -12.203 1 98.62 378 ILE A O 1
ATOM 2951 N N . PHE A 1 379 ? -17.188 -20.891 -10.734 1 98.19 379 PHE A N 1
ATOM 2952 C CA . PHE A 1 379 ? -18.5 -20.484 -10.242 1 98.19 379 PHE A CA 1
ATOM 2953 C C . PHE A 1 379 ? -19.5 -20.391 -11.383 1 98.19 379 PHE A C 1
ATOM 2955 O O . PHE A 1 379 ? -20.406 -19.562 -11.359 1 98.19 379 PHE A O 1
ATOM 2962 N N . LYS A 1 380 ? -19.203 -21.062 -12.438 1 87.94 380 LYS A N 1
ATOM 2963 C CA . LYS A 1 380 ? -20.172 -21.125 -13.531 1 87.94 380 LYS A CA 1
ATOM 2964 C C . LYS A 1 380 ? -21.406 -21.906 -13.133 1 87.94 380 LYS A C 1
ATOM 2966 O O . LYS A 1 380 ? -21.312 -22.875 -12.367 1 87.94 380 LYS A O 1
ATOM 2971 N N . SER A 1 381 ? -22.656 -21.25 -13.094 1 65.94 381 SER A N 1
ATOM 2972 C CA . SER A 1 381 ? -23.922 -21.922 -12.82 1 65.94 381 SER A CA 1
ATOM 2973 C C . SER A 1 381 ? -24.078 -23.188 -13.664 1 65.94 381 SER A C 1
ATOM 2975 O O . SER A 1 381 ? -23.641 -23.219 -14.812 1 65.94 381 SER A O 1
ATOM 2977 N N . ASP A 1 382 ? -23.984 -24.422 -13.164 1 51.34 382 ASP A N 1
ATOM 2978 C CA . ASP A 1 382 ? -24.422 -25.609 -13.883 1 51.34 382 ASP A CA 1
ATOM 2979 C C . ASP A 1 382 ? -25.688 -25.312 -14.688 1 51.34 382 ASP A C 1
ATOM 2981 O O . ASP A 1 382 ? -26.688 -24.844 -14.133 1 51.34 382 ASP A O 1
ATOM 2985 N N . LYS A 1 383 ? -25.672 -24.828 -15.797 1 40.41 383 LYS A N 1
ATOM 2986 C CA . LYS A 1 383 ? -26.844 -25.125 -16.609 1 40.41 383 LYS A CA 1
ATOM 2987 C C . LYS A 1 383 ? -27.219 -26.594 -16.516 1 40.41 383 LYS A C 1
ATOM 2989 O O . LYS A 1 383 ? -26.594 -27.438 -17.156 1 40.41 383 LYS A O 1
ATOM 2994 N N . LYS A 1 384 ? -27.375 -27.25 -15.359 1 33.06 384 LYS A N 1
ATOM 2995 C CA . LYS A 1 384 ? -28.234 -28.406 -15.594 1 33.06 384 LYS A CA 1
ATOM 2996 C C . LYS A 1 384 ? -29.609 -27.984 -16.094 1 33.06 384 LYS A C 1
ATOM 2998 O O . LYS A 1 384 ? -30.203 -27.047 -15.57 1 33.06 384 LYS A O 1
ATOM 3003 N N . MET B 1 1 ? 74.25 -43.406 19.484 1 29.5 1 MET B N 1
ATOM 3004 C CA . MET B 1 1 ? 73.75 -42.094 19.922 1 29.5 1 MET B CA 1
ATOM 3005 C C . MET B 1 1 ? 72.312 -41.875 19.422 1 29.5 1 MET B C 1
ATOM 3007 O O . MET B 1 1 ? 72.062 -41.875 18.219 1 29.5 1 MET B O 1
ATOM 3011 N N . ASN B 1 2 ? 71.312 -42.406 20.188 1 30.59 2 ASN B N 1
ATOM 3012 C CA . ASN B 1 2 ? 69.875 -42.469 20.203 1 30.59 2 ASN B CA 1
ATOM 3013 C C . ASN B 1 2 ? 69.25 -41.094 20.156 1 30.59 2 ASN B C 1
ATOM 3015 O O . ASN B 1 2 ? 69.375 -40.312 21.094 1 30.59 2 ASN B O 1
ATOM 3019 N N . HIS B 1 3 ? 69.312 -40.438 19.016 1 29.28 3 HIS B N 1
ATOM 3020 C CA . HIS B 1 3 ? 68.75 -39.125 18.781 1 29.28 3 HIS B CA 1
ATOM 3021 C C . HIS B 1 3 ? 67.25 -39.125 19.062 1 29.28 3 HIS B C 1
ATOM 3023 O O . HIS B 1 3 ? 66.5 -39.906 18.484 1 29.28 3 HIS B O 1
ATOM 3029 N N . LEU B 1 4 ? 66.875 -38.875 20.328 1 28.47 4 LEU B N 1
ATOM 3030 C CA . LEU B 1 4 ? 65.5 -38.688 20.875 1 28.47 4 LEU B CA 1
ATOM 3031 C C . LEU B 1 4 ? 64.812 -37.562 20.141 1 28.47 4 LEU B C 1
ATOM 3033 O O . LEU B 1 4 ? 65.25 -36.406 20.156 1 28.47 4 LEU B O 1
ATOM 3037 N N . ILE B 1 5 ? 64.125 -37.812 19 1 30.59 5 ILE B N 1
ATOM 3038 C CA . ILE B 1 5 ? 63.312 -36.875 18.281 1 30.59 5 ILE B CA 1
ATOM 3039 C C . ILE B 1 5 ? 62.156 -36.438 19.188 1 30.59 5 ILE B C 1
ATOM 3041 O O . ILE B 1 5 ? 61.344 -37.25 19.625 1 30.59 5 ILE B O 1
ATOM 3045 N N . THR B 1 6 ? 62.375 -35.469 20.094 1 25.89 6 THR B N 1
ATOM 3046 C CA . THR B 1 6 ? 61.312 -34.875 20.906 1 25.89 6 THR B CA 1
ATOM 3047 C C . THR B 1 6 ? 60.219 -34.281 20.016 1 25.89 6 THR B C 1
ATOM 3049 O O . THR B 1 6 ? 60.469 -33.375 19.219 1 25.89 6 THR B O 1
ATOM 3052 N N . ALA B 1 7 ? 59.219 -35.094 19.688 1 28.89 7 ALA B N 1
ATOM 3053 C CA . ALA B 1 7 ? 58 -34.656 19.016 1 28.89 7 ALA B CA 1
ATOM 3054 C C . ALA B 1 7 ? 57.281 -33.562 19.766 1 28.89 7 ALA B C 1
ATOM 3056 O O . ALA B 1 7 ? 56.906 -33.719 20.922 1 28.89 7 ALA B O 1
ATOM 3057 N N . VAL B 1 8 ? 57.688 -32.312 19.578 1 28.67 8 VAL B N 1
ATOM 3058 C CA . VAL B 1 8 ? 56.969 -31.156 20.141 1 28.67 8 VAL B CA 1
ATOM 3059 C C . VAL B 1 8 ? 55.531 -31.188 19.672 1 28.67 8 VAL B C 1
ATOM 3061 O O . VAL B 1 8 ? 55.25 -31.172 18.484 1 28.67 8 VAL B O 1
ATOM 3064 N N . VAL B 1 9 ? 54.625 -31.859 20.422 1 27.7 9 VAL B N 1
ATOM 3065 C CA . VAL B 1 9 ? 53.188 -31.797 20.25 1 27.7 9 VAL B CA 1
ATOM 3066 C C . VAL B 1 9 ? 52.719 -30.344 20.344 1 27.7 9 VAL B C 1
ATOM 3068 O O . VAL B 1 9 ? 52.844 -29.703 21.391 1 27.7 9 VAL B O 1
ATOM 3071 N N . MET B 1 10 ? 52.812 -29.578 19.25 1 28.23 10 MET B N 1
ATOM 3072 C CA . MET B 1 10 ? 52.156 -28.281 19.203 1 28.23 10 MET B CA 1
ATOM 3073 C C . MET B 1 10 ? 50.688 -28.375 19.578 1 28.23 10 MET B C 1
ATOM 3075 O O . MET B 1 10 ? 49.938 -29.125 18.953 1 28.23 10 MET B O 1
ATOM 3079 N N . THR B 1 11 ? 50.344 -28.219 20.875 1 29.67 11 THR B N 1
ATOM 3080 C CA . THR B 1 11 ? 49 -28.047 21.328 1 29.67 11 THR B CA 1
ATOM 3081 C C . THR B 1 11 ? 48.281 -26.938 20.562 1 29.67 11 THR B C 1
ATOM 3083 O O . THR B 1 11 ? 48.719 -25.781 20.594 1 29.67 11 THR B O 1
ATOM 3086 N N . LEU B 1 12 ? 47.688 -27.281 19.406 1 31.14 12 LEU B N 1
ATOM 3087 C CA . LEU B 1 12 ? 46.75 -26.359 18.781 1 31.14 12 LEU B CA 1
ATOM 3088 C C . LEU B 1 12 ? 45.656 -25.938 19.75 1 31.14 12 LEU B C 1
ATOM 3090 O O . LEU B 1 12 ? 44.906 -26.781 20.234 1 31.14 12 LEU B O 1
ATOM 3094 N N . LEU B 1 13 ? 45.906 -24.859 20.562 1 34 13 LEU B N 1
ATOM 3095 C CA . LEU B 1 13 ? 44.812 -24.281 21.328 1 34 13 LEU B CA 1
ATOM 3096 C C . LEU B 1 13 ? 43.625 -24 20.422 1 34 13 LEU B C 1
ATOM 3098 O O . LEU B 1 13 ? 43.781 -23.438 19.328 1 34 13 LEU B O 1
ATOM 3102 N N . PRO B 1 14 ? 42.562 -24.75 20.656 1 33.12 14 PRO B N 1
ATOM 3103 C CA . PRO B 1 14 ? 41.344 -24.406 19.891 1 33.12 14 PRO B CA 1
ATOM 3104 C C . PRO B 1 14 ? 41 -22.922 19.953 1 33.12 14 PRO B C 1
ATOM 3106 O O . PRO B 1 14 ? 41.031 -22.328 21.047 1 33.12 14 PRO B O 1
ATOM 3109 N N . MET B 1 15 ? 41.375 -22.156 18.953 1 32.78 15 MET B N 1
ATOM 3110 C CA . MET B 1 15 ? 40.781 -20.828 18.875 1 32.78 15 MET B CA 1
ATOM 3111 C C . MET B 1 15 ? 39.25 -20.891 19.047 1 32.78 15 MET B C 1
ATOM 3113 O O . MET B 1 15 ? 38.562 -21.562 18.281 1 32.78 15 MET B O 1
ATOM 3117 N N . THR B 1 16 ? 38.781 -20.812 20.297 1 33.5 16 THR B N 1
ATOM 3118 C CA . THR B 1 16 ? 37.375 -20.609 20.516 1 33.5 16 THR B CA 1
ATOM 3119 C C . THR B 1 16 ? 36.844 -19.5 19.609 1 33.5 16 THR B C 1
ATOM 3121 O O . THR B 1 16 ? 37.312 -18.359 19.672 1 33.5 16 THR B O 1
ATOM 3124 N N . ALA B 1 17 ? 36.375 -19.797 18.5 1 31.86 17 ALA B N 1
ATOM 3125 C CA . ALA B 1 17 ? 35.531 -18.812 17.828 1 31.86 17 ALA B CA 1
ATOM 3126 C C . ALA B 1 17 ? 34.562 -18.188 18.797 1 31.86 17 ALA B C 1
ATOM 3128 O O . ALA B 1 17 ? 33.688 -18.875 19.359 1 31.86 17 ALA B O 1
ATOM 3129 N N . LEU B 1 18 ? 34.906 -17.219 19.594 1 30.81 18 LEU B N 1
ATOM 3130 C CA . LEU B 1 18 ? 33.844 -16.484 20.234 1 30.81 18 LEU B CA 1
ATOM 3131 C C . LEU B 1 18 ? 32.656 -16.266 19.281 1 30.81 18 LEU B C 1
ATOM 3133 O O . LEU B 1 18 ? 32.812 -15.594 18.266 1 30.81 18 LEU B O 1
ATOM 3137 N N . ALA B 1 19 ? 31.812 -17.156 19.234 1 35.75 19 ALA B N 1
ATOM 3138 C CA . ALA B 1 19 ? 30.531 -16.797 18.625 1 35.75 19 ALA B CA 1
ATOM 3139 C C . ALA B 1 19 ? 30.141 -15.367 19.016 1 35.75 19 ALA B C 1
ATOM 3141 O O . ALA B 1 19 ? 29.891 -15.078 20.188 1 35.75 19 ALA B O 1
ATOM 3142 N N . VAL B 1 20 ? 30.609 -14.375 18.391 1 37.06 20 VAL B N 1
ATOM 3143 C CA . VAL B 1 20 ? 30.062 -13.039 18.578 1 37.06 20 VAL B CA 1
ATOM 3144 C C . VAL B 1 20 ? 28.547 -13.133 18.781 1 37.06 20 VAL B C 1
ATOM 3146 O O . VAL B 1 20 ? 27.844 -13.672 17.938 1 37.06 20 VAL B O 1
ATOM 3149 N N . ASP B 1 21 ? 28.031 -13.18 19.953 1 42.44 21 ASP B N 1
ATOM 3150 C CA . ASP B 1 21 ? 26.625 -13.031 20.297 1 42.44 21 ASP B CA 1
ATOM 3151 C C . ASP B 1 21 ? 25.953 -11.938 19.469 1 42.44 21 ASP B C 1
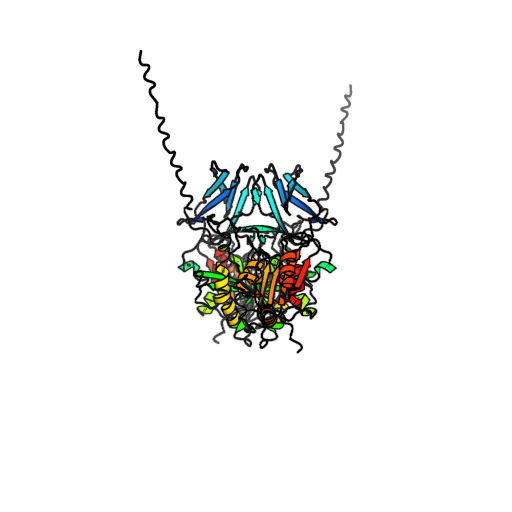ATOM 3153 O O . ASP B 1 21 ? 26.172 -10.742 19.719 1 42.44 21 ASP B O 1
ATOM 3157 N N . ASP B 1 22 ? 25.656 -12.18 18.219 1 56.53 22 ASP B N 1
ATOM 3158 C CA . ASP B 1 22 ? 25.016 -11.328 17.219 1 56.53 22 ASP B CA 1
ATOM 3159 C C . ASP B 1 22 ? 23.625 -10.898 17.656 1 56.53 22 ASP B C 1
ATOM 3161 O O . ASP B 1 22 ? 22.797 -10.516 16.828 1 56.53 22 ASP B O 1
ATOM 3165 N N . THR B 1 23 ? 23.312 -11.164 18.953 1 63.62 23 THR B N 1
ATOM 3166 C CA . THR B 1 23 ? 21.984 -10.711 19.375 1 63.62 23 THR B CA 1
ATOM 3167 C C . THR B 1 23 ? 21.922 -9.188 19.438 1 63.62 23 THR B C 1
ATOM 3169 O O . THR B 1 23 ? 22.766 -8.555 20.062 1 63.62 23 THR B O 1
ATOM 3172 N N . PRO B 1 24 ? 21.016 -8.648 18.688 1 68.62 24 PRO B N 1
ATOM 3173 C CA . PRO B 1 24 ? 20.906 -7.191 18.703 1 68.62 24 PRO B CA 1
ATOM 3174 C C . PRO B 1 24 ? 20.703 -6.621 20.109 1 68.62 24 PRO B C 1
ATOM 3176 O O . PRO B 1 24 ? 20.016 -7.23 20.922 1 68.62 24 PRO B O 1
ATOM 3179 N N . HIS B 1 25 ? 21.359 -5.605 20.469 1 81.38 25 HIS B N 1
ATOM 3180 C CA . HIS B 1 25 ? 21.219 -4.855 21.719 1 81.38 25 HIS B CA 1
ATOM 3181 C C . HIS B 1 25 ? 19.938 -4.02 21.703 1 81.38 25 HIS B C 1
ATOM 3183 O O . HIS B 1 25 ? 19.828 -3.029 22.438 1 81.38 25 HIS B O 1
ATOM 3189 N N . GLY B 1 26 ? 18.891 -4.43 21.062 1 95.06 26 GLY B N 1
ATOM 3190 C CA . GLY B 1 26 ? 17.609 -3.744 20.953 1 95.06 26 GLY B CA 1
ATOM 3191 C C . GLY B 1 26 ? 16.531 -4.594 20.328 1 95.06 26 GLY B C 1
ATOM 3192 O O . GLY B 1 26 ? 16.75 -5.766 20.016 1 95.06 26 GLY B O 1
ATOM 3193 N N . THR B 1 27 ? 15.383 -4.027 20.359 1 97 27 THR B N 1
ATOM 3194 C CA . THR B 1 27 ? 14.234 -4.668 19.734 1 97 27 THR B CA 1
ATOM 3195 C C . THR B 1 27 ? 14.156 -4.309 18.25 1 97 27 THR B C 1
ATOM 3197 O O . THR B 1 27 ? 14.227 -3.133 17.891 1 97 27 THR B O 1
ATOM 3200 N N . PRO B 1 28 ? 14.102 -5.359 17.375 1 97.88 28 PRO B N 1
ATOM 3201 C CA . PRO B 1 28 ? 13.93 -5.031 15.961 1 97.88 28 PRO B CA 1
ATOM 3202 C C . PRO B 1 28 ? 12.781 -4.055 15.719 1 97.88 28 PRO B C 1
ATOM 3204 O O . PRO B 1 28 ? 11.727 -4.168 16.344 1 97.88 28 PRO B O 1
ATOM 3207 N N . ALA B 1 29 ? 13.023 -3.092 14.844 1 98.12 29 ALA B N 1
ATOM 3208 C CA . ALA B 1 29 ? 11.992 -2.1 14.547 1 98.12 29 ALA B CA 1
ATOM 3209 C C . ALA B 1 29 ? 10.766 -2.756 13.93 1 98.12 29 ALA B C 1
ATOM 3211 O O . ALA B 1 29 ? 10.883 -3.703 13.148 1 98.12 29 ALA B O 1
ATOM 3212 N N . SER B 1 30 ? 9.602 -2.234 14.242 1 97.12 30 SER B N 1
ATOM 3213 C CA . SER B 1 30 ? 8.352 -2.783 13.727 1 97.12 30 SER B CA 1
ATOM 3214 C C . SER B 1 30 ? 8.227 -2.576 12.227 1 97.12 30 SER B C 1
ATOM 3216 O O . SER B 1 30 ? 7.379 -3.189 11.578 1 97.12 30 SER B O 1
ATOM 3218 N N . THR B 1 31 ? 9.102 -1.733 11.641 1 98.19 31 THR B N 1
ATOM 3219 C CA . THR B 1 31 ? 9.039 -1.392 10.227 1 98.19 31 THR B CA 1
ATOM 3220 C C . THR B 1 31 ? 9.984 -2.281 9.414 1 98.19 31 THR B C 1
ATOM 3222 O O . THR B 1 31 ? 10.125 -2.105 8.203 1 98.19 31 THR B O 1
ATOM 3225 N N . ASN B 1 32 ? 10.641 -3.219 10.102 1 97.75 32 ASN B N 1
ATOM 3226 C CA . ASN B 1 32 ? 11.523 -4.141 9.391 1 97.75 32 ASN B CA 1
ATOM 3227 C C . ASN B 1 32 ? 10.742 -5.09 8.492 1 97.75 32 ASN B C 1
ATOM 3229 O O . ASN B 1 32 ? 9.586 -5.395 8.766 1 97.75 32 ASN B O 1
ATOM 3233 N N . ILE B 1 33 ? 11.359 -5.492 7.422 1 95.56 33 ILE B N 1
ATOM 3234 C CA . ILE B 1 33 ? 10.812 -6.598 6.641 1 95.56 33 ILE B CA 1
ATOM 3235 C C . ILE B 1 33 ? 10.867 -7.887 7.457 1 95.56 33 ILE B C 1
ATOM 3237 O O . ILE B 1 33 ? 11.547 -7.945 8.484 1 95.56 33 ILE B O 1
ATOM 3241 N N . PRO B 1 34 ? 10.188 -8.945 6.953 1 90.31 34 PRO B N 1
ATOM 3242 C CA . PRO B 1 34 ? 10.203 -10.203 7.707 1 90.31 34 PRO B CA 1
ATOM 3243 C C . PRO B 1 34 ? 11.617 -10.734 7.934 1 90.31 34 PRO B C 1
ATOM 3245 O O . PRO B 1 34 ? 12.445 -10.703 7.02 1 90.31 34 PRO B O 1
ATOM 3248 N N . GLU B 1 35 ? 11.922 -11.148 9.156 1 90.19 35 GLU B N 1
ATOM 3249 C CA . GLU B 1 35 ? 13.141 -11.852 9.555 1 90.19 35 GLU B CA 1
ATOM 3250 C C . GLU B 1 35 ? 14.281 -10.867 9.812 1 90.19 35 GLU B C 1
ATOM 3252 O O . GLU B 1 35 ? 15.328 -11.25 10.336 1 90.19 35 GLU B O 1
ATOM 3257 N N . ALA B 1 36 ? 14.141 -9.555 9.422 1 94.25 36 ALA B N 1
ATOM 3258 C CA . ALA B 1 36 ? 15.219 -8.602 9.641 1 94.25 36 ALA B CA 1
ATOM 3259 C C . ALA B 1 36 ? 15.344 -8.242 11.117 1 94.25 36 ALA B C 1
ATOM 3261 O O . ALA B 1 36 ? 14.35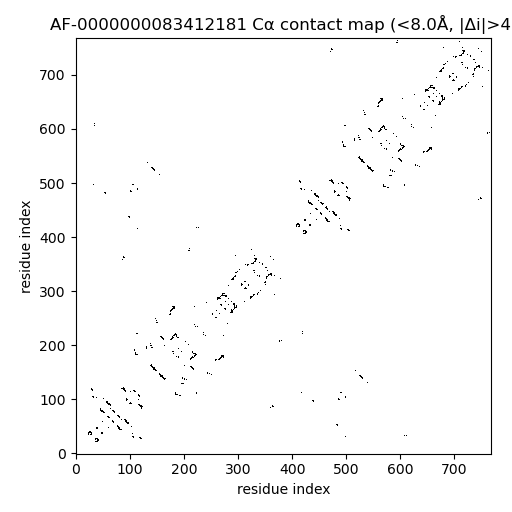2 -7.883 11.758 1 94.25 36 ALA B O 1
ATOM 3262 N N . GLN B 1 37 ? 16.547 -8.281 11.617 1 95.5 37 GLN B N 1
ATOM 3263 C CA . GLN B 1 37 ? 16.797 -7.992 13.031 1 95.5 37 GLN B CA 1
ATOM 3264 C C . GLN B 1 37 ? 17.219 -6.539 13.227 1 95.5 37 GLN B C 1
ATOM 3266 O O . GLN B 1 37 ? 17.203 -6.031 14.344 1 95.5 37 GLN B O 1
ATOM 3271 N N . TYR B 1 38 ? 17.75 -5.977 12.195 1 97.19 38 TYR B N 1
ATOM 3272 C CA . TYR B 1 38 ? 18.125 -4.566 12.188 1 97.19 38 TYR B CA 1
ATOM 3273 C C . TYR B 1 38 ? 17.344 -3.803 11.133 1 97.19 38 TYR B C 1
ATOM 3275 O O . TYR B 1 38 ? 16.953 -4.371 10.109 1 97.19 38 TYR B O 1
ATOM 3283 N N . PRO B 1 39 ? 17.125 -2.498 11.367 1 98.25 39 PRO B N 1
ATOM 3284 C CA . PRO B 1 39 ? 17.516 -1.745 12.562 1 98.25 39 PRO B CA 1
ATOM 3285 C C . PRO B 1 39 ? 16.781 -2.221 13.82 1 98.25 39 PRO B C 1
ATOM 3287 O O . PRO B 1 39 ? 15.734 -2.863 13.727 1 98.25 39 PRO B O 1
ATOM 3290 N N . CYS B 1 40 ? 17.375 -2.068 14.898 1 98.5 40 CYS B N 1
ATOM 3291 C CA . CYS B 1 40 ? 16.75 -2.291 16.188 1 98.5 40 CYS B CA 1
ATOM 3292 C C . CYS B 1 40 ? 16.844 -1.043 17.062 1 98.5 40 CYS B C 1
ATOM 3294 O O . CYS B 1 40 ? 17.656 -0.153 16.797 1 98.5 40 CYS B O 1
ATOM 3296 N N . VAL B 1 41 ? 15.984 -0.896 18 1 98.62 41 VAL B N 1
ATOM 3297 C CA . VAL B 1 41 ? 15.914 0.256 18.891 1 98.62 41 VAL B CA 1
ATOM 3298 C C . VAL B 1 41 ? 16.125 -0.193 20.328 1 98.62 41 VAL B C 1
ATOM 3300 O O . VAL B 1 41 ? 15.492 -1.139 20.797 1 98.62 41 VAL B O 1
ATOM 3303 N N . ASP B 1 42 ? 16.969 0.462 21.047 1 97.81 42 ASP B N 1
ATOM 3304 C CA . ASP B 1 42 ? 17.25 0.052 22.422 1 97.81 42 ASP B CA 1
ATOM 3305 C C . ASP B 1 42 ? 16.422 0.855 23.406 1 97.81 42 ASP B C 1
ATOM 3307 O O . ASP B 1 42 ? 15.578 1.659 23.016 1 97.81 42 ASP B O 1
ATOM 3311 N N . SER B 1 43 ? 16.594 0.608 24.703 1 95.94 43 SER B N 1
ATOM 3312 C CA . SER B 1 43 ? 15.766 1.185 25.766 1 95.94 43 SER B CA 1
ATOM 3313 C C . SER B 1 43 ? 16.016 2.684 25.906 1 95.94 43 SER B C 1
ATOM 3315 O O . SER B 1 43 ? 15.242 3.387 26.562 1 95.94 43 SER B O 1
ATOM 3317 N N . GLN B 1 44 ? 17.094 3.156 25.297 1 96.69 44 GLN B N 1
ATOM 3318 C CA . GLN B 1 44 ? 17.406 4.582 25.328 1 96.69 44 GLN B CA 1
ATOM 3319 C C . GLN B 1 44 ? 16.938 5.27 24.047 1 96.69 44 GLN B C 1
ATOM 3321 O O . GLN B 1 44 ? 17.344 6.402 23.766 1 96.69 44 GLN B O 1
ATOM 3326 N N . SER B 1 45 ? 16.203 4.605 23.234 1 97.25 45 SER B N 1
ATOM 3327 C CA . SER B 1 45 ? 15.633 5.113 21.984 1 97.25 45 SER B CA 1
ATOM 3328 C C . SER B 1 45 ? 16.719 5.371 20.953 1 97.25 45 SER B C 1
ATOM 3330 O O . SER B 1 45 ? 16.594 6.277 20.125 1 97.25 45 SER B O 1
ATOM 3332 N N . ARG B 1 46 ? 17.844 4.703 21.109 1 98.25 46 ARG B N 1
ATOM 3333 C CA . ARG B 1 46 ? 18.844 4.723 20.062 1 98.25 46 ARG B CA 1
ATOM 3334 C C . ARG B 1 46 ? 18.609 3.613 19.047 1 98.25 46 ARG B C 1
ATOM 3336 O O . ARG B 1 46 ? 18.219 2.5 19.422 1 98.25 46 ARG B O 1
ATOM 3343 N N . ALA B 1 47 ? 18.828 3.904 17.781 1 98.69 47 ALA B N 1
ATOM 3344 C CA . ALA B 1 47 ? 18.656 2.92 16.719 1 98.69 47 ALA B CA 1
ATOM 3345 C C . ALA B 1 47 ? 20.016 2.443 16.188 1 98.69 47 ALA B C 1
ATOM 3347 O O . ALA B 1 47 ? 20.938 3.246 16 1 98.69 47 ALA B O 1
ATOM 3348 N N . THR B 1 48 ? 20.109 1.182 16.016 1 98.75 48 THR B N 1
ATOM 3349 C CA . THR B 1 48 ? 21.312 0.587 15.43 1 98.75 48 THR B CA 1
ATOM 3350 C C . THR B 1 48 ? 20.984 -0.011 14.062 1 98.75 48 THR B C 1
ATOM 3352 O O . THR B 1 48 ? 20.031 -0.766 13.914 1 98.75 48 THR B O 1
ATOM 3355 N N . PHE B 1 49 ? 21.812 0.313 13.133 1 98.44 49 PHE B N 1
ATOM 3356 C CA . PHE B 1 49 ? 21.656 -0.121 11.75 1 98.44 49 PHE B CA 1
ATOM 3357 C C . PHE B 1 49 ? 22.812 -1.018 11.328 1 98.44 49 PHE B C 1
ATOM 3359 O O . PHE B 1 49 ? 23.922 -0.873 11.82 1 98.44 49 PHE B O 1
ATOM 3366 N N . LYS B 1 50 ? 22.516 -1.914 10.383 1 97.56 50 LYS B N 1
ATOM 3367 C CA . LYS B 1 50 ? 23.531 -2.793 9.805 1 97.56 50 LYS B CA 1
ATOM 3368 C C . LYS B 1 50 ? 23.344 -2.932 8.297 1 97.56 50 LYS B C 1
ATOM 3370 O O . LYS B 1 50 ? 22.203 -2.975 7.812 1 97.56 50 LYS B O 1
ATOM 3375 N N . LEU B 1 51 ? 24.422 -2.996 7.645 1 97.19 51 LEU B N 1
ATOM 3376 C CA . LEU B 1 51 ? 24.406 -3.205 6.199 1 97.19 51 LEU B CA 1
ATOM 3377 C C . LEU B 1 51 ? 25.625 -4.004 5.754 1 97.19 51 LEU B C 1
ATOM 3379 O O . LEU B 1 51 ? 26.766 -3.637 6.059 1 97.19 51 LEU B O 1
ATOM 3383 N N . ALA B 1 52 ? 25.406 -5.098 5.078 1 95.38 52 ALA B N 1
ATOM 3384 C CA . ALA B 1 52 ? 26.5 -5.805 4.434 1 95.38 52 ALA B CA 1
ATOM 3385 C C . ALA B 1 52 ? 26.922 -5.105 3.141 1 95.38 52 ALA B C 1
ATOM 3387 O O . ALA B 1 52 ? 26.172 -5.094 2.164 1 95.38 52 ALA B O 1
ATOM 3388 N N . ALA B 1 53 ? 28.062 -4.488 3.162 1 95 53 ALA B N 1
ATOM 3389 C CA . ALA B 1 53 ? 28.594 -3.76 2.018 1 95 53 ALA B CA 1
ATOM 3390 C C . ALA B 1 53 ? 30.125 -3.783 2.027 1 95 53 ALA B C 1
ATOM 3392 O O . ALA B 1 53 ? 30.766 -2.752 2.242 1 95 53 ALA B O 1
ATOM 3393 N N . LYS B 1 54 ? 30.656 -4.852 1.63 1 93.69 54 LYS B N 1
ATOM 3394 C CA . LYS B 1 54 ? 32.094 -5.121 1.777 1 93.69 54 LYS B CA 1
ATOM 3395 C C . LYS B 1 54 ? 32.906 -4.148 0.942 1 93.69 54 LYS B C 1
ATOM 3397 O O . LYS B 1 54 ? 34 -3.727 1.364 1 93.69 54 LYS B O 1
ATOM 3402 N N . ASP B 1 55 ? 32.406 -3.771 -0.172 1 91.44 55 ASP B N 1
ATOM 3403 C CA . ASP B 1 55 ? 33.219 -2.996 -1.112 1 91.44 55 ASP B CA 1
ATOM 3404 C C . ASP B 1 55 ? 33 -1.499 -0.922 1 91.44 55 ASP B C 1
ATOM 3406 O O . ASP B 1 55 ? 33.688 -0.679 -1.517 1 91.44 55 ASP B O 1
ATOM 3410 N N . ALA B 1 56 ? 32.031 -1.164 -0.071 1 92.31 56 ALA B N 1
ATOM 3411 C CA . ALA B 1 56 ? 31.781 0.252 0.185 1 92.31 56 ALA B CA 1
ATOM 3412 C C . ALA B 1 56 ? 32.906 0.874 0.996 1 92.31 56 ALA B C 1
ATOM 3414 O O . ALA B 1 56 ? 33.562 0.19 1.786 1 92.31 56 ALA B O 1
ATOM 3415 N N . LYS B 1 57 ? 33.062 2.207 0.845 1 92.69 57 LYS B N 1
ATOM 3416 C CA . LYS B 1 57 ? 34.156 2.912 1.54 1 92.69 57 LYS B CA 1
ATOM 3417 C C . LYS B 1 57 ? 33.594 3.816 2.635 1 92.69 57 LYS B C 1
ATOM 3419 O O . LYS B 1 57 ? 34.312 4.176 3.574 1 92.69 57 LYS B O 1
ATOM 3424 N N . ASP B 1 58 ? 32.438 4.227 2.41 1 94.5 58 ASP B N 1
ATOM 3425 C CA . ASP B 1 58 ? 31.797 5.156 3.33 1 94.5 58 ASP B CA 1
ATOM 3426 C C . ASP B 1 58 ? 30.297 4.879 3.428 1 94.5 58 ASP B C 1
ATOM 3428 O O . ASP B 1 58 ? 29.594 4.934 2.424 1 94.5 58 ASP B O 1
ATOM 3432 N N . VAL B 1 59 ? 29.875 4.52 4.629 1 96.69 59 VAL B N 1
ATOM 3433 C CA . VAL B 1 59 ? 28.453 4.273 4.852 1 96.69 59 VAL B CA 1
ATOM 3434 C C . VAL B 1 59 ? 27.969 5.094 6.043 1 96.69 59 VAL B C 1
ATOM 3436 O O . VAL B 1 59 ? 28.641 5.152 7.078 1 96.69 59 VAL B O 1
ATOM 3439 N N . LYS B 1 60 ? 26.859 5.809 5.832 1 98.12 60 LYS B N 1
ATOM 3440 C CA . LYS B 1 60 ? 26.234 6.598 6.887 1 98.12 60 LYS B CA 1
ATOM 3441 C C . LYS B 1 60 ? 24.734 6.305 6.973 1 98.12 60 LYS B C 1
ATOM 3443 O O . LYS B 1 60 ? 24.141 5.777 6.031 1 98.12 60 LYS B O 1
ATOM 3448 N N . VAL B 1 61 ? 24.188 6.547 8.109 1 98.5 61 VAL B N 1
ATOM 3449 C CA . VAL B 1 61 ? 22.734 6.609 8.258 1 98.5 61 VAL B CA 1
ATOM 3450 C C . VAL B 1 61 ? 22.281 8.07 8.328 1 98.5 61 VAL B C 1
ATOM 3452 O O . VAL B 1 61 ? 22.844 8.859 9.086 1 98.5 61 VAL B O 1
ATOM 3455 N N . ASP B 1 62 ? 21.391 8.406 7.469 1 98.38 62 ASP B N 1
ATOM 3456 C CA . ASP B 1 62 ? 20.797 9.734 7.438 1 98.38 62 ASP B CA 1
ATOM 3457 C C . ASP B 1 62 ? 19.391 9.719 8.039 1 98.38 62 ASP B C 1
ATOM 3459 O O . ASP B 1 62 ? 18.453 9.203 7.43 1 98.38 62 ASP B O 1
ATOM 3463 N N . ILE B 1 63 ? 19.266 10.305 9.242 1 98.06 63 ILE B N 1
ATOM 3464 C CA . ILE B 1 63 ? 17.984 10.234 9.953 1 98.06 63 ILE B CA 1
ATOM 3465 C C . ILE B 1 63 ? 17.828 11.453 10.859 1 98.06 63 ILE B C 1
ATOM 3467 O O . ILE B 1 63 ? 18.781 11.875 11.508 1 98.06 63 ILE B O 1
ATOM 3471 N N . CYS B 1 64 ? 16.672 12.055 10.812 1 92.94 64 CYS B N 1
ATOM 3472 C CA . CYS B 1 64 ? 16.281 13.156 11.695 1 92.94 64 CYS B CA 1
ATOM 3473 C C . CYS B 1 64 ? 17.25 14.328 11.539 1 92.94 64 CYS B C 1
ATOM 3475 O O . CYS B 1 64 ? 17.672 14.922 12.539 1 92.94 64 CYS B O 1
ATOM 3477 N N . GLY B 1 65 ? 17.641 14.516 10.312 1 92.94 65 GLY B N 1
ATOM 3478 C CA . GLY B 1 65 ? 18.422 15.711 9.992 1 92.94 65 GLY B CA 1
ATOM 3479 C C . GLY B 1 65 ? 19.891 15.562 10.32 1 92.94 65 GLY B C 1
ATOM 3480 O O . GLY B 1 65 ? 20.641 16.547 10.266 1 92.94 65 GLY B O 1
ATOM 3481 N N . LYS B 1 66 ? 20.328 14.375 10.711 1 97.38 66 LYS B N 1
ATOM 3482 C CA . LYS B 1 66 ? 21.719 14.109 11.062 1 97.38 66 LYS B CA 1
ATOM 3483 C C . LYS B 1 66 ? 22.234 12.859 10.352 1 97.38 66 LYS B C 1
ATOM 3485 O O . LYS B 1 66 ? 21.484 11.891 10.18 1 97.38 66 LYS B O 1
ATOM 3490 N N . LYS B 1 67 ? 23.484 12.867 9.977 1 98.38 67 LYS B N 1
ATOM 3491 C CA . LYS B 1 67 ? 24.156 11.703 9.406 1 98.38 67 LYS B CA 1
ATOM 3492 C C . LYS B 1 67 ? 25.125 11.078 10.422 1 98.38 67 LYS B C 1
ATOM 3494 O O . LYS B 1 67 ? 25.922 11.781 11.039 1 98.38 67 LYS B O 1
ATOM 3499 N N . TYR B 1 68 ? 24.984 9.844 10.609 1 98.69 68 TYR B N 1
ATOM 3500 C CA . TYR B 1 68 ? 25.844 9.086 11.508 1 98.69 68 TYR B CA 1
ATOM 3501 C C . TYR B 1 68 ? 26.766 8.164 10.727 1 98.69 68 TYR B C 1
ATOM 3503 O O . TYR B 1 68 ? 26.297 7.352 9.922 1 98.69 68 TYR B O 1
ATOM 3511 N N . ASP B 1 69 ? 28.047 8.25 11.023 1 98.5 69 ASP B N 1
ATOM 3512 C CA . ASP B 1 69 ? 29.016 7.367 10.383 1 98.5 69 ASP B CA 1
ATOM 3513 C C . ASP B 1 69 ? 28.844 5.93 10.875 1 98.5 69 ASP B C 1
ATOM 3515 O O . ASP B 1 69 ? 28.641 5.699 12.07 1 98.5 69 ASP B O 1
ATOM 3519 N N . MET B 1 70 ? 28.891 5.016 9.93 1 98.25 70 MET B N 1
ATOM 3520 C CA . MET B 1 70 ? 28.922 3.6 10.281 1 98.25 70 MET B CA 1
ATOM 3521 C C . MET B 1 70 ? 30.344 3.047 10.18 1 98.25 70 MET B C 1
ATOM 3523 O O . MET B 1 70 ? 31.188 3.623 9.492 1 98.25 70 MET B O 1
ATOM 3527 N N . THR B 1 71 ? 30.578 1.967 10.898 1 98.31 71 THR B N 1
ATOM 3528 C CA . THR B 1 71 ? 31.906 1.355 10.922 1 98.31 71 THR B CA 1
ATOM 3529 C C . THR B 1 71 ? 31.859 -0.055 10.344 1 98.31 71 THR B C 1
ATOM 3531 O O . THR B 1 71 ? 30.953 -0.838 10.672 1 98.31 71 THR B O 1
ATOM 3534 N N . LYS B 1 72 ? 32.844 -0.361 9.586 1 97.31 72 LYS B N 1
ATOM 3535 C CA . LYS B 1 72 ? 32.938 -1.654 8.914 1 97.31 72 LYS B CA 1
ATOM 3536 C C . LYS B 1 72 ? 33.719 -2.654 9.75 1 97.31 72 LYS B C 1
ATOM 3538 O O . LYS B 1 72 ? 34.812 -2.33 10.266 1 97.31 72 LYS B O 1
ATOM 3543 N N . ASP B 1 73 ? 33.25 -3.844 9.859 1 97.25 73 ASP B N 1
ATOM 3544 C CA . ASP B 1 73 ? 34.031 -4.883 10.539 1 97.25 73 ASP B CA 1
ATOM 3545 C C . ASP B 1 73 ? 34.781 -5.758 9.531 1 97.25 73 ASP B C 1
ATOM 3547 O O . ASP B 1 73 ? 34.844 -5.441 8.344 1 97.25 73 ASP B O 1
ATOM 3551 N N . ALA B 1 74 ? 35.375 -6.801 9.961 1 96.69 74 ALA B N 1
ATOM 3552 C CA . ALA B 1 74 ? 36.25 -7.629 9.141 1 96.69 74 ALA B CA 1
ATOM 3553 C C . ALA B 1 74 ? 35.469 -8.398 8.086 1 96.69 74 ALA B C 1
ATOM 3555 O O . ALA B 1 74 ? 36 -8.75 7.031 1 96.69 74 ALA B O 1
ATOM 3556 N N . ASP B 1 75 ? 34.188 -8.547 8.344 1 96 75 ASP B N 1
ATOM 3557 C CA . ASP B 1 75 ? 33.375 -9.32 7.434 1 96 75 ASP B CA 1
ATOM 3558 C C . ASP B 1 75 ? 32.688 -8.422 6.402 1 96 75 ASP B C 1
ATOM 3560 O O . ASP B 1 75 ? 31.922 -8.891 5.566 1 96 75 ASP B O 1
ATOM 3564 N N . GLY B 1 76 ? 32.938 -7.145 6.484 1 95.81 76 GLY B N 1
ATOM 3565 C CA . GLY B 1 76 ? 32.375 -6.203 5.527 1 95.81 76 GLY B CA 1
ATOM 3566 C C . GLY B 1 76 ? 31 -5.691 5.926 1 95.81 76 GLY B C 1
ATOM 3567 O O . GLY B 1 76 ? 30.25 -5.203 5.082 1 95.81 76 GLY B O 1
ATOM 3568 N N . VAL B 1 77 ? 30.688 -5.918 7.191 1 97.19 77 VAL B N 1
ATOM 3569 C CA . VAL B 1 77 ? 29.391 -5.461 7.703 1 97.19 77 VAL B CA 1
ATOM 3570 C C . VAL B 1 77 ? 29.562 -4.105 8.391 1 97.19 77 VAL B C 1
ATOM 3572 O O . VAL B 1 77 ? 30.438 -3.943 9.25 1 97.19 77 VAL B O 1
ATOM 3575 N N . TRP B 1 78 ? 28.75 -3.131 7.938 1 97.81 78 TRP B N 1
ATOM 3576 C CA . TRP B 1 78 ? 28.75 -1.793 8.523 1 97.81 78 TRP B CA 1
ATOM 3577 C C . TRP B 1 78 ? 27.719 -1.688 9.633 1 97.81 78 TRP B C 1
ATOM 3579 O O . TRP B 1 78 ? 26.578 -2.131 9.469 1 97.81 78 TRP B O 1
ATOM 3589 N N . THR B 1 79 ? 28.125 -1.155 10.789 1 98.12 79 THR B N 1
ATOM 3590 C CA . THR B 1 79 ? 27.219 -0.948 11.914 1 98.12 79 THR B CA 1
ATOM 3591 C C . THR B 1 79 ? 27.281 0.498 12.398 1 98.12 79 THR B C 1
ATOM 3593 O O . THR B 1 79 ? 28.359 1.093 12.461 1 98.12 79 THR B O 1
ATOM 3596 N N . GLY B 1 80 ? 26.141 1.083 12.633 1 97.94 80 GLY B N 1
ATOM 3597 C CA . GLY B 1 80 ? 26.031 2.422 13.195 1 97.94 80 GLY B CA 1
ATOM 3598 C C . GLY B 1 80 ? 24.891 2.572 14.18 1 97.94 80 GLY B C 1
ATOM 3599 O O . GLY B 1 80 ? 23.812 2.012 13.977 1 97.94 80 GLY B O 1
ATOM 3600 N N . THR B 1 81 ? 25.125 3.283 15.242 1 98.19 81 THR B N 1
ATOM 3601 C CA . THR B 1 81 ? 24.125 3.568 16.266 1 98.19 81 THR B CA 1
ATOM 3602 C C . THR B 1 81 ? 23.922 5.074 16.422 1 98.19 81 THR B C 1
ATOM 3604 O O . THR B 1 81 ? 24.891 5.832 16.469 1 98.19 81 THR B O 1
ATOM 3607 N N . THR B 1 82 ? 22.734 5.492 16.5 1 98.44 82 THR B N 1
ATOM 3608 C CA . THR B 1 82 ? 22.406 6.91 16.578 1 98.44 82 THR B CA 1
ATOM 3609 C C . THR B 1 82 ? 22.438 7.387 18.031 1 98.44 82 THR B C 1
ATOM 3611 O O . THR B 1 82 ? 22.547 6.574 18.953 1 98.44 82 THR B O 1
ATOM 3614 N N . ASP B 1 83 ? 22.375 8.75 18.141 1 98 83 ASP B N 1
ATOM 3615 C CA . ASP B 1 83 ? 21.875 9.32 19.406 1 98 83 ASP B CA 1
ATOM 3616 C C . ASP B 1 83 ? 20.422 8.945 19.641 1 98 83 ASP B C 1
ATOM 3618 O O . ASP B 1 83 ? 19.766 8.398 18.75 1 98 83 ASP B O 1
ATOM 3622 N N . PRO B 1 84 ? 19.969 9.18 20.922 1 97.62 84 PRO B N 1
ATOM 3623 C CA . PRO B 1 84 ? 18.531 8.961 21.109 1 97.62 84 PRO B CA 1
ATOM 3624 C C . PRO B 1 84 ? 17.672 9.727 20.109 1 97.62 84 PRO B C 1
ATOM 3626 O O . PRO B 1 84 ? 17.953 10.891 19.812 1 97.62 84 PRO B O 1
ATOM 3629 N N . LEU B 1 85 ? 16.766 9.07 19.578 1 97.69 85 LEU B N 1
ATOM 3630 C CA . LEU B 1 85 ? 15.852 9.672 18.594 1 97.69 85 LEU B CA 1
ATOM 3631 C C . LEU B 1 85 ? 14.5 9.984 19.234 1 97.69 85 LEU B C 1
ATOM 3633 O O . LEU B 1 85 ? 14.117 9.352 20.219 1 97.69 85 LEU B O 1
ATOM 3637 N N . VAL B 1 86 ? 13.867 10.961 18.641 1 96.38 86 VAL B N 1
ATOM 3638 C CA . VAL B 1 86 ? 12.531 11.305 19.125 1 96.38 86 VAL B CA 1
ATOM 3639 C C . VAL B 1 86 ? 11.562 10.18 18.781 1 96.38 86 VAL B C 1
ATOM 3641 O O . VAL B 1 86 ? 11.656 9.562 17.719 1 96.38 86 VAL B O 1
ATOM 3644 N N . GLU B 1 87 ? 10.586 9.945 19.688 1 97.5 87 GLU B N 1
ATOM 3645 C CA . GLU B 1 87 ? 9.578 8.914 19.484 1 97.5 87 GLU B CA 1
ATOM 3646 C C . GLU B 1 87 ? 8.742 9.195 18.234 1 97.5 87 GLU B C 1
ATOM 3648 O O . GLU B 1 87 ? 8.508 10.352 17.891 1 97.5 87 GLU B O 1
ATOM 3653 N N . GLY B 1 88 ? 8.281 8.039 17.641 1 98.19 88 GLY B N 1
ATOM 3654 C CA . GLY B 1 88 ? 7.438 8.141 16.469 1 98.19 88 GLY B CA 1
ATOM 3655 C C . GLY B 1 88 ? 8.102 7.605 15.211 1 98.19 88 GLY B C 1
ATOM 3656 O O . GLY B 1 88 ? 9.156 6.969 15.281 1 98.19 88 GLY B O 1
ATOM 3657 N N . PHE B 1 89 ? 7.504 7.852 14.125 1 98.69 89 PHE B N 1
ATOM 3658 C CA . PHE B 1 89 ? 7.965 7.379 12.828 1 98.69 89 PHE B CA 1
ATOM 3659 C C . PHE B 1 89 ? 8.938 8.367 12.203 1 98.69 89 PHE B C 1
ATOM 3661 O O . PHE B 1 89 ? 8.672 9.57 12.172 1 98.69 89 PHE B O 1
ATOM 3668 N N . HIS B 1 90 ? 10.023 7.863 11.633 1 98.62 90 HIS B N 1
ATOM 3669 C CA . HIS B 1 90 ? 11 8.688 10.93 1 98.62 90 HIS B CA 1
ATOM 3670 C C . HIS B 1 90 ? 11.438 8.031 9.625 1 98.62 90 HIS B C 1
ATOM 3672 O O . HIS B 1 90 ? 11.711 6.828 9.594 1 98.62 90 HIS B O 1
ATOM 3678 N N . TYR B 1 91 ? 11.445 8.891 8.594 1 98.44 91 TYR B N 1
ATOM 3679 C CA . TYR B 1 91 ? 12.133 8.453 7.383 1 98.44 91 TYR B CA 1
ATOM 3680 C C . TYR B 1 91 ? 13.641 8.383 7.605 1 98.44 91 TYR B C 1
ATOM 3682 O O . TYR B 1 91 ? 14.188 9.172 8.383 1 98.44 91 TYR B O 1
ATOM 3690 N N . TYR B 1 92 ? 14.273 7.465 6.93 1 98.44 92 TYR B N 1
ATOM 3691 C CA . TYR B 1 92 ? 15.734 7.453 6.945 1 98.44 92 TYR B CA 1
ATOM 3692 C C . TYR B 1 92 ? 16.281 6.855 5.656 1 98.44 92 TYR B C 1
ATOM 3694 O O . TYR B 1 92 ? 15.555 6.223 4.891 1 98.44 92 TYR B O 1
ATOM 3702 N N . PHE B 1 93 ? 17.531 7.109 5.438 1 98.12 93 PHE B N 1
ATOM 3703 C CA . PHE B 1 93 ? 18.281 6.566 4.316 1 98.12 93 PHE B CA 1
ATOM 3704 C C . PHE B 1 93 ? 19.656 6.094 4.77 1 98.12 93 PHE B C 1
ATOM 3706 O O . PHE B 1 93 ? 20.203 6.59 5.762 1 98.12 93 PHE B O 1
ATOM 3713 N N . LEU B 1 94 ? 20.141 5.129 4.094 1 97.56 94 LEU B N 1
ATOM 3714 C CA . LEU B 1 94 ? 21.578 4.848 4.141 1 97.56 94 LEU B CA 1
ATOM 3715 C C . LEU B 1 94 ? 22.312 5.582 3.025 1 97.56 94 LEU B C 1
ATOM 3717 O O . LEU B 1 94 ? 21.812 5.676 1.901 1 97.56 94 LEU B O 1
ATOM 3721 N N . VAL B 1 95 ? 23.359 6.117 3.391 1 96.44 95 VAL B N 1
ATOM 3722 C CA . VAL B 1 95 ? 24.203 6.758 2.395 1 96.44 95 VAL B CA 1
ATOM 3723 C C . VAL B 1 95 ? 25.422 5.887 2.123 1 96.44 95 VAL B C 1
ATOM 3725 O O . VAL B 1 95 ? 26.328 5.797 2.959 1 96.44 95 VAL B O 1
ATOM 3728 N N . VAL B 1 96 ? 25.469 5.262 1.001 1 94.44 96 VAL B N 1
ATOM 3729 C CA . VAL B 1 96 ? 26.547 4.363 0.601 1 94.44 96 VAL B CA 1
ATOM 3730 C C . VAL B 1 96 ? 27.422 5.039 -0.46 1 94.44 96 VAL B C 1
ATOM 3732 O O . VAL B 1 96 ? 26.984 5.223 -1.6 1 94.44 96 VAL B O 1
ATOM 3735 N N . ASP B 1 97 ? 28.594 5.395 -0.044 1 90.88 97 ASP B N 1
ATOM 3736 C CA . ASP B 1 97 ? 29.531 6.094 -0.919 1 90.88 97 ASP B CA 1
ATOM 3737 C C . ASP B 1 97 ? 28.875 7.289 -1.596 1 90.88 97 ASP B C 1
ATOM 3739 O O . ASP B 1 97 ? 28.953 7.445 -2.814 1 90.88 97 ASP B O 1
ATOM 3743 N N . GLY B 1 98 ? 28.078 7.988 -0.847 1 89.56 98 GLY B N 1
ATOM 3744 C CA . GLY B 1 98 ? 27.5 9.25 -1.282 1 89.56 98 GLY B CA 1
ATOM 3745 C C . GLY B 1 98 ? 26.125 9.094 -1.904 1 89.56 98 GLY B C 1
ATOM 3746 O O . GLY B 1 98 ? 25.469 10.086 -2.229 1 89.56 98 GLY B O 1
ATOM 3747 N N . VAL B 1 99 ? 25.656 7.832 -2.084 1 91.75 99 VAL B N 1
ATOM 3748 C CA . VAL B 1 99 ? 24.344 7.59 -2.693 1 91.75 99 VAL B CA 1
ATOM 3749 C C . VAL B 1 99 ? 23.312 7.301 -1.606 1 91.75 99 VAL B C 1
ATOM 3751 O O . VAL B 1 99 ? 23.484 6.383 -0.803 1 91.75 99 VAL B O 1
ATOM 3754 N N . SER B 1 100 ? 22.266 8.102 -1.586 1 94.81 100 SER B N 1
ATOM 3755 C CA . SER B 1 100 ? 21.172 7.875 -0.655 1 94.81 100 SER B CA 1
ATOM 3756 C C . SER B 1 100 ? 20.281 6.727 -1.12 1 94.81 100 SER B C 1
ATOM 3758 O O . SER B 1 100 ? 19.703 6.777 -2.213 1 94.81 100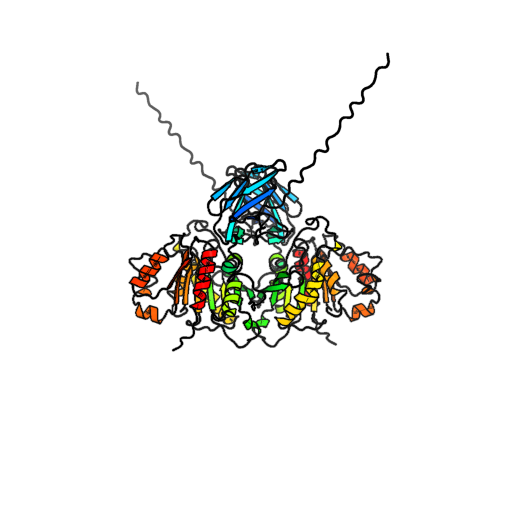 SER B O 1
ATOM 3760 N N . VAL B 1 101 ? 20.172 5.684 -0.271 1 94.88 101 VAL B N 1
ATOM 3761 C CA . VAL B 1 101 ? 19.422 4.5 -0.698 1 94.88 101 VAL B CA 1
ATOM 3762 C C . VAL B 1 101 ? 18.531 4.008 0.438 1 94.88 101 VAL B C 1
ATOM 3764 O O . VAL B 1 101 ? 18.734 4.375 1.599 1 94.88 101 VAL B O 1
ATOM 3767 N N . ILE B 1 102 ? 17.578 3.229 0.025 1 97.5 102 ILE B N 1
ATOM 3768 C CA . ILE B 1 102 ? 16.688 2.607 1.007 1 97.5 102 ILE B CA 1
ATOM 3769 C C . ILE B 1 102 ? 17.391 1.409 1.645 1 97.5 102 ILE B C 1
ATOM 3771 O O . ILE B 1 102 ? 17.984 0.588 0.946 1 97.5 102 ILE B O 1
ATOM 3775 N N . ASP B 1 103 ? 17.344 1.34 2.967 1 97.38 103 ASP B N 1
ATOM 3776 C CA . ASP B 1 103 ? 17.797 0.173 3.715 1 97.38 103 ASP B CA 1
ATOM 3777 C C . ASP B 1 103 ? 17.062 -1.091 3.264 1 97.38 103 ASP B C 1
ATOM 3779 O O . ASP B 1 103 ? 15.844 -1.166 3.342 1 97.38 103 ASP B O 1
ATOM 3783 N N . PRO B 1 104 ? 17.797 -2.086 2.779 1 95.62 104 PRO B N 1
ATOM 3784 C CA . PRO B 1 104 ? 17.141 -3.309 2.314 1 95.62 104 PRO B CA 1
ATOM 3785 C C . PRO B 1 104 ? 16.422 -4.055 3.436 1 95.62 104 PRO B C 1
ATOM 3787 O O . PRO B 1 104 ? 15.625 -4.969 3.17 1 95.62 104 PRO B O 1
ATOM 3790 N N . ALA B 1 105 ? 16.641 -3.666 4.656 1 96.44 105 ALA B N 1
ATOM 3791 C CA . ALA B 1 105 ? 16.125 -4.41 5.801 1 96.44 105 ALA B CA 1
ATOM 3792 C C . ALA B 1 105 ? 14.781 -3.832 6.262 1 96.44 105 ALA B C 1
ATOM 3794 O O . ALA B 1 105 ? 14.156 -4.359 7.188 1 96.44 105 ALA B O 1
ATOM 3795 N N . THR B 1 106 ? 14.297 -2.799 5.609 1 97.81 106 THR B N 1
ATOM 3796 C CA . THR B 1 106 ? 13.078 -2.16 6.078 1 97.81 106 THR B CA 1
ATOM 3797 C C . THR B 1 106 ? 12.008 -2.16 4.984 1 97.81 106 THR B C 1
ATOM 3799 O O . THR B 1 106 ? 12.328 -2.303 3.803 1 97.81 106 THR B O 1
ATOM 3802 N N . GLU B 1 107 ? 10.758 -2.055 5.422 1 98 107 GLU B N 1
ATOM 3803 C CA . GLU B 1 107 ? 9.688 -1.636 4.516 1 98 107 GLU B CA 1
ATOM 3804 C C . GLU B 1 107 ? 10 -0.278 3.893 1 98 107 GLU B C 1
ATOM 3806 O O . GLU B 1 107 ? 10.875 0.444 4.367 1 98 107 GLU B O 1
ATOM 3811 N N . ALA B 1 108 ? 9.336 -0.001 2.768 1 98.31 108 ALA B N 1
ATOM 3812 C CA . ALA B 1 108 ? 9.477 1.294 2.105 1 98.31 108 ALA B CA 1
ATOM 3813 C C . ALA B 1 108 ? 8.211 2.125 2.252 1 98.31 108 ALA B C 1
ATOM 3815 O O . ALA B 1 108 ? 7.098 1.591 2.184 1 98.31 108 ALA B O 1
ATOM 3816 N N . PHE B 1 109 ? 8.406 3.367 2.447 1 98.56 109 PHE B N 1
ATOM 3817 C CA . PHE B 1 109 ? 7.336 4.34 2.645 1 98.56 109 PHE B CA 1
ATOM 3818 C C . PHE B 1 109 ? 7.512 5.531 1.715 1 98.56 109 PHE B C 1
ATOM 3820 O O . PHE B 1 109 ? 8.617 6.043 1.555 1 98.56 109 PHE B O 1
ATOM 3827 N N . PHE B 1 110 ? 6.41 5.93 1.117 1 98.12 110 PHE B N 1
ATOM 3828 C CA . PHE B 1 110 ? 6.535 7.102 0.259 1 98.12 110 PHE B CA 1
ATOM 3829 C C . PHE B 1 110 ? 6.555 8.383 1.089 1 98.12 110 PHE B C 1
ATOM 3831 O O . PHE B 1 110 ? 5.633 8.633 1.867 1 98.12 110 PHE B O 1
ATOM 3838 N N . GLY B 1 111 ? 7.52 9.102 0.986 1 96.88 111 GLY B N 1
ATOM 3839 C CA . GLY B 1 111 ? 7.812 10.367 1.641 1 96.88 111 GLY B CA 1
ATOM 3840 C C . GLY B 1 111 ? 9.109 10.992 1.172 1 96.88 111 GLY B C 1
ATOM 3841 O O . GLY B 1 111 ? 9.984 10.305 0.648 1 96.88 111 GLY B O 1
ATOM 3842 N N . CYS B 1 112 ? 9.227 12.32 1.22 1 94.25 112 CYS B N 1
ATOM 3843 C CA . CYS B 1 112 ? 10.391 13.047 0.741 1 94.25 112 CYS B CA 1
ATOM 3844 C C . CYS B 1 112 ? 10.422 13.094 -0.782 1 94.25 112 CYS B C 1
ATOM 3846 O O . CYS B 1 112 ? 11.492 13.164 -1.384 1 94.25 112 CYS B O 1
ATOM 3848 N N . GLY B 1 113 ? 9.266 12.875 -1.359 1 95.5 113 GLY B N 1
ATOM 3849 C CA . GLY B 1 113 ? 9.156 12.93 -2.809 1 95.5 113 GLY B CA 1
ATOM 3850 C C . GLY B 1 113 ? 9.578 11.633 -3.482 1 95.5 113 GLY B C 1
ATOM 3851 O O . GLY B 1 113 ? 9.688 11.578 -4.711 1 95.5 113 GLY B O 1
ATOM 3852 N N . LYS B 1 114 ? 9.828 10.594 -2.727 1 96.06 114 LYS B N 1
ATOM 3853 C CA . LYS B 1 114 ? 10.266 9.297 -3.225 1 96.06 114 LYS B CA 1
ATOM 3854 C C . LYS B 1 114 ? 10 8.195 -2.203 1 96.06 114 LYS B C 1
ATOM 3856 O O . LYS B 1 114 ? 9.516 8.469 -1.101 1 96.06 114 LYS B O 1
ATOM 3861 N N . MET B 1 115 ? 10.25 6.934 -2.635 1 97.81 115 MET B N 1
ATOM 3862 C CA . MET B 1 115 ? 10.227 5.848 -1.66 1 97.81 115 MET B CA 1
ATOM 3863 C C . MET B 1 115 ? 11.398 5.957 -0.692 1 97.81 115 MET B C 1
ATOM 3865 O O . MET B 1 115 ? 12.523 6.25 -1.104 1 97.81 115 MET B O 1
ATOM 3869 N N . SER B 1 116 ? 11.094 5.75 0.587 1 98.06 116 SER B N 1
ATOM 3870 C CA . SER B 1 116 ? 12.062 5.938 1.658 1 98.06 116 SER B CA 1
ATOM 3871 C C . SER B 1 116 ? 12 4.801 2.672 1 98.06 116 SER B C 1
ATOM 3873 O O . SER B 1 116 ? 10.961 4.16 2.826 1 98.06 116 SER B O 1
ATOM 3875 N N . GLY B 1 117 ? 13.117 4.531 3.336 1 98.25 117 GLY B N 1
ATOM 3876 C CA . GLY B 1 117 ? 13.039 3.709 4.531 1 98.25 117 GLY B CA 1
ATOM 3877 C C . GLY B 1 117 ? 12.305 4.383 5.672 1 98.25 117 GLY B C 1
ATOM 3878 O O . GLY B 1 117 ? 12.086 5.594 5.652 1 98.25 117 GLY B O 1
ATOM 3879 N N . GLY B 1 118 ? 11.883 3.582 6.594 1 98.5 118 GLY B N 1
ATOM 3880 C CA . GLY B 1 118 ? 11.203 4.102 7.77 1 98.5 118 GLY B CA 1
ATOM 3881 C C . GLY B 1 118 ? 11.516 3.324 9.031 1 98.5 118 GLY B C 1
ATOM 3882 O O . GLY B 1 118 ? 11.805 2.127 8.977 1 98.5 118 GLY B O 1
ATOM 3883 N N . ILE B 1 119 ? 11.477 4.02 10.164 1 98.81 119 ILE B N 1
ATOM 3884 C CA . ILE B 1 119 ? 11.672 3.377 11.461 1 98.81 119 ILE B CA 1
ATOM 3885 C C . ILE B 1 119 ? 10.719 3.982 12.492 1 98.81 119 ILE B C 1
ATOM 3887 O O . ILE B 1 119 ? 10.477 5.191 12.484 1 98.81 119 ILE B O 1
ATOM 3891 N N . GLU B 1 120 ? 10.156 3.184 13.289 1 98.69 120 GLU B N 1
ATOM 3892 C CA . GLU B 1 120 ? 9.344 3.609 14.422 1 98.69 120 GLU B CA 1
ATOM 3893 C C . GLU B 1 120 ? 10.141 3.568 15.719 1 98.69 120 GLU B C 1
ATOM 3895 O O . GLU B 1 120 ? 10.609 2.508 16.125 1 98.69 120 GLU B O 1
ATOM 3900 N N . ILE B 1 121 ? 10.336 4.676 16.266 1 98.62 121 ILE B N 1
ATOM 3901 C CA . ILE B 1 121 ? 10.844 4.738 17.625 1 98.62 121 ILE B CA 1
ATOM 3902 C C . ILE B 1 121 ? 9.672 4.648 18.609 1 98.62 121 ILE B C 1
ATOM 3904 O O . ILE B 1 121 ? 8.844 5.559 18.688 1 98.62 121 ILE B O 1
ATOM 3908 N N . PRO B 1 122 ? 9.617 3.648 19.375 1 97.56 122 PRO B N 1
ATOM 3909 C CA . PRO B 1 122 ? 8.383 3.328 20.094 1 97.56 122 PRO B CA 1
ATOM 3910 C C . PRO B 1 122 ? 8.109 4.297 21.25 1 97.56 122 PRO B C 1
ATOM 3912 O O . PRO B 1 122 ? 9.039 4.73 21.938 1 97.56 122 PRO B O 1
ATOM 3915 N N . GLU B 1 123 ? 6.848 4.668 21.375 1 97.19 123 GLU B N 1
ATOM 3916 C CA . GLU B 1 123 ? 6.324 5.195 22.625 1 97.19 123 GLU B CA 1
ATOM 3917 C C . GLU B 1 123 ? 6.031 4.074 23.625 1 97.19 123 GLU B C 1
ATOM 3919 O O . GLU B 1 123 ? 6.16 2.893 23.281 1 97.19 123 GLU B O 1
ATOM 3924 N N . SER B 1 124 ? 5.719 4.508 24.891 1 96.75 124 SER B N 1
ATOM 3925 C CA . SER B 1 124 ? 5.207 3.498 25.812 1 96.75 124 SER B CA 1
ATOM 3926 C C . SER B 1 124 ? 3.92 2.869 25.297 1 96.75 124 SER B C 1
ATOM 3928 O O . SER B 1 124 ? 3.225 3.465 24.469 1 96.75 124 SER B O 1
ATOM 3930 N N . LYS B 1 125 ? 3.641 1.709 25.781 1 96.56 125 LYS B N 1
ATOM 3931 C CA . LYS B 1 125 ? 2.418 1.023 25.375 1 96.56 125 LYS B CA 1
ATOM 3932 C C . LYS B 1 125 ? 1.188 1.884 25.641 1 96.56 125 LYS B C 1
ATOM 3934 O O . LYS B 1 125 ? 0.264 1.933 24.828 1 96.56 125 LYS B O 1
ATOM 3939 N N . GLU B 1 126 ? 1.171 2.576 26.734 1 97.69 126 GLU B N 1
ATOM 3940 C CA . GLU B 1 126 ? 0.046 3.424 27.109 1 97.69 126 GLU B CA 1
ATOM 3941 C C . GLU B 1 126 ? -0.102 4.609 26.172 1 97.69 126 GLU B C 1
ATOM 3943 O O . GLU B 1 126 ? -1.208 4.918 25.719 1 97.69 126 GLU B O 1
ATOM 3948 N N . ALA B 1 127 ? 0.987 5.258 25.828 1 97.75 127 ALA B N 1
ATOM 3949 C CA . ALA B 1 127 ? 0.961 6.438 24.969 1 97.75 127 ALA B CA 1
ATOM 3950 C C . ALA B 1 127 ? 0.6 6.066 23.547 1 97.75 127 ALA B C 1
ATOM 3952 O O . ALA B 1 127 ? -0.014 6.855 22.828 1 97.75 127 ALA B O 1
ATOM 3953 N N . ALA B 1 128 ? 0.951 4.824 23.203 1 98.25 128 ALA B N 1
ATOM 3954 C CA . ALA B 1 128 ? 0.75 4.383 21.828 1 98.25 128 ALA B CA 1
ATOM 3955 C C . ALA B 1 128 ? -0.617 3.727 21.641 1 98.25 128 ALA B C 1
ATOM 3957 O O . ALA B 1 128 ? -1.016 3.396 20.531 1 98.25 128 ALA B O 1
ATOM 3958 N N . ALA B 1 129 ? -1.399 3.543 22.656 1 98.38 129 ALA B N 1
ATOM 3959 C CA . ALA B 1 129 ? -2.609 2.727 22.656 1 98.38 129 ALA B CA 1
ATOM 3960 C C . ALA B 1 129 ? -3.615 3.236 21.625 1 98.38 129 ALA B C 1
ATOM 3962 O O . ALA B 1 129 ? -4.262 2.445 20.938 1 98.38 129 ALA B O 1
ATOM 3963 N N . TYR B 1 130 ? -3.688 4.531 21.469 1 98.31 130 TYR B N 1
ATOM 3964 C CA . TYR B 1 130 ? -4.746 5.109 20.656 1 98.31 130 TYR B CA 1
ATOM 3965 C C . TYR B 1 130 ? -4.5 4.84 19.172 1 98.31 130 TYR B C 1
ATOM 3967 O O . TYR B 1 130 ? -5.422 4.918 18.359 1 98.31 130 TYR B O 1
ATOM 3975 N N . TYR B 1 131 ? -3.246 4.543 18.797 1 98.56 131 TYR B N 1
ATOM 3976 C CA . TYR B 1 131 ? -3.01 4.281 17.375 1 98.56 131 TYR B CA 1
ATOM 3977 C C . TYR B 1 131 ? -2.516 2.855 17.156 1 98.56 131 TYR B C 1
ATOM 3979 O O . TYR B 1 131 ? -1.995 2.527 16.094 1 98.56 131 TYR B O 1
ATOM 3987 N N . THR B 1 132 ? -2.578 1.976 18.172 1 98.19 132 THR B N 1
ATOM 3988 C CA . THR B 1 132 ? -2.15 0.583 18.094 1 98.19 132 THR B CA 1
ATOM 3989 C C . THR B 1 132 ? -3.344 -0.336 17.859 1 98.19 132 THR B C 1
ATOM 3991 O O . THR B 1 132 ? -4.422 -0.119 18.406 1 98.19 132 THR B O 1
ATOM 3994 N N . PHE B 1 133 ? -3.156 -1.351 17.031 1 98.06 133 PHE B N 1
ATOM 3995 C CA . PHE B 1 133 ? -4.176 -2.365 16.812 1 98.06 133 PHE B CA 1
ATOM 3996 C C . PHE B 1 133 ? -4.602 -3.012 18.125 1 98.06 133 PHE B C 1
ATOM 3998 O O . PHE B 1 133 ? -3.76 -3.443 18.906 1 98.06 133 PHE B O 1
ATOM 4005 N N . ASP B 1 134 ? -5.883 -2.998 18.391 1 97.94 134 ASP B N 1
ATOM 4006 C CA . ASP B 1 134 ? -6.48 -3.66 19.547 1 97.94 134 ASP B CA 1
ATOM 4007 C C . ASP B 1 134 ? -7.449 -4.758 19.109 1 97.94 134 ASP B C 1
ATOM 4009 O O . ASP B 1 134 ? -8.492 -4.473 18.516 1 97.94 134 ASP B O 1
ATOM 4013 N N . LYS B 1 135 ? -7.148 -6.02 19.422 1 96.94 135 LYS B N 1
ATOM 4014 C CA . LYS B 1 135 ? -7.945 -7.16 18.969 1 96.94 135 LYS B CA 1
ATOM 4015 C C . LYS B 1 135 ? -9.344 -7.129 19.578 1 96.94 135 LYS B C 1
ATOM 4017 O O . LYS B 1 135 ? -10.234 -7.848 19.125 1 96.94 135 LYS B O 1
ATOM 4022 N N . ASN B 1 136 ? -9.523 -6.297 20.531 1 97.12 136 ASN B N 1
ATOM 4023 C CA . ASN B 1 136 ? -10.797 -6.262 21.25 1 97.12 136 ASN B CA 1
ATOM 4024 C C . ASN B 1 136 ? -11.711 -5.168 20.703 1 97.12 136 ASN B C 1
ATOM 4026 O O . ASN B 1 136 ? -12.805 -4.957 21.219 1 97.12 136 ASN B O 1
ATOM 4030 N N . VAL B 1 137 ? -11.273 -4.477 19.688 1 97 137 VAL B N 1
ATOM 4031 C CA . VAL B 1 137 ? -12.047 -3.393 19.078 1 97 137 VAL B CA 1
ATOM 4032 C C . VAL B 1 137 ? -12.398 -3.752 17.641 1 97 137 VAL B C 1
ATOM 4034 O O . VAL B 1 137 ? -11.586 -4.344 16.922 1 97 137 VAL B O 1
ATOM 4037 N N . PRO B 1 138 ? -13.742 -3.398 17.25 1 96.81 138 PRO B N 1
ATOM 4038 C CA . PRO B 1 138 ? -14.055 -3.604 15.828 1 96.81 138 PRO B CA 1
ATOM 4039 C C . PRO B 1 138 ? -13.164 -2.775 14.906 1 96.81 138 PRO B C 1
ATOM 4041 O O . PRO B 1 138 ? -12.844 -1.628 15.219 1 96.81 138 PRO B O 1
ATOM 4044 N N . HIS B 1 139 ? -12.805 -3.357 13.852 1 97.81 139 HIS B N 1
ATOM 4045 C CA . HIS B 1 139 ? -11.898 -2.676 12.93 1 97.81 139 HIS B CA 1
ATOM 4046 C C . HIS B 1 139 ? -12.586 -2.371 11.602 1 97.81 139 HIS B C 1
ATOM 4048 O O . HIS B 1 139 ? -13.25 -3.238 11.031 1 97.81 139 HIS B O 1
ATOM 4054 N N . GLY B 1 140 ? -12.461 -1.062 11.18 1 98.12 140 GLY B N 1
ATOM 4055 C CA . GLY B 1 140 ? -12.883 -0.674 9.844 1 98.12 140 GLY B CA 1
ATOM 4056 C C . GLY B 1 140 ? -11.969 -1.188 8.75 1 98.12 140 GLY B C 1
ATOM 4057 O O . GLY B 1 140 ? -11.188 -2.115 8.969 1 98.12 140 GLY B O 1
ATOM 4058 N N . GLN B 1 141 ? -12.195 -0.677 7.559 1 98 141 GLN B N 1
ATOM 4059 C CA . GLN B 1 141 ? -11.43 -1.092 6.387 1 98 141 GLN B CA 1
ATOM 4060 C C . GLN B 1 141 ? -10.906 0.117 5.613 1 98 141 GLN B C 1
ATOM 4062 O O . GLN B 1 141 ? -11.586 1.142 5.523 1 98 141 GLN B O 1
ATOM 4067 N N . VAL B 1 142 ? -9.688 0.013 5.113 1 98.75 142 VAL B N 1
ATOM 4068 C CA . VAL B 1 142 ? -9.156 1.019 4.203 1 98.75 142 VAL B CA 1
ATOM 4069 C C . VAL B 1 142 ? -9.242 0.512 2.764 1 98.75 142 VAL B C 1
ATOM 4071 O O . VAL B 1 142 ? -8.609 -0.491 2.414 1 98.75 142 VAL B O 1
ATOM 4074 N N . ARG B 1 143 ? -9.961 1.256 1.979 1 98.56 143 ARG B N 1
ATOM 4075 C CA . ARG B 1 143 ? -10.297 0.825 0.626 1 98.56 143 ARG B CA 1
ATOM 4076 C C . ARG B 1 143 ? -9.508 1.609 -0.412 1 98.56 143 ARG B C 1
ATOM 4078 O O . ARG B 1 143 ? -9.523 2.842 -0.417 1 98.56 143 ARG B O 1
ATOM 4085 N N . GLU B 1 144 ? -8.797 0.843 -1.215 1 98.56 144 GLU B N 1
ATOM 4086 C CA . GLU B 1 144 ? -8.188 1.46 -2.393 1 98.56 144 GLU B CA 1
ATOM 4087 C C . GLU B 1 144 ? -9.203 1.593 -3.525 1 98.56 144 GLU B C 1
ATOM 4089 O O . GLU B 1 144 ? -9.758 0.594 -3.994 1 98.56 144 GLU B O 1
ATOM 4094 N N . CYS B 1 145 ? -9.406 2.838 -3.951 1 98 145 CYS B N 1
ATOM 4095 C CA . CYS B 1 145 ? -10.344 3.152 -5.023 1 98 145 CYS B CA 1
ATOM 4096 C C . CYS B 1 145 ? -9.633 3.848 -6.18 1 98 145 CYS B C 1
ATOM 4098 O O . CYS B 1 145 ? -8.648 4.555 -5.973 1 98 145 CYS B O 1
ATOM 4100 N N . LYS B 1 146 ? -10.148 3.58 -7.363 1 97.31 146 LYS B N 1
ATOM 4101 C CA . LYS B 1 146 ? -9.664 4.262 -8.562 1 97.31 146 LYS B CA 1
ATOM 4102 C C . LYS B 1 146 ? -10.797 4.965 -9.297 1 97.31 146 LYS B C 1
ATOM 4104 O O . LYS B 1 146 ? -11.93 4.48 -9.312 1 97.31 146 LYS B O 1
ATOM 4109 N N . TYR B 1 147 ? -10.492 6.125 -9.836 1 97.5 147 TYR B N 1
ATOM 4110 C CA . TYR B 1 147 ? -11.43 6.871 -10.672 1 97.5 147 TYR B CA 1
ATOM 4111 C C . TYR B 1 147 ? -10.695 7.68 -11.734 1 97.5 147 TYR B C 1
ATOM 4113 O O . TYR B 1 147 ? -9.469 7.805 -11.688 1 97.5 147 TYR B O 1
ATOM 4121 N N . TYR B 1 148 ? -11.422 8.125 -12.734 1 97.81 148 TYR B N 1
ATOM 4122 C CA . TYR B 1 148 ? -10.836 8.922 -13.805 1 97.81 148 TYR B CA 1
ATOM 4123 C C . TYR B 1 148 ? -11.031 10.414 -13.547 1 97.81 148 TYR B C 1
ATOM 4125 O O . TYR B 1 148 ? -12.148 10.859 -13.281 1 97.81 148 TYR B O 1
ATOM 4133 N N . SER B 1 149 ? -9.977 11.156 -13.547 1 98.38 149 SER B N 1
ATOM 4134 C CA . SER B 1 149 ? -10.039 12.609 -13.484 1 98.38 149 SER B CA 1
ATOM 4135 C C . SER B 1 149 ? -10.086 13.227 -14.875 1 98.38 149 SER B C 1
ATOM 4137 O O . SER B 1 149 ? -9.117 13.133 -15.633 1 98.38 149 SER B O 1
ATOM 4139 N N . ASN B 1 150 ? -11.195 13.844 -15.148 1 98.06 150 ASN B N 1
ATOM 4140 C CA . ASN B 1 150 ? -11.297 14.578 -16.406 1 98.06 150 ASN B CA 1
ATOM 4141 C C . ASN B 1 150 ? -10.391 15.805 -16.406 1 98.06 150 ASN B C 1
ATOM 4143 O O . ASN B 1 150 ? -9.875 16.203 -17.469 1 98.06 150 ASN B O 1
ATOM 4147 N N . LEU B 1 151 ? -10.172 16.375 -15.273 1 98.06 151 LEU B N 1
ATOM 4148 C CA . LEU B 1 151 ? -9.336 17.562 -15.156 1 98.06 151 LEU B CA 1
ATOM 4149 C C . LEU B 1 151 ? -7.879 17.234 -15.445 1 98.06 151 LEU B C 1
ATOM 4151 O O . LEU B 1 151 ? -7.156 18.047 -16.031 1 98.06 151 LEU B O 1
ATOM 4155 N N . GLU B 1 152 ? -7.477 16.016 -15.094 1 96.88 152 GLU B N 1
ATOM 4156 C CA . GLU B 1 152 ? -6.086 15.609 -15.289 1 96.88 152 GLU B CA 1
ATOM 4157 C C . GLU B 1 152 ? -5.938 14.688 -16.484 1 96.88 152 GLU B C 1
ATOM 4159 O O . GLU B 1 152 ? -4.82 14.406 -16.922 1 96.88 152 GLU B O 1
ATOM 4164 N N . ASN B 1 153 ? -7.035 14.219 -17 1 97.06 153 ASN B N 1
ATOM 4165 C CA . ASN B 1 153 ? -7.047 13.203 -18.047 1 97.06 153 ASN B CA 1
ATOM 4166 C C . ASN B 1 153 ? -6.191 11.992 -17.672 1 97.06 153 ASN B C 1
ATOM 4168 O O . ASN B 1 153 ? -5.312 11.586 -18.422 1 97.06 153 ASN B O 1
ATOM 4172 N N . ALA B 1 154 ? -6.473 11.531 -16.516 1 96.06 154 ALA B N 1
ATOM 4173 C CA . ALA B 1 154 ? -5.699 10.414 -15.977 1 96.06 154 ALA B CA 1
ATOM 4174 C C . ALA B 1 154 ? -6.48 9.672 -14.891 1 96.06 154 ALA B C 1
ATOM 4176 O O . ALA B 1 154 ? -7.43 10.219 -14.32 1 96.06 154 ALA B O 1
ATOM 4177 N N . GLU B 1 155 ? -6.012 8.43 -14.672 1 96.06 155 GLU B N 1
ATOM 4178 C CA . GLU B 1 155 ? -6.52 7.668 -13.531 1 96.06 155 GLU B CA 1
ATOM 4179 C C . GLU B 1 155 ? -6 8.227 -12.211 1 96.06 155 GLU B C 1
ATOM 4181 O O . GLU B 1 155 ? -4.832 8.609 -12.109 1 96.06 155 GLU B O 1
ATOM 4186 N N . ARG B 1 156 ? -6.934 8.289 -11.195 1 97.5 156 ARG B N 1
ATOM 4187 C CA . ARG B 1 156 ? -6.555 8.68 -9.844 1 97.5 156 ARG B CA 1
ATOM 4188 C C . ARG B 1 156 ? -6.875 7.57 -8.844 1 97.5 156 ARG B C 1
ATOM 4190 O O . ARG B 1 156 ? -7.797 6.781 -9.055 1 97.5 156 ARG B O 1
ATOM 4197 N N . ARG B 1 157 ? -6.043 7.551 -7.832 1 97.19 157 ARG B N 1
ATOM 4198 C CA . ARG B 1 157 ? -6.238 6.633 -6.711 1 97.19 157 ARG B CA 1
ATOM 4199 C C . ARG B 1 157 ? -6.535 7.395 -5.426 1 97.19 157 ARG B C 1
ATOM 4201 O O . ARG B 1 157 ? -5.938 8.438 -5.16 1 97.19 157 ARG B O 1
ATOM 4208 N N . CYS B 1 158 ? -7.453 6.93 -4.66 1 98.31 158 CYS B N 1
ATOM 4209 C CA . CYS B 1 158 ? -7.652 7.406 -3.295 1 98.31 158 CYS B CA 1
ATOM 4210 C C . CYS B 1 158 ? -7.902 6.246 -2.342 1 98.31 158 CYS B C 1
ATOM 4212 O O . CYS B 1 158 ? -8.211 5.137 -2.777 1 98.31 158 CYS B O 1
ATOM 4214 N N . PHE B 1 159 ? -7.645 6.484 -1.162 1 98.88 159 PHE B N 1
ATOM 4215 C CA . PHE B 1 159 ? -7.961 5.539 -0.099 1 98.88 159 PHE B CA 1
ATOM 4216 C C . PHE B 1 159 ? -9.125 6.039 0.743 1 98.88 159 PHE B C 1
ATOM 4218 O O . PHE B 1 159 ? -9.211 7.23 1.052 1 98.88 159 PHE B O 1
ATOM 4225 N N . VAL B 1 160 ? -10.047 5.129 1.051 1 98.88 160 VAL B N 1
ATOM 4226 C CA . VAL B 1 160 ? -11.25 5.465 1.812 1 98.88 160 VAL B CA 1
ATOM 4227 C C . VAL B 1 160 ? -11.391 4.512 3 1 98.88 160 VAL B C 1
ATOM 4229 O O . VAL B 1 160 ? -11.484 3.297 2.82 1 98.88 160 VAL B O 1
ATOM 4232 N N . TYR B 1 161 ? -11.32 5.105 4.191 1 98.88 161 TYR B N 1
ATOM 4233 C CA . TYR B 1 161 ? -11.641 4.352 5.398 1 98.88 161 TYR B CA 1
ATOM 4234 C C . TYR B 1 161 ? -13.148 4.332 5.648 1 98.88 161 TYR B C 1
ATOM 4236 O O . TYR B 1 161 ? -13.812 5.371 5.57 1 98.88 161 TYR B O 1
ATOM 4244 N N . THR B 1 162 ? -13.672 3.164 5.922 1 98.62 162 THR B N 1
ATOM 4245 C CA . THR B 1 162 ? -15.031 3.006 6.426 1 98.62 162 THR B CA 1
ATOM 4246 C C . THR B 1 162 ? -15.023 2.322 7.793 1 98.62 162 THR B C 1
ATOM 4248 O O . THR B 1 162 ? -14.242 1.396 8.023 1 98.62 162 THR B O 1
ATOM 4251 N N . PRO B 1 163 ? -15.875 2.828 8.711 1 98.44 163 PRO B N 1
ATOM 4252 C CA . PRO B 1 163 ? -15.898 2.23 10.047 1 98.44 163 PRO B CA 1
ATOM 4253 C C . PRO B 1 163 ? -16.438 0.801 10.047 1 98.44 163 PRO B C 1
ATOM 4255 O O . PRO B 1 163 ? -17.047 0.368 9.062 1 98.44 163 PRO B O 1
ATOM 4258 N N . ALA B 1 164 ? -16.203 0.114 11.117 1 96.94 164 ALA B N 1
ATOM 4259 C CA . ALA B 1 164 ? -16.547 -1.303 11.219 1 96.94 164 ALA B CA 1
ATOM 4260 C C . ALA B 1 164 ? -18.031 -1.527 10.961 1 96.94 164 ALA B C 1
ATOM 4262 O O . ALA B 1 164 ? -18.422 -2.508 10.32 1 96.94 164 ALA B O 1
ATOM 4263 N N . GLU B 1 165 ? -18.891 -0.676 11.367 1 96.62 165 GLU B N 1
ATOM 4264 C CA . GLU B 1 165 ? -20.328 -0.876 11.273 1 96.62 165 GLU B CA 1
ATOM 4265 C C . GLU B 1 165 ? -20.828 -0.629 9.852 1 96.62 165 GLU B C 1
ATOM 4267 O O . GLU B 1 165 ? -22 -0.89 9.547 1 96.62 165 GLU B O 1
ATOM 4272 N N . TYR B 1 166 ? -19.984 -0.128 9.016 1 95.88 166 TYR B N 1
ATOM 4273 C CA . TYR B 1 166 ? -20.391 0.215 7.652 1 95.88 166 TYR B CA 1
ATOM 4274 C C . TYR B 1 166 ? -20.969 -0.996 6.938 1 95.88 166 TYR B C 1
ATOM 4276 O O . TYR B 1 166 ? -21.938 -0.869 6.176 1 95.88 166 TYR B O 1
ATOM 4284 N N . GLU B 1 167 ? -20.422 -2.203 7.191 1 89.38 167 GLU B N 1
ATOM 4285 C CA . GLU B 1 167 ? -20.875 -3.43 6.531 1 89.38 167 GLU B CA 1
ATOM 4286 C C . GLU B 1 167 ? -22.172 -3.939 7.137 1 89.38 167 GLU B C 1
ATOM 4288 O O . GLU B 1 167 ? -23 -4.516 6.434 1 89.38 167 GLU B O 1
ATOM 4293 N N . THR B 1 168 ? -22.391 -3.67 8.391 1 90.75 168 THR B N 1
ATOM 4294 C CA . THR B 1 168 ? -23.5 -4.293 9.094 1 90.75 168 THR B CA 1
ATOM 4295 C C . THR B 1 168 ? -24.688 -3.336 9.18 1 90.75 168 THR B C 1
ATOM 4297 O O . THR B 1 168 ? -25.797 -3.74 9.547 1 90.75 168 THR B O 1
ATOM 4300 N N . SER B 1 169 ? -24.438 -2.115 8.852 1 92.31 169 SER B N 1
ATOM 4301 C CA . SER B 1 169 ? -25.516 -1.121 8.844 1 92.31 169 SER B CA 1
ATOM 4302 C C . SER B 1 169 ? -25.75 -0.574 7.441 1 92.31 169 SER B C 1
ATOM 4304 O O . SER B 1 169 ? -25.469 0.595 7.172 1 92.31 169 SER B O 1
ATOM 4306 N N . PRO B 1 170 ? -26.422 -1.317 6.633 1 89.75 170 PRO B N 1
ATOM 4307 C CA . PRO B 1 170 ? -26.469 -0.994 5.203 1 89.75 170 PRO B CA 1
ATOM 4308 C C . PRO B 1 170 ? -27.312 0.244 4.91 1 89.75 170 PRO B C 1
ATOM 4310 O O . PRO B 1 170 ? -27.266 0.782 3.801 1 89.75 170 PRO B O 1
ATOM 4313 N N . GLN B 1 171 ? -28.062 0.779 5.812 1 92.44 171 GLN B N 1
ATOM 4314 C CA . GLN B 1 171 ? -28.922 1.93 5.539 1 92.44 171 GLN B CA 1
ATOM 4315 C C . GLN B 1 171 ? -28.328 3.207 6.133 1 92.44 171 GLN B C 1
ATOM 4317 O O . GLN B 1 171 ? -28.781 4.309 5.82 1 92.44 171 GLN B O 1
ATOM 4322 N N . LYS B 1 172 ? -27.375 3.055 6.977 1 96.12 172 LYS B N 1
ATOM 4323 C CA . LYS B 1 172 ? -26.812 4.219 7.656 1 96.12 172 LYS B CA 1
ATOM 4324 C C . LYS B 1 172 ? -25.875 4.996 6.727 1 96.12 172 LYS B C 1
ATOM 4326 O O . LYS B 1 172 ? -25.109 4.402 5.969 1 96.12 172 LYS B O 1
ATOM 4331 N N . ARG B 1 173 ? -26.016 6.328 6.809 1 98.06 173 ARG B N 1
ATOM 4332 C CA . ARG B 1 173 ? -25.125 7.234 6.094 1 98.06 173 ARG B CA 1
ATOM 4333 C C . ARG B 1 173 ? -24.172 7.93 7.051 1 98.06 173 ARG B C 1
ATOM 4335 O O . ARG B 1 173 ? -24.438 8.039 8.25 1 98.06 173 ARG B O 1
ATOM 4342 N N . TYR B 1 174 ? -23.062 8.352 6.547 1 98.75 174 TYR B N 1
ATOM 4343 C CA . TYR B 1 174 ? -21.969 8.766 7.422 1 98.75 174 TYR B CA 1
ATOM 4344 C C . TYR B 1 174 ? -21.438 10.133 7.012 1 98.75 174 TYR B C 1
ATOM 4346 O O . TYR B 1 174 ? -21.391 10.461 5.824 1 98.75 174 TYR B O 1
ATOM 4354 N N . PRO B 1 175 ? -21.016 10.969 8.039 1 98.81 175 PRO B N 1
ATOM 4355 C CA . PRO B 1 175 ? -20.219 12.148 7.68 1 98.81 175 PRO B CA 1
ATOM 4356 C C . PRO B 1 175 ? -18.859 11.781 7.086 1 98.81 175 PRO B C 1
ATOM 4358 O O . PRO B 1 175 ? -18.453 10.625 7.152 1 98.81 175 PRO B O 1
ATOM 4361 N N . VAL B 1 176 ? -18.219 12.789 6.43 1 98.94 176 VAL B N 1
ATOM 4362 C CA . VAL B 1 176 ? -16.984 12.492 5.695 1 98.94 176 VAL B CA 1
ATOM 4363 C C . VAL B 1 176 ? -15.891 13.469 6.105 1 98.94 176 VAL B C 1
ATOM 4365 O O . VAL B 1 176 ? -16.109 14.68 6.148 1 98.94 176 VAL B O 1
ATOM 4368 N N . LEU B 1 177 ? -14.773 12.953 6.461 1 98.94 177 LEU B N 1
ATOM 4369 C CA . LEU B 1 177 ? -13.539 13.719 6.637 1 98.94 177 LEU B CA 1
ATOM 4370 C C . LEU B 1 177 ? -12.602 13.516 5.449 1 98.94 177 LEU B C 1
ATOM 4372 O O . LEU B 1 177 ? -12.18 12.391 5.172 1 98.94 177 LEU B O 1
ATOM 4376 N N . TYR B 1 178 ? -12.344 14.562 4.699 1 98.94 178 TYR B N 1
ATO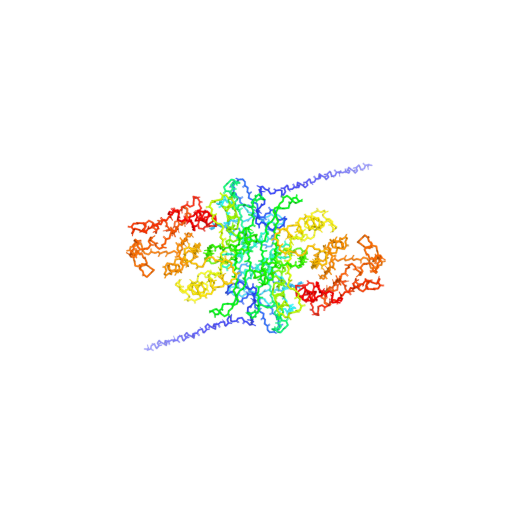M 4377 C CA . TYR B 1 178 ? -11.266 14.562 3.715 1 98.94 178 TYR B CA 1
ATOM 4378 C C . TYR B 1 178 ? -9.938 14.93 4.359 1 98.94 178 TYR B C 1
ATOM 4380 O O . TYR B 1 178 ? -9.773 16.031 4.867 1 98.94 178 TYR B O 1
ATOM 4388 N N . LEU B 1 179 ? -8.93 13.992 4.34 1 98.94 179 LEU B N 1
ATOM 4389 C CA . LEU B 1 179 ? -7.695 14.086 5.109 1 98.94 179 LEU B CA 1
ATOM 4390 C C . LEU B 1 179 ? -6.477 14.062 4.191 1 98.94 179 LEU B C 1
ATOM 4392 O O . LEU B 1 179 ? -6.176 13.031 3.582 1 98.94 179 LEU B O 1
ATOM 4396 N N . GLN B 1 180 ? -5.719 15.148 4.168 1 98.81 180 GLN B N 1
ATOM 4397 C CA . GLN B 1 180 ? -4.711 15.328 3.129 1 98.81 180 GLN B CA 1
ATOM 4398 C C . GLN B 1 180 ? -3.303 15.164 3.697 1 98.81 180 GLN B C 1
ATOM 4400 O O . GLN B 1 180 ? -3.029 15.594 4.82 1 98.81 180 GLN B O 1
ATOM 4405 N N . HIS B 1 181 ? -2.453 14.609 2.846 1 98.62 181 HIS B N 1
ATOM 4406 C CA . HIS B 1 181 ? -1.034 14.43 3.139 1 98.62 181 HIS B CA 1
ATOM 4407 C C . HIS B 1 181 ? -0.251 15.711 2.865 1 98.62 181 HIS B C 1
ATOM 4409 O O . HIS B 1 181 ? -0.806 16.688 2.355 1 98.62 181 HIS B O 1
ATOM 4415 N N . GLY B 1 182 ? 1.074 15.648 3.258 1 98.25 182 GLY B N 1
ATOM 4416 C CA . GLY B 1 182 ? 1.936 16.812 3.07 1 98.25 182 GLY B CA 1
ATOM 4417 C C . GLY B 1 182 ? 2.76 16.734 1.8 1 98.25 182 GLY B C 1
ATOM 4418 O O . GLY B 1 182 ? 2.6 15.812 1 1 98.25 182 GLY B O 1
ATOM 4419 N N . MET B 1 183 ? 3.602 17.781 1.607 1 97.06 183 MET B N 1
ATOM 4420 C CA . MET B 1 183 ? 4.488 17.844 0.447 1 97.06 183 MET B CA 1
ATOM 4421 C C . MET B 1 183 ? 5.402 16.625 0.4 1 97.06 183 MET B C 1
ATOM 4423 O O . MET B 1 183 ? 5.93 16.188 1.43 1 97.06 183 MET B O 1
ATOM 4427 N N . GLY B 1 184 ? 5.617 16.125 -0.774 1 96.88 184 GLY B N 1
ATOM 4428 C CA . GLY B 1 184 ? 6.527 15 -0.936 1 96.88 184 GLY B CA 1
ATOM 4429 C C . GLY B 1 184 ? 5.949 13.688 -0.451 1 96.88 184 GLY B C 1
ATOM 4430 O O . GLY B 1 184 ? 6.664 12.688 -0.351 1 96.88 184 GLY B O 1
ATOM 4431 N N . GLU B 1 185 ? 4.711 13.688 -0.044 1 97.75 185 GLU B N 1
ATOM 4432 C CA . GLU B 1 185 ? 3.986 12.5 0.385 1 97.75 185 GLU B CA 1
ATOM 4433 C C . GLU B 1 185 ? 2.824 12.195 -0.557 1 97.75 185 GLU B C 1
ATOM 4435 O O . GLU B 1 185 ? 2.727 12.773 -1.64 1 97.75 185 GLU B O 1
ATOM 4440 N N . ASP B 1 186 ? 2.023 11.148 -0.232 1 98.06 186 ASP B N 1
ATOM 4441 C CA . ASP B 1 186 ? 0.87 10.836 -1.068 1 98.06 186 ASP B CA 1
ATOM 4442 C C . ASP B 1 186 ? -0.256 10.211 -0.243 1 98.06 186 ASP B C 1
ATOM 4444 O O . ASP B 1 186 ? -0.252 10.305 0.987 1 98.06 186 ASP B O 1
ATOM 4448 N N . GLU B 1 187 ? -1.291 9.734 -0.946 1 98.62 187 GLU B N 1
ATOM 4449 C CA . GLU B 1 187 ? -2.547 9.32 -0.332 1 98.62 187 GLU B CA 1
ATOM 4450 C C . GLU B 1 187 ? -2.352 8.078 0.534 1 98.62 187 GLU B C 1
ATOM 4452 O O . GLU B 1 187 ? -3.242 7.699 1.299 1 98.62 187 GLU B O 1
ATOM 4457 N N . ARG B 1 188 ? -1.137 7.48 0.616 1 98.31 188 ARG B N 1
ATOM 4458 C CA . ARG B 1 188 ? -0.86 6.309 1.441 1 98.31 188 ARG B CA 1
ATOM 4459 C C . ARG B 1 188 ? -0.488 6.719 2.863 1 98.31 188 ARG B C 1
ATOM 4461 O O . ARG B 1 188 ? -0.612 5.922 3.797 1 98.31 188 ARG B O 1
ATOM 4468 N N . GLY B 1 189 ? -0.072 7.891 3.051 1 98.75 189 GLY B N 1
ATOM 4469 C CA . GLY B 1 189 ? 0.624 8.32 4.254 1 98.75 189 GLY B CA 1
ATOM 4470 C C . GLY B 1 189 ? -0.214 8.188 5.508 1 98.75 189 GLY B C 1
ATOM 4471 O O . GLY B 1 189 ? 0.257 7.664 6.523 1 98.75 189 GLY B O 1
ATOM 4472 N N . TRP B 1 190 ? -1.413 8.609 5.477 1 98.88 190 TRP B N 1
ATOM 4473 C CA . TRP B 1 190 ? -2.236 8.625 6.684 1 98.88 190 TRP B CA 1
ATOM 4474 C C . TRP B 1 190 ? -2.57 7.207 7.129 1 98.88 190 TRP B C 1
ATOM 4476 O O . TRP B 1 190 ? -2.697 6.941 8.328 1 98.88 190 TRP B O 1
ATOM 4486 N N . SER B 1 191 ? -2.688 6.297 6.164 1 98.31 191 SER B N 1
ATOM 4487 C CA . SER B 1 191 ? -2.975 4.914 6.531 1 98.31 191 SER B CA 1
ATOM 4488 C C . SER B 1 191 ? -1.724 4.207 7.043 1 98.31 191 SER B C 1
ATOM 4490 O O . SER B 1 191 ? -1.783 3.455 8.016 1 98.31 191 SER B O 1
ATOM 4492 N N . GLN B 1 192 ? -0.603 4.465 6.438 1 97.94 192 GLN B N 1
ATOM 4493 C CA . GLN B 1 192 ? 0.615 3.729 6.758 1 97.94 192 GLN B CA 1
ATOM 4494 C C . GLN B 1 192 ? 1.381 4.402 7.895 1 97.94 192 GLN B C 1
ATOM 4496 O O . GLN B 1 192 ? 1.338 3.941 9.039 1 97.94 192 GLN B O 1
ATOM 4501 N N . GLN B 1 193 ? 1.869 5.602 7.664 1 98.56 193 GLN B N 1
ATOM 4502 C CA . GLN B 1 193 ? 2.641 6.328 8.664 1 98.56 193 GLN B CA 1
ATOM 4503 C C . GLN B 1 193 ? 1.73 6.926 9.734 1 98.56 193 GLN B C 1
ATOM 4505 O O . GLN B 1 193 ? 2.09 6.965 10.914 1 98.56 193 GLN B O 1
ATOM 4510 N N . GLY B 1 194 ? 0.587 7.277 9.352 1 98.81 194 GLY B N 1
ATOM 4511 C CA . GLY B 1 194 ? -0.312 8.016 10.227 1 98.81 194 GLY B CA 1
ATOM 4512 C C . GLY B 1 194 ? -1.148 7.117 11.117 1 98.81 194 GLY B C 1
ATOM 4513 O O . GLY B 1 194 ? -1.741 7.582 12.094 1 98.81 194 GLY B O 1
ATOM 4514 N N . MET B 1 195 ? -1.249 5.832 10.812 1 98.69 195 MET B N 1
ATOM 4515 C CA . MET B 1 195 ? -2.014 4.863 11.594 1 98.69 195 MET B CA 1
ATOM 4516 C C . MET B 1 195 ? -3.459 5.32 11.766 1 98.69 195 MET B C 1
ATOM 4518 O O . MET B 1 195 ? -4.07 5.078 12.805 1 98.69 195 MET B O 1
ATOM 4522 N N . MET B 1 196 ? -3.936 5.977 10.758 1 98.88 196 MET B N 1
ATOM 4523 C CA . MET B 1 196 ? -5.238 6.637 10.812 1 98.88 196 MET B CA 1
ATOM 4524 C C . MET B 1 196 ? -6.34 5.633 11.125 1 98.88 196 MET B C 1
ATOM 4526 O O . MET B 1 196 ? -7.227 5.91 11.938 1 98.88 196 MET B O 1
ATOM 4530 N N . ALA B 1 197 ? -6.352 4.453 10.586 1 98.81 197 ALA B N 1
ATOM 4531 C CA . ALA B 1 197 ? -7.426 3.488 10.789 1 98.81 197 ALA B CA 1
ATOM 4532 C C . ALA B 1 197 ? -7.492 3.027 12.242 1 98.81 197 ALA B C 1
ATOM 4534 O O . ALA B 1 197 ? -8.578 2.893 12.812 1 98.81 197 ALA B O 1
ATOM 4535 N N . ASN B 1 198 ? -6.324 2.773 12.82 1 98.81 198 ASN B N 1
ATOM 4536 C CA . ASN B 1 198 ? -6.289 2.387 14.227 1 98.81 198 ASN B CA 1
ATOM 4537 C C . ASN B 1 198 ? -6.801 3.506 15.125 1 98.81 198 ASN B C 1
ATOM 4539 O O . ASN B 1 198 ? -7.531 3.25 16.094 1 98.81 198 ASN B O 1
ATOM 4543 N N . ILE B 1 199 ? -6.41 4.738 14.828 1 98.94 199 ILE B N 1
ATOM 4544 C CA . ILE B 1 199 ? -6.887 5.883 15.594 1 98.94 199 ILE B CA 1
ATOM 4545 C C . ILE B 1 199 ? -8.406 5.961 15.523 1 98.94 199 ILE B C 1
ATOM 4547 O O . ILE B 1 199 ? -9.078 6.098 16.547 1 98.94 199 ILE B O 1
ATOM 4551 N N . MET B 1 200 ? -8.922 5.844 14.32 1 98.88 200 MET B N 1
ATOM 4552 C CA . MET B 1 200 ? -10.367 5.895 14.102 1 98.88 200 MET B CA 1
ATOM 4553 C C . MET B 1 200 ? -11.07 4.777 14.867 1 98.88 200 MET B C 1
ATOM 4555 O O . MET B 1 200 ? -12.016 5.027 15.609 1 98.88 200 MET B O 1
ATOM 4559 N N . ASP B 1 201 ? -10.586 3.557 14.711 1 98.81 201 ASP B N 1
ATOM 4560 C CA . ASP B 1 201 ? -11.219 2.398 15.336 1 98.81 201 ASP B CA 1
ATOM 4561 C C . ASP B 1 201 ? -11.25 2.543 16.859 1 98.81 201 ASP B C 1
ATOM 4563 O O . ASP B 1 201 ? -12.289 2.312 17.484 1 98.81 201 ASP B O 1
ATOM 4567 N N . ASN B 1 202 ? -10.125 2.93 17.406 1 98.88 202 ASN B N 1
ATOM 4568 C CA . ASN B 1 202 ? -10.023 3.029 18.859 1 98.88 202 ASN B CA 1
ATOM 4569 C C . ASN B 1 202 ? -10.883 4.164 19.406 1 98.88 202 ASN B C 1
ATOM 4571 O O . ASN B 1 202 ? -11.531 4.012 20.438 1 98.88 202 ASN B O 1
ATOM 4575 N N . GLN B 1 203 ? -10.953 5.297 18.719 1 98.69 203 GLN B N 1
ATOM 4576 C CA . GLN B 1 203 ? -11.773 6.41 19.172 1 98.69 203 GLN B CA 1
ATOM 4577 C C . GLN B 1 203 ? -13.258 6.094 19.031 1 98.69 203 GLN B C 1
ATOM 4579 O O . GLN B 1 203 ? -14.062 6.449 19.891 1 98.69 203 GLN B O 1
ATOM 4584 N N . ILE B 1 204 ? -13.641 5.457 17.938 1 98.5 204 ILE B N 1
ATOM 4585 C CA . ILE B 1 204 ? -15.039 5.07 17.734 1 98.5 204 ILE B CA 1
ATOM 4586 C C . ILE B 1 204 ? -15.453 4.078 18.812 1 98.5 204 ILE B C 1
ATOM 4588 O O . ILE B 1 204 ? -16.516 4.219 19.422 1 98.5 204 ILE B O 1
ATOM 4592 N N . ALA B 1 205 ? -14.562 3.115 19.078 1 98.38 205 ALA B N 1
ATOM 4593 C CA . ALA B 1 205 ? -14.852 2.105 20.094 1 98.38 205 ALA B CA 1
ATOM 4594 C C . ALA B 1 205 ? -14.984 2.738 21.484 1 98.38 205 ALA B C 1
ATOM 4596 O O . ALA B 1 205 ? -15.805 2.307 22.297 1 98.38 205 ALA B O 1
ATOM 4597 N N . ALA B 1 206 ? -14.234 3.768 21.75 1 98.25 206 ALA B N 1
ATOM 4598 C CA . ALA B 1 206 ? -14.242 4.445 23.047 1 98.25 206 ALA B CA 1
ATOM 4599 C C . ALA B 1 206 ? -15.391 5.449 23.141 1 98.25 206 ALA B C 1
ATOM 4601 O O . ALA B 1 206 ? -15.594 6.078 24.172 1 98.25 206 ALA B O 1
ATOM 4602 N N . GLY B 1 207 ? -16.094 5.727 22.062 1 97.75 207 GLY B N 1
ATOM 4603 C CA . GLY B 1 207 ? -17.203 6.668 22.031 1 97.75 207 GLY B CA 1
ATOM 4604 C C . GLY B 1 207 ? -16.75 8.117 21.969 1 97.75 207 GLY B C 1
ATOM 4605 O O . GLY B 1 207 ? -17.516 9.023 22.281 1 97.75 207 GLY B O 1
ATOM 4606 N N . LYS B 1 208 ? -15.516 8.312 21.547 1 97.88 208 LYS B N 1
ATOM 4607 C CA . LYS B 1 208 ? -14.953 9.664 21.578 1 97.88 208 LYS B CA 1
ATOM 4608 C C . LYS B 1 208 ? -15.219 10.391 20.266 1 97.88 208 LYS B C 1
ATOM 4610 O O . LYS B 1 208 ? -15.195 11.625 20.219 1 97.88 208 LYS B O 1
ATOM 4615 N N . CYS B 1 209 ? -15.422 9.68 19.188 1 97.19 209 CYS B N 1
ATOM 4616 C CA . CYS B 1 209 ? -15.828 10.289 17.922 1 97.19 209 CYS B CA 1
ATOM 4617 C C . CYS B 1 209 ? -16.906 9.461 17.234 1 97.19 209 CYS B C 1
ATOM 4619 O O . CYS B 1 209 ? -17.109 8.297 17.578 1 97.19 209 CYS B O 1
ATOM 4621 N N . VAL B 1 210 ? -17.641 10.031 16.344 1 97.88 210 VAL B N 1
ATOM 4622 C CA . VAL B 1 210 ? -18.688 9.336 15.594 1 97.88 210 VAL B CA 1
ATOM 4623 C C . VAL B 1 210 ? -18.062 8.484 14.492 1 97.88 210 VAL B C 1
ATOM 4625 O O . VAL B 1 210 ? -17 8.82 13.969 1 97.88 210 VAL B O 1
ATOM 4628 N N . PRO B 1 211 ? -18.734 7.352 14.195 1 98.38 211 PRO B N 1
ATOM 4629 C CA . PRO B 1 211 ? -18.312 6.68 12.969 1 98.38 211 PRO B CA 1
ATOM 4630 C C . PRO B 1 211 ? -18.375 7.59 11.742 1 98.38 211 PRO B C 1
ATOM 4632 O O . PRO B 1 211 ? -19.359 8.32 11.57 1 98.38 211 PRO B O 1
ATOM 4635 N N . MET B 1 212 ? -17.359 7.602 10.953 1 98.81 212 MET B N 1
ATOM 4636 C CA . MET B 1 212 ? -17.297 8.461 9.773 1 98.81 212 MET B CA 1
ATOM 4637 C C . MET B 1 212 ? -16.469 7.816 8.664 1 98.81 212 MET B C 1
ATOM 4639 O O . MET B 1 212 ? -15.734 6.855 8.914 1 98.81 212 MET B O 1
ATOM 4643 N N . ILE B 1 213 ? -16.641 8.297 7.465 1 98.88 213 ILE B N 1
ATOM 4644 C CA . ILE B 1 213 ? -15.805 7.953 6.32 1 98.88 213 ILE B CA 1
ATOM 4645 C C . ILE B 1 213 ? -14.617 8.922 6.238 1 98.88 213 ILE B C 1
ATOM 4647 O O . ILE B 1 213 ? -14.781 10.125 6.441 1 98.88 213 ILE B O 1
ATOM 4651 N N . VAL B 1 214 ? -13.406 8.414 6.059 1 99 214 VAL B N 1
ATOM 4652 C CA . VAL B 1 214 ? -12.219 9.242 5.867 1 99 214 VAL B CA 1
ATOM 4653 C C . VAL B 1 214 ? -11.656 9.023 4.465 1 99 214 VAL B C 1
ATOM 4655 O O . VAL B 1 214 ? -11.406 7.879 4.066 1 99 214 VAL B O 1
ATOM 4658 N N . VAL B 1 215 ? -11.492 10.094 3.744 1 98.94 215 VAL B N 1
ATOM 4659 C CA . VAL B 1 215 ? -11.016 10.047 2.365 1 98.94 215 VAL B CA 1
ATOM 4660 C C . VAL B 1 215 ? -9.617 10.641 2.281 1 98.94 215 VAL B C 1
ATOM 4662 O O . VAL B 1 215 ? -9.383 11.766 2.744 1 98.94 215 VAL B O 1
ATOM 4665 N N . MET B 1 216 ? -8.68 9.891 1.737 1 98.94 216 MET B N 1
ATOM 4666 C CA . MET B 1 216 ? -7.297 10.297 1.521 1 98.94 216 MET B CA 1
ATOM 4667 C C . MET B 1 216 ? -6.934 10.227 0.041 1 98.94 216 MET B C 1
ATOM 4669 O O . MET B 1 216 ? -6.816 9.141 -0.526 1 98.94 216 MET B O 1
ATOM 4673 N N . ASP B 1 217 ? -6.789 11.359 -0.572 1 98.69 217 ASP B N 1
ATOM 4674 C CA . ASP B 1 217 ? -6.488 11.422 -1.999 1 98.69 217 ASP B CA 1
ATOM 4675 C C . ASP B 1 217 ? -5.117 12.055 -2.244 1 98.69 217 ASP B C 1
ATOM 4677 O O . ASP B 1 217 ? -4.52 12.617 -1.328 1 98.69 217 ASP B O 1
ATOM 4681 N N . TYR B 1 218 ? -4.633 11.867 -3.463 1 98.19 218 TYR B N 1
ATOM 4682 C CA . TYR B 1 218 ? -3.348 12.438 -3.85 1 98.19 218 TYR B CA 1
ATOM 4683 C C . TYR B 1 218 ? -3.455 13.953 -4.023 1 98.19 218 TYR B C 1
ATOM 4685 O O . TYR B 1 218 ? -4.27 14.43 -4.812 1 98.19 218 TYR B O 1
ATOM 4693 N N . GLY B 1 219 ? -2.641 14.68 -3.355 1 97.62 219 GLY B N 1
ATOM 4694 C CA . GLY B 1 219 ? -2.744 16.125 -3.293 1 97.62 219 GLY B CA 1
ATOM 4695 C C . GLY B 1 219 ? -1.986 16.828 -4.402 1 97.62 219 GLY B C 1
ATOM 4696 O O . GLY B 1 219 ? -1.876 18.062 -4.41 1 97.62 219 GLY B O 1
ATOM 4697 N N . ASN B 1 220 ? -1.399 16.031 -5.383 1 96.25 220 ASN B N 1
ATOM 4698 C CA . ASN B 1 220 ? -0.611 16.562 -6.484 1 96.25 220 ASN B CA 1
ATOM 4699 C C . ASN B 1 220 ? 0.604 17.344 -5.98 1 96.25 220 ASN B C 1
ATOM 4701 O O . ASN B 1 220 ? 0.981 18.359 -6.559 1 96.25 220 ASN B O 1
ATOM 4705 N N . CYS B 1 221 ? 1.132 16.938 -4.918 1 95.62 221 CYS B N 1
ATOM 4706 C CA . CYS B 1 221 ? 2.32 17.531 -4.32 1 95.62 221 CYS B CA 1
ATOM 4707 C C . CYS B 1 221 ? 3.27 16.469 -3.803 1 95.62 221 CYS B C 1
ATOM 4709 O O . CYS B 1 221 ? 3.924 16.656 -2.775 1 95.62 221 CYS B O 1
ATOM 4711 N N . GLY B 1 222 ? 3.279 15.383 -4.488 1 94.06 222 GLY B N 1
ATOM 4712 C CA . GLY B 1 222 ? 4.086 14.242 -4.09 1 94.06 222 GLY B CA 1
ATOM 4713 C C . GLY B 1 222 ? 5.555 14.391 -4.441 1 94.06 222 GLY B C 1
ATOM 4714 O O . GLY B 1 222 ? 6.312 13.422 -4.391 1 94.06 222 GLY B O 1
ATOM 4715 N N . TYR B 1 223 ? 5.961 15.5 -4.898 1 91.25 223 TYR B N 1
ATOM 4716 C CA . TYR B 1 223 ? 7.352 15.852 -5.164 1 91.25 223 TYR B CA 1
ATOM 4717 C C . TYR B 1 223 ? 7.758 17.094 -4.387 1 91.25 223 TYR B C 1
ATOM 4719 O O . TYR B 1 223 ? 6.922 17.734 -3.754 1 91.25 223 TYR B O 1
ATOM 4727 N N . SER B 1 224 ? 9.094 17.234 -4.301 1 84.38 224 SER B N 1
ATOM 4728 C CA . SER B 1 224 ? 9.555 18.406 -3.572 1 84.38 224 SER B CA 1
ATOM 4729 C C . SER B 1 224 ? 9.422 19.672 -4.418 1 84.38 224 SER B C 1
ATOM 4731 O O . SER B 1 224 ? 9.695 19.641 -5.621 1 84.38 224 SER B O 1
ATOM 4733 N N . PHE B 1 225 ? 8.984 20.656 -3.738 1 83 225 PHE B N 1
ATOM 4734 C CA . PHE B 1 225 ? 8.969 21.953 -4.422 1 83 225 PHE B CA 1
ATOM 4735 C C . PHE B 1 225 ? 10.352 22.281 -4.98 1 83 225 PHE B C 1
ATOM 4737 O O . PHE B 1 225 ? 11.359 22.094 -4.305 1 83 225 PHE B O 1
ATOM 4744 N N . GLY B 1 226 ? 10.312 22.719 -6.223 1 79.12 226 GLY B N 1
ATOM 4745 C CA . GLY B 1 226 ? 11.57 22.984 -6.891 1 79.12 226 GLY B CA 1
ATOM 4746 C C . GLY B 1 226 ? 11.953 21.922 -7.902 1 79.12 226 GLY B C 1
ATOM 4747 O O . GLY B 1 226 ? 12.789 22.156 -8.773 1 79.12 226 GLY B O 1
ATOM 4748 N N . ALA B 1 227 ? 11.328 20.797 -7.793 1 79.12 227 ALA B N 1
ATOM 4749 C CA . ALA B 1 227 ? 11.617 19.719 -8.734 1 79.12 227 ALA B CA 1
ATOM 4750 C C . ALA B 1 227 ? 11.203 20.109 -10.148 1 79.12 227 ALA B C 1
ATOM 4752 O O . ALA B 1 227 ? 11.867 19.734 -11.125 1 79.12 227 ALA B O 1
ATOM 4753 N N . ARG B 1 228 ? 10.094 20.859 -10.25 1 83.69 228 ARG B N 1
ATOM 4754 C CA . ARG B 1 228 ? 9.648 21.359 -11.547 1 83.69 228 ARG B CA 1
ATOM 4755 C C . ARG B 1 228 ? 10.188 22.766 -11.789 1 83.69 228 ARG B C 1
ATOM 4757 O O . ARG B 1 228 ? 9.836 23.703 -11.078 1 83.69 228 ARG B O 1
ATOM 4764 N N . LYS B 1 229 ? 10.938 22.797 -12.773 1 86.38 229 LYS B N 1
ATOM 4765 C CA . LYS B 1 229 ? 11.555 24.078 -13.086 1 86.38 229 LYS B CA 1
ATOM 4766 C C . LYS B 1 229 ? 10.508 25.141 -13.359 1 86.38 229 LYS B C 1
ATOM 4768 O O . LYS B 1 229 ? 9.562 24.922 -14.117 1 86.38 229 LYS B O 1
ATOM 4773 N N . GLY B 1 230 ? 10.625 26.172 -12.625 1 89.06 230 GLY B N 1
ATOM 4774 C CA . GLY B 1 230 ? 9.781 27.312 -12.898 1 89.06 230 GLY B CA 1
ATOM 4775 C C . GLY B 1 230 ? 8.477 27.297 -12.125 1 89.06 230 GLY B C 1
ATOM 4776 O O . GLY B 1 230 ? 7.711 28.266 -12.156 1 89.06 230 GLY B O 1
ATOM 4777 N N . GLU B 1 231 ? 8.188 26.281 -11.414 1 90.44 231 GLU B N 1
ATOM 4778 C CA . GLU B 1 231 ? 6.961 26.188 -10.633 1 90.44 231 GLU B CA 1
ATOM 4779 C C . GLU B 1 231 ? 7.008 27.109 -9.414 1 90.44 231 GLU B C 1
ATOM 4781 O O . GLU B 1 231 ? 7.961 27.062 -8.633 1 90.44 231 GLU B O 1
ATOM 4786 N N . THR B 1 232 ? 6.039 27.969 -9.273 1 92.25 232 THR B N 1
ATOM 4787 C CA . THR B 1 232 ? 5.953 28.859 -8.109 1 92.25 232 THR B CA 1
ATOM 4788 C C . THR B 1 232 ? 5.312 28.125 -6.93 1 92.25 232 THR B C 1
ATOM 4790 O O . THR B 1 232 ? 4.699 27.078 -7.098 1 92.25 232 THR B O 1
ATOM 4793 N N . MET B 1 233 ? 5.484 28.672 -5.805 1 89.75 233 MET B N 1
ATOM 4794 C CA . MET B 1 233 ? 4.863 28.125 -4.605 1 89.75 233 MET B CA 1
ATOM 4795 C C . MET B 1 233 ? 3.348 28.078 -4.746 1 89.75 233 MET B C 1
ATOM 4797 O O . MET B 1 233 ? 2.699 27.156 -4.273 1 89.75 233 MET B O 1
ATOM 4801 N N . GLU B 1 234 ? 2.775 29.078 -5.355 1 89 234 GLU B N 1
ATOM 4802 C CA . GLU B 1 234 ? 1.334 29.172 -5.566 1 89 234 GLU B CA 1
ATOM 4803 C C . GLU B 1 234 ? 0.849 28.062 -6.512 1 89 234 GLU B C 1
ATOM 4805 O O . GLU B 1 234 ? -0.273 27.578 -6.375 1 89 234 GLU B O 1
ATOM 4810 N N . GLN B 1 235 ? 1.734 27.656 -7.375 1 91.94 235 GLN B N 1
ATOM 4811 C CA . GLN B 1 235 ? 1.373 26.641 -8.367 1 91.94 235 GLN B CA 1
ATOM 4812 C C . GLN B 1 235 ? 1.51 25.234 -7.797 1 91.94 235 GLN B C 1
ATOM 4814 O O . GLN B 1 235 ? 0.815 24.312 -8.234 1 91.94 235 GLN B O 1
ATOM 4819 N N . PHE B 1 236 ? 2.326 25.141 -6.836 1 93.25 236 PHE B N 1
ATOM 4820 C CA . PHE B 1 236 ? 2.607 23.828 -6.262 1 93.25 236 PHE B CA 1
ATOM 4821 C C . PHE B 1 236 ? 1.379 23.281 -5.543 1 93.25 236 PHE B C 1
ATOM 4823 O O . PHE B 1 236 ? 0.909 23.875 -4.566 1 93.25 236 PHE B O 1
ATOM 4830 N N . GLY B 1 237 ? 0.794 22.203 -6.098 1 92.81 237 GLY B N 1
ATOM 4831 C CA . GLY B 1 237 ? -0.367 21.547 -5.512 1 92.81 237 GLY B CA 1
ATOM 4832 C C . GLY B 1 237 ? -1.667 22.281 -5.797 1 92.81 237 GLY B C 1
ATOM 4833 O O . GLY B 1 237 ? -2.73 21.875 -5.328 1 92.81 237 GLY B O 1
ATOM 4834 N N . ALA B 1 238 ? -1.62 23.344 -6.555 1 93.75 238 ALA B N 1
ATOM 4835 C CA . ALA B 1 238 ? -2.785 24.188 -6.762 1 93.75 238 ALA B CA 1
ATOM 4836 C C . ALA B 1 238 ? -3.859 23.469 -7.574 1 93.75 238 ALA B C 1
ATOM 4838 O O . ALA B 1 238 ? -5.043 23.812 -7.488 1 93.75 238 ALA B O 1
ATOM 4839 N N . SER B 1 239 ? -3.445 22.469 -8.328 1 95.19 239 SER B N 1
ATOM 4840 C CA . SER B 1 239 ? -4.395 21.75 -9.164 1 95.19 239 SER B CA 1
ATOM 4841 C C . SER B 1 239 ? -5.32 20.875 -8.328 1 95.19 239 SER B C 1
ATOM 4843 O O . SER B 1 239 ? -6.336 20.375 -8.828 1 95.19 239 SER B O 1
ATOM 4845 N N . PHE B 1 240 ? -5.074 20.781 -7.09 1 97.38 240 PHE B N 1
ATOM 4846 C CA . PHE B 1 240 ? -5.82 19.859 -6.246 1 97.38 240 PHE B CA 1
ATOM 4847 C C . PHE B 1 240 ? -7.203 20.406 -5.93 1 97.38 240 PHE B C 1
ATOM 4849 O O . PHE B 1 240 ? -8.188 19.672 -5.91 1 97.38 240 PHE B O 1
ATOM 4856 N N . THR B 1 241 ? -7.348 21.672 -5.656 1 97.81 241 THR B N 1
ATOM 4857 C CA . THR B 1 241 ? -8.594 22.25 -5.172 1 97.81 241 THR B CA 1
ATOM 4858 C C . THR B 1 241 ? -9.734 21.984 -6.145 1 97.81 241 THR B C 1
ATOM 4860 O O . THR B 1 241 ? -10.781 21.469 -5.75 1 97.81 241 THR B O 1
ATOM 4863 N N . PRO B 1 242 ? -9.547 22.234 -7.465 1 98.38 242 PRO B N 1
ATOM 4864 C CA . PRO B 1 242 ? -10.648 21.922 -8.375 1 98.38 242 PRO B CA 1
ATOM 4865 C C . PRO B 1 242 ? -10.961 20.422 -8.414 1 98.38 242 PRO B C 1
ATOM 4867 O O . PRO B 1 242 ? -12.125 20.047 -8.547 1 98.38 242 PRO B O 1
ATOM 4870 N N . ILE B 1 243 ? -10 19.594 -8.305 1 98.56 243 ILE B N 1
ATOM 4871 C CA . ILE B 1 243 ? -10.219 18.156 -8.328 1 98.56 243 ILE B CA 1
ATOM 4872 C C . ILE B 1 243 ? -11.008 17.734 -7.094 1 98.56 243 ILE B C 1
ATOM 4874 O O . ILE B 1 243 ? -11.93 16.906 -7.191 1 98.56 243 ILE B O 1
ATOM 4878 N N . MET B 1 244 ? -10.633 18.312 -5.938 1 98.62 244 MET B N 1
ATOM 4879 C CA . MET B 1 244 ? -11.352 18.031 -4.695 1 98.62 244 MET B CA 1
ATOM 4880 C C . MET B 1 244 ? -12.828 18.391 -4.824 1 98.62 244 MET B C 1
ATOM 4882 O O . MET B 1 244 ? -13.695 17.578 -4.516 1 98.62 244 MET B O 1
ATOM 4886 N N . LEU B 1 245 ? -13.125 19.562 -5.328 1 98.75 245 LEU B N 1
ATOM 4887 C CA . LEU B 1 245 ? -14.477 20.125 -5.332 1 98.75 245 LEU B CA 1
ATOM 4888 C C . LEU B 1 245 ? -15.312 19.5 -6.449 1 98.75 245 LEU B C 1
ATOM 4890 O O . LEU B 1 245 ? -16.5 19.219 -6.258 1 98.75 245 LEU B O 1
ATOM 4894 N N . GLU B 1 246 ? -14.664 19.172 -7.566 1 98.56 246 GLU B N 1
ATOM 4895 C CA . GLU B 1 246 ? -15.445 18.844 -8.758 1 98.56 246 GLU B CA 1
ATOM 4896 C C . GLU B 1 246 ? -15.43 17.328 -9.008 1 98.56 246 GLU B C 1
ATOM 4898 O O . GLU B 1 246 ? -16.281 16.812 -9.75 1 98.56 246 GLU B O 1
ATOM 4903 N N . GLU B 1 247 ? -14.477 16.672 -8.414 1 98.69 247 GLU B N 1
ATOM 4904 C CA . GLU B 1 247 ? -14.367 15.273 -8.812 1 98.69 247 GLU B CA 1
ATOM 4905 C C . GLU B 1 247 ? -14.336 14.359 -7.59 1 98.69 247 GLU B C 1
ATOM 4907 O O . GLU B 1 247 ? -15.094 13.391 -7.516 1 98.69 247 GLU B O 1
ATOM 4912 N N . ILE B 1 248 ? -13.523 14.672 -6.586 1 98.81 248 ILE B N 1
ATOM 4913 C CA . ILE B 1 248 ? -13.367 13.789 -5.438 1 98.81 248 ILE B CA 1
ATOM 4914 C C . ILE B 1 248 ? -14.68 13.734 -4.652 1 98.81 248 ILE B C 1
ATOM 4916 O O . ILE B 1 248 ? -15.195 12.656 -4.375 1 98.81 248 ILE B O 1
ATOM 4920 N N . ILE B 1 249 ? -15.242 14.898 -4.25 1 98.88 249 ILE B N 1
ATOM 4921 C CA . ILE B 1 249 ? -16.453 14.938 -3.451 1 98.88 249 ILE B CA 1
ATOM 4922 C C . ILE B 1 249 ? -17.594 14.234 -4.199 1 98.88 249 ILE B C 1
ATOM 4924 O O . ILE B 1 249 ? -18.234 13.32 -3.658 1 98.88 249 ILE B O 1
ATOM 4928 N N . PRO B 1 250 ? -17.797 14.5 -5.523 1 98.56 250 PRO B N 1
ATOM 4929 C CA . PRO B 1 250 ? -18.859 13.781 -6.238 1 98.56 250 PRO B CA 1
ATOM 4930 C C . PRO B 1 250 ? -18.594 12.281 -6.336 1 98.56 250 PRO B C 1
ATOM 4932 O O . PRO B 1 250 ? -19.531 11.477 -6.23 1 98.56 250 PRO B O 1
ATOM 4935 N N . PHE B 1 251 ? -17.391 11.914 -6.539 1 98.06 251 PHE B N 1
ATOM 4936 C CA . PHE B 1 251 ? -17.047 10.492 -6.617 1 98.06 251 PHE B CA 1
ATOM 4937 C C . PHE B 1 251 ? -17.375 9.789 -5.309 1 98.06 251 PHE B C 1
ATOM 4939 O O . PHE B 1 251 ? -18 8.719 -5.309 1 98.06 251 PHE B O 1
ATOM 4946 N N . ILE B 1 252 ? -16.953 10.367 -4.25 1 98.5 252 ILE B N 1
ATOM 4947 C CA . ILE B 1 252 ? -17.188 9.781 -2.934 1 98.5 252 ILE B CA 1
ATOM 4948 C C . ILE B 1 252 ? -18.688 9.727 -2.643 1 98.5 252 ILE B C 1
ATOM 4950 O O . ILE B 1 252 ? -19.203 8.695 -2.227 1 98.5 252 ILE B O 1
ATOM 4954 N N . ASP B 1 253 ? -19.406 10.812 -2.875 1 98.19 253 ASP B N 1
ATOM 4955 C CA . ASP B 1 253 ? -20.844 10.875 -2.623 1 98.19 253 ASP B CA 1
ATOM 4956 C C . ASP B 1 253 ? -21.594 9.875 -3.5 1 98.19 253 ASP B C 1
ATOM 4958 O O . ASP B 1 253 ? -22.656 9.383 -3.117 1 98.19 253 ASP B O 1
ATOM 4962 N N . GLY B 1 254 ? -21.047 9.547 -4.645 1 96.06 254 GLY B N 1
ATOM 4963 C CA . GLY B 1 254 ? -21.703 8.641 -5.574 1 96.06 254 GLY B CA 1
ATOM 4964 C C . GLY B 1 254 ? -21.406 7.18 -5.305 1 96.06 254 GLY B C 1
ATOM 4965 O O . GLY B 1 254 ? -22.141 6.297 -5.758 1 96.06 254 GLY B O 1
ATOM 4966 N N . ASN B 1 255 ? -20.375 6.949 -4.508 1 95.44 255 ASN B N 1
ATOM 4967 C CA . ASN B 1 255 ? -19.938 5.566 -4.395 1 95.44 255 ASN B CA 1
ATOM 4968 C C . ASN B 1 255 ? -20 5.07 -2.955 1 95.44 255 ASN B C 1
ATOM 4970 O O . ASN B 1 255 ? -19.875 3.873 -2.699 1 95.44 255 ASN B O 1
ATOM 4974 N N . PHE B 1 256 ? -20.203 5.984 -2.014 1 96.88 256 PHE B N 1
ATOM 4975 C CA . PHE B 1 256 ? -20.312 5.633 -0.602 1 96.88 256 PHE B CA 1
ATOM 4976 C C . PHE B 1 256 ? -21.562 6.258 0.015 1 96.88 256 PHE B C 1
ATOM 4978 O O . PHE B 1 256 ? -22.109 7.219 -0.529 1 96.88 256 PHE B O 1
ATOM 4985 N N . ARG B 1 257 ? -22.031 5.676 1.12 1 97.19 257 ARG B N 1
ATOM 4986 C CA . ARG B 1 257 ? -23.188 6.188 1.835 1 97.19 257 ARG B CA 1
ATOM 4987 C C . ARG B 1 257 ? -22.828 7.375 2.713 1 97.19 257 ARG B C 1
ATOM 4989 O O . ARG B 1 257 ? -22.641 7.23 3.922 1 97.19 257 ARG B O 1
ATOM 4996 N N . THR B 1 258 ? -22.844 8.57 2.084 1 98.38 258 THR B N 1
ATOM 4997 C CA . THR B 1 258 ? -22.391 9.781 2.758 1 98.38 258 THR B CA 1
ATOM 4998 C C . THR B 1 258 ? -23.578 10.68 3.119 1 98.38 258 THR B C 1
ATOM 5000 O O . THR B 1 258 ? -24.625 10.617 2.467 1 98.38 258 THR B O 1
ATOM 5003 N N . LEU B 1 259 ? -23.453 11.336 4.23 1 98.56 259 LEU B N 1
ATOM 5004 C CA . LEU B 1 259 ? -24.219 12.562 4.441 1 98.56 259 LEU B CA 1
ATOM 5005 C C . LEU B 1 259 ? -23.594 13.719 3.67 1 98.56 259 LEU B C 1
ATOM 5007 O O . LEU B 1 259 ? -22.469 14.125 3.945 1 98.56 259 LEU B O 1
ATOM 5011 N N . THR B 1 260 ? -24.344 14.336 2.736 1 98 260 THR B N 1
ATOM 5012 C CA . THR B 1 260 ? -23.719 15.141 1.69 1 98 260 THR B CA 1
ATOM 5013 C C . THR B 1 260 ? -23.734 16.625 2.062 1 98 260 THR B C 1
ATOM 5015 O O . THR B 1 260 ? -23.125 17.438 1.375 1 98 260 THR B O 1
ATOM 5018 N N . ASP B 1 261 ? -24.375 16.969 3.141 1 97.94 261 ASP B N 1
ATOM 5019 C CA . ASP B 1 261 ? -24.484 18.391 3.482 1 97.94 261 ASP B CA 1
ATOM 5020 C C . ASP B 1 261 ? -23.219 18.875 4.172 1 97.94 261 ASP B C 1
ATOM 5022 O O . ASP B 1 261 ? -22.453 18.078 4.723 1 97.94 261 ASP B O 1
ATOM 5026 N N . ARG B 1 262 ? -23.016 20.188 4.199 1 97.81 262 ARG B N 1
ATOM 5027 C CA . ARG B 1 262 ? -21.797 20.828 4.672 1 97.81 262 ARG B CA 1
ATOM 5028 C C . ARG B 1 262 ? -21.547 20.516 6.145 1 97.81 262 ARG B C 1
ATOM 5030 O O . ARG B 1 262 ? -20.391 20.422 6.578 1 97.81 262 ARG B O 1
ATOM 5037 N N . ASP B 1 263 ? -22.578 20.359 6.945 1 98.06 263 ASP B N 1
ATOM 5038 C CA . ASP B 1 263 ? -22.422 20.125 8.383 1 98.06 263 ASP B CA 1
ATOM 5039 C C . ASP B 1 263 ? -21.844 18.75 8.664 1 98.06 263 ASP B C 1
ATOM 5041 O O . ASP B 1 263 ? -21.406 18.469 9.781 1 98.06 263 ASP B O 1
ATOM 5045 N N . ASN B 1 264 ? -21.891 17.922 7.602 1 98.56 264 ASN B N 1
ATOM 5046 C CA . ASN B 1 264 ? -21.359 16.578 7.691 1 98.56 264 ASN B CA 1
ATOM 5047 C C . ASN B 1 264 ? -20.109 16.391 6.824 1 98.56 264 ASN B C 1
ATOM 5049 O O . ASN B 1 264 ? -19.781 15.281 6.426 1 98.56 264 ASN B O 1
ATOM 5053 N N . ARG B 1 265 ? -19.438 17.5 6.547 1 98.88 265 ARG B N 1
ATOM 5054 C CA . ARG B 1 265 ? -18.219 17.438 5.734 1 98.88 265 ARG B CA 1
ATOM 5055 C C . ARG B 1 265 ? -17.078 18.203 6.391 1 98.88 265 ARG B C 1
ATOM 5057 O O . ARG B 1 265 ? -17.203 19.406 6.664 1 98.88 265 ARG B O 1
ATOM 5064 N N . ALA B 1 266 ? -16.016 17.516 6.633 1 98.94 266 ALA B N 1
ATOM 5065 C CA . ALA B 1 266 ? -14.805 18.078 7.219 1 98.94 266 ALA B CA 1
ATOM 5066 C C . ALA B 1 266 ? -13.625 17.938 6.266 1 98.94 266 ALA B C 1
ATOM 5068 O O . ALA B 1 266 ? -13.602 17.047 5.414 1 98.94 266 ALA B O 1
ATOM 5069 N N . MET B 1 267 ? -12.688 18.812 6.367 1 98.94 267 MET B N 1
ATOM 5070 C CA . MET B 1 267 ? -11.398 18.703 5.68 1 98.94 267 MET B CA 1
ATOM 5071 C C . MET B 1 267 ? -10.25 19.047 6.621 1 98.94 267 MET B C 1
ATOM 5073 O O . MET B 1 267 ? -10.352 19.984 7.414 1 98.94 267 MET B O 1
ATOM 5077 N N . ALA B 1 268 ? -9.195 18.312 6.59 1 98.94 268 ALA B N 1
ATOM 5078 C CA . ALA B 1 268 ? -7.98 18.547 7.371 1 98.94 268 ALA B CA 1
ATOM 5079 C C . ALA B 1 268 ? -6.746 18.016 6.637 1 98.94 268 ALA B C 1
ATOM 5081 O O . ALA B 1 268 ? -6.867 17.281 5.656 1 98.94 268 ALA B O 1
ATOM 5082 N N . GLY B 1 269 ? -5.57 18.406 7.062 1 98.88 269 GLY B N 1
ATOM 5083 C CA . GLY B 1 269 ? -4.348 17.906 6.453 1 98.88 269 GLY B CA 1
ATOM 5084 C C . GLY B 1 269 ? -3.094 18.391 7.164 1 98.88 269 GLY B C 1
ATOM 5085 O O . GLY B 1 269 ? -3.152 19.297 7.996 1 98.88 269 GLY B O 1
ATOM 5086 N N . LEU B 1 270 ? -2.014 17.75 6.84 1 98.88 270 LEU B N 1
ATOM 5087 C CA . LEU B 1 270 ? -0.743 18.078 7.473 1 98.88 270 LEU B CA 1
ATOM 5088 C C . LEU B 1 270 ? 0.13 18.906 6.531 1 98.88 270 LEU B C 1
ATOM 5090 O O . LEU B 1 270 ? 0.093 18.719 5.316 1 98.88 270 LEU B O 1
ATOM 5094 N N . SER B 1 271 ? 0.89 19.859 7.09 1 98 271 SER B N 1
ATOM 5095 C CA . SER B 1 271 ? 1.89 20.625 6.348 1 98 271 SER B CA 1
ATOM 5096 C C . SER B 1 271 ? 1.295 21.234 5.082 1 98 271 SER B C 1
ATOM 5098 O O . SER B 1 271 ? 0.314 21.984 5.148 1 98 271 SER B O 1
ATOM 5100 N N . TRP B 1 272 ? 1.712 20.781 3.906 1 97.75 272 TRP B N 1
ATOM 5101 C CA . TRP B 1 272 ? 1.131 21.297 2.668 1 97.75 272 TRP B CA 1
ATOM 5102 C C . TRP B 1 272 ? -0.337 20.891 2.553 1 97.75 272 TRP B C 1
ATOM 5104 O O . TRP B 1 272 ? -1.137 21.625 1.958 1 97.75 272 TRP B O 1
ATOM 5114 N N . GLY B 1 273 ? -0.673 19.734 3.09 1 98.44 273 GLY B N 1
ATOM 5115 C CA . GLY B 1 273 ? -2.074 19.344 3.137 1 98.44 273 GLY B CA 1
ATOM 5116 C C . GLY B 1 273 ? -2.926 20.281 3.971 1 98.44 273 GLY B C 1
ATOM 5117 O O . GLY B 1 273 ? -4.117 20.453 3.705 1 98.44 273 GLY B O 1
ATOM 5118 N N . GLY B 1 274 ? -2.295 20.844 5.035 1 98.5 274 GLY B N 1
ATOM 5119 C CA . GLY B 1 274 ? -2.971 21.891 5.777 1 98.5 274 GLY B CA 1
ATOM 5120 C C . GLY B 1 274 ? -3.197 23.141 4.957 1 98.5 274 GLY B C 1
ATOM 5121 O O . GLY B 1 274 ? -4.262 23.766 5.039 1 98.5 274 GLY B O 1
ATOM 5122 N N . ARG B 1 275 ? -2.229 23.5 4.191 1 97.44 275 ARG B N 1
ATOM 5123 C CA . ARG B 1 275 ? -2.365 24.625 3.266 1 97.44 275 ARG B CA 1
ATOM 5124 C C . ARG B 1 275 ? -3.473 24.359 2.25 1 97.44 275 ARG B C 1
ATOM 5126 O O . ARG B 1 275 ? -4.316 25.234 2.008 1 97.44 275 ARG B O 1
ATOM 5133 N N . GLU B 1 276 ? -3.465 23.188 1.674 1 98.06 276 GLU B N 1
ATOM 5134 C CA . GLU B 1 276 ? -4.508 22.797 0.722 1 98.06 276 GLU B CA 1
ATOM 5135 C C . GLU B 1 276 ? -5.887 22.844 1.368 1 98.06 276 GLU B C 1
ATOM 5137 O O . GLU B 1 276 ? -6.867 23.234 0.729 1 98.06 276 GLU B O 1
ATOM 5142 N N . THR B 1 277 ? -5.949 22.453 2.613 1 98.81 277 THR B N 1
ATOM 5143 C CA . THR B 1 277 ? -7.207 22.469 3.35 1 98.81 277 THR B CA 1
ATOM 5144 C C . THR B 1 277 ? -7.758 23.875 3.473 1 98.81 277 THR B C 1
ATOM 5146 O O . THR B 1 277 ? -8.914 24.141 3.141 1 98.81 277 THR B O 1
ATOM 5149 N N . PHE B 1 278 ? -6.918 24.828 3.904 1 98.38 278 PHE B N 1
ATOM 5150 C CA . PHE B 1 278 ? -7.363 26.203 4.031 1 98.38 278 PHE B CA 1
ATOM 5151 C C . PHE B 1 278 ? -7.738 26.781 2.668 1 98.38 278 PHE B C 1
ATOM 5153 O O . PHE B 1 278 ? -8.781 27.422 2.523 1 98.38 278 PHE B O 1
ATOM 5160 N N . GLN B 1 279 ? -6.949 26.469 1.658 1 97.56 279 GLN B N 1
ATOM 5161 C CA . GLN B 1 279 ? -7.164 27 0.317 1 97.56 279 GLN B CA 1
ATOM 5162 C C . GLN B 1 279 ? -8.453 26.453 -0.293 1 97.56 279 GLN B C 1
ATOM 5164 O O . GLN B 1 279 ? -9.086 27.109 -1.117 1 97.56 279 GLN B O 1
ATOM 5169 N N . THR B 1 280 ? -8.82 25.312 0.131 1 98.56 280 THR B N 1
ATOM 5170 C CA . THR B 1 280 ? -9.992 24.656 -0.435 1 98.56 280 THR B CA 1
ATOM 5171 C C . THR B 1 280 ? -11.234 24.969 0.401 1 98.56 280 THR B C 1
ATOM 5173 O O . THR B 1 280 ? -12.227 25.484 -0.115 1 98.56 280 THR B O 1
ATOM 5176 N N . ALA B 1 281 ? -11.18 24.781 1.685 1 98.81 281 ALA B N 1
ATOM 5177 C CA . ALA B 1 281 ? -12.367 24.781 2.539 1 98.81 281 ALA B CA 1
ATOM 5178 C C . ALA B 1 281 ? -12.797 26.219 2.875 1 98.81 281 ALA B C 1
ATOM 5180 O O . ALA B 1 281 ? -13.992 26.516 2.871 1 98.81 281 ALA B O 1
ATOM 5181 N N . LEU B 1 282 ? -11.891 27.109 3.158 1 98.62 282 LEU B N 1
ATOM 5182 C CA . LEU B 1 282 ? -12.234 28.422 3.666 1 98.62 282 LEU B CA 1
ATOM 5183 C C . LEU B 1 282 ? -13 29.219 2.617 1 98.62 282 LEU B C 1
ATOM 5185 O O . LEU B 1 282 ? -14.008 29.859 2.93 1 98.62 282 LEU B O 1
ATOM 5189 N N . PRO B 1 283 ? -12.594 29.156 1.356 1 98.12 283 PRO B N 1
ATOM 5190 C CA . PRO B 1 283 ? -13.391 29.859 0.344 1 98.12 283 PRO B CA 1
ATOM 5191 C C . PRO B 1 283 ? -14.68 29.125 -0.004 1 98.12 283 PRO B C 1
ATOM 5193 O O . PRO B 1 283 ? -15.477 29.609 -0.809 1 98.12 283 PRO B O 1
ATOM 5196 N N . ASN B 1 284 ? -14.875 27.938 0.512 1 98.56 284 ASN B N 1
ATOM 5197 C CA . ASN B 1 284 ? -16.031 27.125 0.158 1 98.56 284 ASN B CA 1
ATOM 5198 C C . ASN B 1 284 ? -16.781 26.656 1.397 1 98.56 284 ASN B C 1
ATOM 5200 O O . ASN B 1 284 ? -17.047 25.453 1.556 1 98.56 284 ASN B O 1
ATOM 5204 N N . LEU B 1 285 ? -17.203 27.594 2.193 1 98.5 285 LEU B N 1
ATOM 5205 C CA . LEU B 1 285 ? -17.891 27.281 3.441 1 98.5 285 LEU B CA 1
ATOM 5206 C C . LEU B 1 285 ? -19.312 26.797 3.174 1 98.5 285 LEU B C 1
ATOM 5208 O O . LEU B 1 285 ? -20 26.344 4.09 1 98.5 285 LEU B O 1
ATOM 5212 N N . ASP B 1 286 ? -19.75 26.828 1.964 1 98.06 286 ASP B N 1
ATOM 5213 C CA . ASP B 1 286 ? -21 26.188 1.567 1 98.06 286 ASP B CA 1
ATOM 5214 C C . ASP B 1 286 ? -20.828 24.672 1.479 1 98.06 286 ASP B C 1
ATOM 5216 O O . ASP B 1 286 ? -21.828 23.938 1.428 1 98.06 286 ASP B O 1
ATOM 5220 N N . LYS B 1 287 ? -19.625 24.234 1.587 1 98.5 287 LYS B N 1
ATOM 5221 C CA . LYS B 1 287 ? -19.375 22.797 1.418 1 98.5 287 LYS B CA 1
ATOM 5222 C C . LYS B 1 287 ? -18.766 22.188 2.684 1 98.5 287 LYS B C 1
ATOM 5224 O O . LYS B 1 287 ? -18.891 20.984 2.916 1 98.5 287 LYS B O 1
ATOM 5229 N N . PHE B 1 288 ? -18.109 23 3.453 1 98.75 288 PHE B N 1
ATOM 5230 C CA . PHE B 1 288 ? -17.391 22.484 4.609 1 98.75 288 PHE B CA 1
ATOM 5231 C C . PHE B 1 288 ? -17.75 23.266 5.867 1 98.75 288 PHE B C 1
ATOM 5233 O O . PHE B 1 288 ? -17.953 24.484 5.812 1 98.75 288 PHE B O 1
ATOM 5240 N N . SER B 1 289 ? -17.75 22.547 7.062 1 98.44 289 SER B N 1
ATOM 5241 C CA . SER B 1 289 ? -18.031 23.25 8.305 1 98.44 289 SER B CA 1
ATOM 5242 C C . SER B 1 289 ? -17.031 22.891 9.398 1 98.44 289 SER B C 1
ATOM 5244 O O . SER B 1 289 ? -17.047 23.469 10.477 1 98.44 289 SER B O 1
ATOM 5246 N N . HIS B 1 290 ? -16.25 21.875 9.188 1 98.81 290 HIS B N 1
ATOM 5247 C CA . HIS B 1 290 ? -15.164 21.469 10.078 1 98.81 290 HIS B CA 1
ATOM 5248 C C . HIS B 1 290 ? -13.82 21.469 9.359 1 98.81 290 HIS B C 1
ATOM 5250 O O . HIS B 1 290 ? -13.656 20.812 8.336 1 98.81 290 HIS B O 1
ATOM 5256 N N . ILE B 1 291 ? -12.898 22.219 9.93 1 98.94 291 ILE B N 1
ATOM 5257 C CA . ILE B 1 291 ? -11.648 22.484 9.227 1 98.94 291 ILE B CA 1
ATOM 5258 C C . ILE B 1 291 ? -10.469 22.297 10.18 1 98.94 291 ILE B C 1
ATOM 5260 O O . ILE B 1 291 ? -10.484 22.812 11.305 1 98.94 291 ILE B O 1
ATOM 5264 N N . GLY B 1 292 ? -9.461 21.484 9.781 1 98.88 292 GLY B N 1
ATOM 5265 C CA . GLY B 1 292 ? -8.273 21.25 10.594 1 98.88 292 GLY B CA 1
ATOM 5266 C C . GLY B 1 292 ? -6.98 21.375 9.805 1 98.88 292 GLY B C 1
ATOM 5267 O O . GLY B 1 292 ? -6.906 20.938 8.656 1 98.88 292 GLY B O 1
ATOM 5268 N N . THR B 1 293 ? -5.98 21.984 10.406 1 98.75 293 THR B N 1
ATOM 5269 C CA . THR B 1 293 ? -4.633 22 9.844 1 98.75 293 THR B CA 1
ATOM 5270 C C . THR B 1 293 ? -3.611 21.531 10.875 1 98.75 293 THR B C 1
ATOM 5272 O O . THR B 1 293 ? -3.609 22 12.016 1 98.75 293 THR B O 1
ATOM 5275 N N . PHE B 1 294 ? -2.754 20.578 10.461 1 98.81 294 PHE B N 1
ATOM 5276 C CA . PHE B 1 294 ? -1.712 20 11.297 1 98.81 294 PHE B CA 1
ATOM 5277 C C . PHE B 1 294 ? -0.33 20.422 10.812 1 98.81 294 PHE B C 1
ATOM 5279 O O . PHE B 1 294 ? 0.171 19.906 9.812 1 98.81 294 PHE B O 1
ATOM 5286 N N . SER B 1 295 ? 0.295 21.344 11.555 1 98.38 295 SER B N 1
ATOM 5287 C CA . SER B 1 295 ? 1.55 21.938 11.102 1 98.38 295 SER B CA 1
ATOM 5288 C C . SER B 1 295 ? 1.408 22.547 9.711 1 98.38 295 SER B C 1
ATOM 5290 O O . SER B 1 295 ? 2.258 22.328 8.844 1 98.38 295 SER B O 1
ATOM 5292 N N . GLY B 1 296 ? 0.337 23.219 9.516 1 97.69 296 GLY B N 1
ATOM 5293 C CA . GLY B 1 296 ? 0.041 23.703 8.18 1 97.69 296 GLY B CA 1
ATOM 5294 C C . GLY B 1 296 ? 1.081 24.672 7.648 1 97.69 296 GLY B C 1
ATOM 5295 O O . GLY B 1 296 ? 1.556 25.547 8.383 1 97.69 296 GLY B O 1
ATOM 5296 N N . ALA B 1 297 ? 1.466 24.516 6.387 1 95.5 297 ALA B N 1
ATOM 5297 C CA . ALA B 1 297 ? 2.352 25.453 5.703 1 95.5 297 ALA B CA 1
ATOM 5298 C C . ALA B 1 297 ? 1.588 26.688 5.242 1 95.5 297 ALA B C 1
ATOM 5300 O O . ALA B 1 297 ? 1.498 26.969 4.043 1 95.5 297 ALA B O 1
ATOM 5301 N N . LEU B 1 298 ? 1.163 27.531 6.188 1 94.19 298 LEU B N 1
ATOM 5302 C CA . LEU B 1 298 ? 0.219 28.609 5.898 1 94.19 298 LEU B CA 1
ATOM 5303 C C . LEU B 1 298 ? 0.951 29.922 5.66 1 94.19 298 LEU B C 1
ATOM 5305 O O . LEU B 1 298 ? 0.577 30.703 4.773 1 94.19 298 LEU B O 1
ATOM 5309 N N . PHE B 1 299 ? 1.915 30.266 6.395 1 91.06 299 PHE B N 1
ATOM 5310 C CA . PHE B 1 299 ? 2.736 31.469 6.258 1 91.06 299 PHE B CA 1
ATOM 5311 C C . PHE B 1 299 ? 1.867 32.688 6.016 1 91.06 299 PHE B C 1
ATOM 5313 O O . PHE B 1 299 ? 2.115 33.469 5.078 1 91.06 299 PHE B O 1
ATOM 5320 N N . LEU B 1 300 ? 0.954 32.938 6.855 1 93.12 300 LEU B N 1
ATOM 5321 C CA . LEU B 1 300 ? -0.038 33.969 6.676 1 93.12 300 LEU B CA 1
ATOM 5322 C C . LEU B 1 300 ? 0.466 35.312 7.242 1 93.12 300 LEU B C 1
ATOM 5324 O O . LEU B 1 300 ? 1.114 35.344 8.289 1 93.12 300 LEU B O 1
ATOM 5328 N N . PRO B 1 301 ? 0.158 36.344 6.527 1 94.44 301 PRO B N 1
ATOM 5329 C CA . PRO B 1 301 ? 0.384 37.656 7.145 1 94.44 301 PRO B CA 1
ATOM 5330 C C . PRO B 1 301 ? -0.563 37.938 8.312 1 94.44 301 PRO B C 1
ATOM 5332 O O . PRO B 1 301 ? -1.755 38.188 8.102 1 94.44 301 PRO B O 1
ATOM 5335 N N . LEU B 1 302 ? -0.051 38.062 9.5 1 94.88 302 LEU B N 1
ATOM 5336 C CA . LEU B 1 302 ? -0.846 38.062 10.719 1 94.88 302 LEU B CA 1
ATOM 5337 C C . LEU B 1 302 ? -1.543 39.406 10.898 1 94.88 302 LEU B C 1
ATOM 5339 O O . LEU B 1 302 ? -2.516 39.531 11.648 1 94.88 302 LEU B O 1
ATOM 5343 N N . ASP B 1 303 ? -1.067 40.406 10.227 1 94.56 303 ASP B N 1
ATOM 5344 C CA . ASP B 1 303 ? -1.641 41.75 10.352 1 94.56 303 ASP B CA 1
ATOM 5345 C C . ASP B 1 303 ? -2.785 41.969 9.359 1 94.56 303 ASP B C 1
ATOM 5347 O O . ASP B 1 303 ? -3.449 43 9.375 1 94.56 303 ASP B O 1
ATOM 5351 N N . GLN B 1 304 ? -3.115 40.938 8.602 1 96.69 304 GLN B N 1
ATOM 5352 C CA . GLN B 1 304 ? -4.129 41.094 7.566 1 96.69 304 GLN B CA 1
ATOM 5353 C C . GLN B 1 304 ? -5.164 39.969 7.633 1 96.69 304 GLN B C 1
ATOM 5355 O O . GLN B 1 304 ? -5.723 39.562 6.609 1 96.69 304 GLN B O 1
ATOM 5360 N N . ILE B 1 305 ? -5.449 39.469 8.789 1 96.88 305 ILE B N 1
ATOM 5361 C CA . ILE B 1 305 ? -6.309 38.281 9 1 96.88 305 ILE B CA 1
ATOM 5362 C C . ILE B 1 305 ? -7.668 38.531 8.344 1 96.88 305 ILE B C 1
ATOM 5364 O O . ILE B 1 305 ? -8.156 37.688 7.586 1 96.88 305 ILE B O 1
ATOM 5368 N N . PRO B 1 306 ? -8.289 39.719 8.469 1 97.38 306 PRO B N 1
ATOM 5369 C CA . PRO B 1 306 ? -9.648 39.938 7.949 1 97.38 306 PRO B CA 1
ATOM 5370 C C . PRO B 1 306 ? -9.711 39.844 6.426 1 97.38 306 PRO B C 1
ATOM 5372 O O . PRO B 1 306 ? -10.781 39.656 5.855 1 97.38 306 PRO B O 1
ATOM 5375 N N . THR B 1 307 ? -8.555 39.969 5.766 1 97.38 307 THR B N 1
ATOM 5376 C CA . THR B 1 307 ? -8.562 40.031 4.309 1 97.38 307 THR B CA 1
ATOM 5377 C C . THR B 1 307 ? -8.211 38.688 3.697 1 97.38 307 THR B C 1
ATOM 5379 O O . THR B 1 307 ? -8.336 38.5 2.486 1 97.38 307 THR B O 1
ATOM 5382 N N . LEU B 1 308 ? -7.852 37.781 4.488 1 97.31 308 LEU B N 1
ATOM 5383 C CA . LEU B 1 308 ? -7.344 36.531 3.998 1 97.31 308 LEU B CA 1
ATOM 5384 C C . LEU B 1 308 ? -8.477 35.656 3.439 1 97.31 308 LEU B C 1
ATOM 5386 O O . LEU B 1 308 ? -9.625 35.781 3.871 1 97.31 308 LEU B O 1
ATOM 5390 N N . TYR B 1 309 ? -8.094 34.844 2.424 1 97.25 309 TYR B N 1
ATOM 5391 C CA . TYR B 1 309 ? -9 33.875 1.826 1 97.25 309 TYR B CA 1
ATOM 5392 C C . TYR B 1 309 ? -10.312 34.531 1.404 1 97.25 309 TYR B C 1
ATOM 5394 O O . TYR B 1 309 ? -11.391 34.031 1.762 1 97.25 309 TYR B O 1
ATOM 5402 N N . GLY B 1 310 ? -10.203 35.594 0.687 1 96 310 GLY B N 1
ATOM 5403 C CA . GLY B 1 310 ? -11.352 36.312 0.148 1 96 310 GLY B CA 1
ATOM 5404 C C . GLY B 1 310 ? -12.133 37.094 1.202 1 96 310 GLY B C 1
ATOM 5405 O O . GLY B 1 310 ? -13.328 37.344 1.039 1 96 310 GLY B O 1
ATOM 5406 N N . GLY B 1 311 ? -11.523 37.281 2.371 1 97.88 311 GLY B N 1
ATOM 5407 C CA . GLY B 1 311 ? -12.172 38.031 3.43 1 97.88 311 GLY B CA 1
ATOM 5408 C C . GLY B 1 311 ? -13.055 37.188 4.316 1 97.88 311 GLY B C 1
ATOM 5409 O O . GLY B 1 311 ? -13.977 37.688 4.961 1 97.88 311 GLY B O 1
ATOM 5410 N N . VAL B 1 312 ? -12.766 35.906 4.371 1 98.19 312 VAL B N 1
ATOM 5411 C CA . VAL B 1 312 ? -13.641 34.969 5.062 1 98.19 312 VAL B CA 1
ATOM 5412 C C . VAL B 1 312 ? -13.648 35.281 6.559 1 98.19 312 VAL B C 1
ATOM 5414 O O . VAL B 1 312 ? -14.617 34.969 7.254 1 98.19 312 VAL B O 1
ATOM 5417 N N . PHE B 1 313 ? -12.664 36.031 7.023 1 98.25 313 PHE B N 1
ATOM 5418 C CA . PHE B 1 313 ? -12.523 36.312 8.445 1 98.25 313 PHE B CA 1
ATOM 5419 C C . PHE B 1 313 ? -12.977 37.719 8.781 1 98.25 313 PHE B C 1
ATOM 5421 O O . PHE B 1 313 ? -12.836 38.188 9.922 1 98.25 313 PHE B O 1
ATOM 5428 N N . ALA B 1 314 ? -13.469 38.438 7.809 1 98 314 ALA B N 1
ATOM 5429 C CA . ALA B 1 314 ? -13.812 39.844 7.988 1 98 314 ALA B CA 1
ATOM 5430 C C . ALA B 1 314 ? -14.93 40.031 9.008 1 98 314 ALA B C 1
ATOM 5432 O O . ALA B 1 314 ? -14.93 40.969 9.789 1 98 314 ALA B O 1
ATOM 5433 N N . ASP B 1 315 ? -15.922 39.125 8.953 1 98.44 315 ASP B N 1
ATOM 5434 C CA . ASP B 1 315 ? -17.016 39.062 9.914 1 98.44 315 ASP B CA 1
ATOM 5435 C C . ASP B 1 315 ? -16.906 37.812 10.805 1 98.44 315 ASP B C 1
ATOM 5437 O O . ASP B 1 315 ? -17.359 36.75 10.43 1 98.44 315 ASP B O 1
ATOM 5441 N N . ALA B 1 316 ? -16.328 38 11.93 1 98.31 316 ALA B N 1
ATOM 5442 C CA . ALA B 1 316 ? -16.016 36.875 12.828 1 98.31 316 ALA B CA 1
ATOM 5443 C C . ALA B 1 316 ? -17.281 36.125 13.242 1 98.31 316 ALA B C 1
ATOM 5445 O O . ALA B 1 316 ? -17.297 34.906 13.289 1 98.31 316 ALA B O 1
ATOM 5446 N N . ASP B 1 317 ? -18.312 36.875 13.547 1 98.25 317 ASP B N 1
ATOM 5447 C CA . ASP B 1 317 ? -19.562 36.25 13.969 1 98.25 317 ASP B CA 1
ATOM 5448 C C . ASP B 1 317 ? -20.141 35.375 12.859 1 98.25 317 ASP B C 1
ATOM 5450 O O . ASP B 1 317 ? -20.594 34.25 13.117 1 98.25 317 ASP B O 1
ATOM 5454 N N . ALA B 1 318 ? -20.141 35.875 11.703 1 98.12 318 ALA B N 1
ATOM 5455 C CA . ALA B 1 318 ? -20.625 35.094 10.562 1 98.12 318 ALA B CA 1
ATOM 5456 C C . ALA B 1 318 ? -19.797 33.844 10.344 1 98.12 318 ALA B C 1
ATOM 5458 O O . ALA B 1 318 ? -20.344 32.781 10.094 1 98.12 318 ALA B O 1
ATOM 5459 N N . PHE B 1 319 ? -18.516 34 10.383 1 98.56 319 PHE B N 1
ATOM 5460 C CA . PHE B 1 319 ? -17.609 32.875 10.234 1 98.56 319 PHE B CA 1
ATOM 5461 C C . PHE B 1 319 ? -17.906 31.812 11.289 1 98.56 319 PHE B C 1
ATOM 5463 O O . PHE B 1 319 ? -18.078 30.641 10.969 1 98.56 319 PHE B O 1
ATOM 5470 N N . ASN B 1 320 ? -17.969 32.25 12.539 1 98.44 320 ASN B N 1
ATOM 5471 C CA . ASN B 1 320 ? -18.156 31.344 13.664 1 98.44 320 ASN B CA 1
ATOM 5472 C C . ASN B 1 320 ? -19.5 30.641 13.602 1 98.44 320 ASN B C 1
ATOM 5474 O O . ASN B 1 320 ? -19.672 29.547 14.148 1 98.44 320 ASN B O 1
ATOM 5478 N N . SER B 1 321 ? -20.438 31.25 12.969 1 97.69 321 SER B N 1
ATOM 5479 C CA . SER B 1 321 ? -21.75 30.625 12.812 1 97.69 321 SER B CA 1
ATOM 5480 C C . SER B 1 321 ? -21.719 29.547 11.734 1 97.69 321 SER B C 1
ATOM 5482 O O . SER B 1 321 ? -22.484 28.578 11.797 1 97.69 321 SER B O 1
ATOM 5484 N N . LYS B 1 322 ? -20.859 29.656 10.797 1 97.81 322 LYS B N 1
ATOM 5485 C CA . LYS B 1 322 ? -20.797 28.734 9.664 1 97.81 322 LYS B CA 1
ATOM 5486 C C . LYS B 1 322 ? -19.812 27.594 9.938 1 97.81 322 LYS B C 1
ATOM 5488 O O . LYS B 1 322 ? -20.047 26.453 9.531 1 97.81 322 LYS B O 1
ATOM 5493 N N . VAL B 1 323 ? -18.734 27.953 10.562 1 98.56 323 VAL B N 1
ATOM 5494 C CA . VAL B 1 323 ? -17.688 26.969 10.828 1 98.56 323 VAL B CA 1
ATOM 5495 C C . VAL B 1 323 ? -17.812 26.438 12.25 1 98.56 323 VAL B C 1
ATOM 5497 O O . VAL B 1 323 ? -17.547 27.156 13.219 1 98.56 323 VAL B O 1
ATOM 5500 N N . HIS B 1 324 ? -18.109 25.172 12.32 1 98.12 324 HIS B N 1
ATOM 5501 C CA . HIS B 1 324 ? -18.359 24.547 13.617 1 98.12 324 HIS B CA 1
ATOM 5502 C C . HIS B 1 324 ? -17.062 24.234 14.352 1 98.12 324 HIS B C 1
ATOM 5504 O O . HIS B 1 324 ? -17.031 24.203 15.578 1 98.12 324 HIS B O 1
ATOM 5510 N N . THR B 1 325 ? -16.062 23.906 13.617 1 98.56 325 THR B N 1
ATOM 5511 C CA . THR B 1 325 ? -14.766 23.594 14.195 1 98.56 325 THR B CA 1
ATOM 5512 C C . THR B 1 325 ? -13.641 24.125 13.312 1 98.56 325 THR B C 1
ATOM 5514 O O . THR B 1 325 ? -13.594 23.844 12.117 1 98.56 325 THR B O 1
ATOM 5517 N N . LEU B 1 326 ? -12.82 24.938 13.859 1 98.88 326 LEU B N 1
ATOM 5518 C CA . LEU B 1 326 ? -11.523 25.297 13.305 1 98.88 326 LEU B CA 1
ATOM 5519 C C . LEU B 1 326 ? -10.398 24.875 14.242 1 98.88 326 LEU B C 1
ATOM 5521 O O . LEU B 1 326 ? -10.328 25.344 15.383 1 98.88 326 LEU B O 1
ATOM 5525 N N . PHE B 1 327 ? -9.562 23.984 13.773 1 98.88 327 PHE B N 1
ATOM 5526 C CA . PHE B 1 327 ? -8.539 23.359 14.602 1 98.88 327 PHE B CA 1
ATOM 5527 C C . PHE B 1 327 ? -7.16 23.547 13.977 1 98.88 327 PHE B C 1
ATOM 5529 O O . PHE B 1 327 ? -6.992 23.375 12.766 1 98.88 327 PHE B O 1
ATOM 5536 N N . MET B 1 328 ? -6.23 23.922 14.773 1 98.75 328 MET B N 1
ATOM 5537 C CA . MET B 1 328 ? -4.828 23.984 14.375 1 98.75 328 MET B CA 1
ATOM 5538 C C . MET B 1 328 ? -3.939 23.281 15.383 1 98.75 328 MET B C 1
ATOM 5540 O O . MET B 1 328 ? -4.125 23.422 16.594 1 98.75 328 MET B O 1
ATOM 5544 N N . GLY B 1 329 ? -2.986 22.469 14.867 1 98.62 329 GLY B N 1
ATOM 5545 C CA . GLY B 1 329 ? -2.027 21.812 15.734 1 98.62 329 GLY B CA 1
ATOM 5546 C C . GLY B 1 329 ? -0.618 21.812 15.172 1 98.62 329 GLY B C 1
ATOM 5547 O O . GLY B 1 329 ? -0.423 21.984 13.969 1 98.62 329 GLY B O 1
ATOM 5548 N N . MET B 1 330 ? 0.329 21.641 16.062 1 98.38 330 MET B N 1
ATOM 5549 C CA . MET B 1 330 ? 1.737 21.594 15.68 1 98.38 330 MET B CA 1
ATOM 5550 C C . MET B 1 330 ? 2.582 20.984 16.797 1 98.38 330 MET B C 1
ATOM 5552 O O . MET B 1 330 ? 2.152 20.953 17.953 1 98.38 330 MET B O 1
ATOM 5556 N N . GLY B 1 331 ? 3.727 20.469 16.438 1 98.25 331 GLY B N 1
ATOM 5557 C CA . GLY B 1 331 ? 4.664 20.031 17.453 1 98.25 331 GLY B CA 1
ATOM 5558 C C . GLY B 1 331 ? 5.32 21.172 18.203 1 98.25 331 GLY B C 1
ATOM 5559 O O . GLY B 1 331 ? 5.633 22.203 17.625 1 98.25 331 GLY B O 1
ATOM 5560 N N . SER B 1 332 ? 5.609 20.906 19.484 1 97.94 332 SER B N 1
ATOM 5561 C CA . SER B 1 332 ? 6.164 21.953 20.344 1 97.94 332 SER B CA 1
ATOM 5562 C C . SER B 1 332 ? 7.582 22.312 19.906 1 97.94 332 SER B C 1
ATOM 5564 O O . SER B 1 332 ? 8.055 23.422 20.203 1 97.94 332 SER B O 1
ATOM 5566 N N . GLU B 1 333 ? 8.203 21.406 19.172 1 96.25 333 GLU B N 1
ATOM 5567 C CA . GLU B 1 333 ? 9.602 21.641 18.812 1 96.25 333 GLU B CA 1
ATOM 5568 C C . GLU B 1 333 ? 9.734 22.141 17.375 1 96.25 333 GLU B C 1
ATOM 5570 O O . GLU B 1 333 ? 10.852 22.297 16.875 1 96.25 333 GLU B O 1
ATOM 5575 N N . GLU B 1 334 ? 8.656 22.359 16.641 1 94.25 334 GLU B N 1
ATOM 5576 C CA . GLU B 1 334 ? 8.672 22.719 15.227 1 94.25 334 GLU B CA 1
ATOM 5577 C C . GLU B 1 334 ? 8.945 24.203 15.023 1 94.25 334 GLU B C 1
ATOM 5579 O O . GLU B 1 334 ? 9.734 24.578 14.156 1 94.25 334 GLU B O 1
ATOM 5584 N N . ASN B 1 335 ? 8.32 25.078 15.766 1 90.81 335 ASN B N 1
ATOM 5585 C CA . ASN B 1 335 ? 8.305 26.516 15.547 1 90.81 335 ASN B CA 1
ATOM 5586 C C . ASN B 1 335 ? 7.824 26.875 14.141 1 90.81 335 ASN B C 1
ATOM 5588 O O . ASN B 1 335 ? 8.461 27.656 13.438 1 90.81 335 ASN B O 1
ATOM 5592 N N . PHE B 1 336 ? 6.727 26.312 13.688 1 91.38 336 PHE B N 1
ATOM 5593 C CA . PHE B 1 336 ? 6.238 26.406 12.312 1 91.38 336 PHE B CA 1
ATOM 5594 C C . PHE B 1 336 ? 5.145 27.469 12.203 1 91.38 336 PHE B C 1
ATOM 5596 O O . PHE B 1 336 ? 4.68 27.766 11.109 1 91.38 336 PHE B O 1
ATOM 5603 N N . GLY B 1 337 ? 4.652 28.062 13.32 1 94.38 337 GLY B N 1
ATOM 5604 C CA . GLY B 1 337 ? 3.873 29.297 13.289 1 94.38 337 GLY B CA 1
ATOM 5605 C C . GLY B 1 337 ? 2.393 29.062 13.531 1 94.38 337 GLY B C 1
ATOM 5606 O O . GLY B 1 337 ? 1.619 30.016 13.625 1 94.38 337 GLY B O 1
ATOM 5607 N N . SER B 1 338 ? 1.951 27.812 13.695 1 97.19 338 SER B N 1
ATOM 5608 C CA . SER B 1 338 ? 0.533 27.547 13.898 1 97.19 338 SER B CA 1
ATOM 5609 C C . SER B 1 338 ? 0.016 28.188 15.172 1 97.19 338 SER B C 1
ATOM 5611 O O . SER B 1 338 ? -1.141 28.609 15.242 1 97.19 338 SER B O 1
ATOM 5613 N N . ASP B 1 339 ? 0.873 28.25 16.219 1 96.94 339 ASP B N 1
ATOM 5614 C CA . ASP B 1 339 ? 0.494 28.891 17.484 1 96.94 339 ASP B CA 1
ATOM 5615 C C . ASP B 1 339 ? 0.208 30.375 17.266 1 96.94 339 ASP B C 1
ATOM 5617 O O . ASP B 1 339 ? -0.832 30.891 17.703 1 96.94 339 ASP B O 1
ATOM 5621 N N . ARG B 1 340 ? 1.019 31.062 16.531 1 97.31 340 ARG B N 1
ATOM 5622 C CA . ARG B 1 340 ? 0.867 32.5 16.266 1 97.31 340 ARG B CA 1
ATOM 5623 C C . ARG B 1 340 ? -0.351 32.781 15.398 1 97.31 340 ARG B C 1
ATOM 5625 O O . ARG B 1 340 ? -1.073 33.75 15.617 1 97.31 340 ARG B O 1
ATOM 5632 N N . ILE B 1 341 ? -0.566 31.922 14.422 1 98 341 ILE B N 1
ATOM 5633 C CA . ILE B 1 341 ? -1.711 32.094 13.531 1 98 341 ILE B CA 1
ATOM 5634 C C . ILE B 1 341 ? -3.006 31.875 14.312 1 98 341 ILE B C 1
ATOM 5636 O O . ILE B 1 341 ? -3.951 32.656 14.188 1 98 341 ILE B O 1
ATOM 5640 N N . SER B 1 342 ? -3.062 30.844 15.102 1 98.19 342 SER B N 1
ATOM 5641 C CA . SER B 1 342 ? -4.242 30.562 15.914 1 98.19 342 SER B CA 1
ATOM 5642 C C . SER B 1 342 ? -4.559 31.734 16.844 1 98.19 342 SER B C 1
ATOM 5644 O O . SER B 1 342 ? -5.719 32.125 16.984 1 98.19 342 SER B O 1
ATOM 5646 N N . GLN B 1 343 ? -3.541 32.25 17.453 1 98 343 GLN B N 1
ATOM 5647 C CA . GLN B 1 343 ? -3.73 33.406 18.344 1 98 343 GLN B CA 1
ATOM 5648 C C . GLN B 1 343 ? -4.242 34.625 17.578 1 98 343 GLN B C 1
ATOM 5650 O O . GLN B 1 343 ? -5.145 35.312 18.031 1 98 343 GLN B O 1
ATOM 5655 N N . ALA B 1 344 ? -3.639 34.875 16.422 1 98.19 344 ALA B N 1
ATOM 5656 C CA . ALA B 1 344 ? -4.07 36 15.594 1 98.19 344 ALA B CA 1
ATOM 5657 C C . ALA B 1 344 ? -5.539 35.844 15.195 1 98.19 344 ALA B C 1
ATOM 5659 O O . ALA B 1 344 ? -6.281 36.844 15.164 1 98.19 344 ALA B O 1
ATOM 5660 N N . LEU B 1 345 ? -5.93 34.656 14.852 1 98.56 345 LEU B N 1
ATOM 5661 C CA . LEU B 1 345 ? -7.328 34.406 14.523 1 98.56 345 LEU B CA 1
ATOM 5662 C C . LEU B 1 345 ? -8.227 34.719 15.719 1 98.56 345 LEU B C 1
ATOM 5664 O O . LEU B 1 345 ? -9.242 35.406 15.586 1 98.56 345 LEU B O 1
ATOM 5668 N N . ARG B 1 346 ? -7.867 34.312 16.891 1 98.5 346 ARG B N 1
ATOM 5669 C CA . ARG B 1 346 ? -8.648 34.531 18.094 1 98.5 346 ARG B CA 1
ATOM 5670 C C . ARG B 1 346 ? -8.703 36.031 18.438 1 98.5 346 ARG B C 1
ATOM 5672 O O . ARG B 1 346 ? -9.75 36.531 18.859 1 98.5 346 ARG B O 1
ATOM 5679 N N . ASP B 1 347 ? -7.582 36.656 18.25 1 98.12 347 ASP B N 1
ATOM 5680 C CA . ASP B 1 347 ? -7.535 38.094 18.484 1 98.12 347 ASP B CA 1
ATOM 5681 C C . ASP B 1 347 ? -8.5 38.844 17.562 1 98.12 347 ASP B C 1
ATOM 5683 O O . ASP B 1 347 ? -8.922 39.938 17.875 1 98.12 347 ASP B O 1
ATOM 5687 N N . ASN B 1 348 ? -8.82 38.219 16.469 1 98.25 348 ASN B N 1
ATOM 5688 C CA . ASN B 1 348 ? -9.758 38.812 15.516 1 98.25 348 ASN B CA 1
ATOM 5689 C C . ASN B 1 348 ? -11.164 38.25 15.688 1 98.25 348 ASN B C 1
ATOM 5691 O O . ASN B 1 348 ? -12.008 38.406 14.805 1 98.25 348 ASN B O 1
ATOM 5695 N N . GLY B 1 349 ? -11.406 37.5 16.75 1 98.5 349 GLY B N 1
ATOM 5696 C CA . GLY B 1 349 ? -12.734 37.062 17.125 1 98.5 349 GLY B CA 1
ATOM 5697 C C . GLY B 1 349 ? -13.102 35.688 16.531 1 98.5 349 GLY B C 1
ATOM 5698 O O . GLY B 1 349 ? -14.234 35.25 16.672 1 98.5 349 GLY B O 1
ATOM 5699 N N . ILE B 1 350 ? -12.172 35.031 15.867 1 98.75 350 ILE B N 1
ATOM 5700 C CA . ILE B 1 350 ? -12.43 33.75 15.25 1 98.75 350 ILE B CA 1
ATOM 5701 C C . ILE B 1 350 ? -12.25 32.625 16.281 1 98.75 350 ILE B C 1
ATOM 5703 O O . ILE B 1 350 ? -11.234 32.594 16.969 1 98.75 350 ILE B O 1
ATOM 5707 N N . ASN B 1 351 ? -13.266 31.766 16.422 1 98.5 351 ASN B N 1
ATOM 5708 C CA . ASN B 1 351 ? -13.109 30.578 17.266 1 98.5 351 ASN B CA 1
ATOM 5709 C C . ASN B 1 351 ? -12.117 29.578 16.656 1 98.5 351 ASN B C 1
ATOM 5711 O O . ASN B 1 351 ? -12.367 29.047 15.57 1 98.5 351 ASN B O 1
ATOM 5715 N N . CYS B 1 352 ? -11.023 29.391 17.297 1 98.56 352 CYS B N 1
ATOM 5716 C CA . CYS B 1 352 ? -9.977 28.484 16.828 1 98.56 352 CYS B CA 1
ATOM 5717 C C . CYS B 1 352 ? -9.406 27.672 17.984 1 98.56 352 CYS B C 1
ATOM 5719 O O . CYS B 1 352 ? -9.016 28.25 19.016 1 98.56 352 CYS B O 1
ATOM 5721 N N . ILE B 1 353 ? -9.422 26.375 17.844 1 98.69 353 ILE B N 1
ATOM 5722 C CA . ILE B 1 353 ? -8.836 25.469 18.828 1 98.69 353 ILE B CA 1
ATOM 5723 C C . ILE B 1 353 ? -7.391 25.172 18.453 1 98.69 353 ILE B C 1
ATOM 5725 O O . ILE B 1 353 ? -7.102 24.812 17.312 1 98.69 353 ILE B O 1
ATOM 5729 N N . TYR B 1 354 ? -6.469 25.328 19.391 1 98.62 354 TYR B N 1
ATOM 5730 C CA . TYR B 1 354 ? -5.059 25.047 19.156 1 98.62 354 TYR B CA 1
ATOM 5731 C C . TYR B 1 354 ? -4.574 23.891 20.016 1 98.62 354 TYR B C 1
ATOM 5733 O O . TYR B 1 354 ? -4.918 23.812 21.203 1 98.62 354 TYR B O 1
ATOM 5741 N N . TYR B 1 355 ? -3.836 23 19.438 1 98.75 355 TYR B N 1
ATOM 5742 C CA . TYR B 1 355 ? -3.205 21.891 20.141 1 98.75 355 TYR B CA 1
ATOM 5743 C C . TYR B 1 355 ? -1.705 21.859 19.875 1 98.75 355 TYR B C 1
ATOM 5745 O O . TYR B 1 355 ? -1.268 22 18.734 1 98.75 355 TYR B O 1
ATOM 5753 N N . GLU B 1 356 ? -0.975 21.672 20.906 1 98.44 356 GLU B N 1
ATOM 5754 C CA . GLU B 1 356 ? 0.47 21.5 20.797 1 98.44 356 GLU B CA 1
ATOM 5755 C C . GLU B 1 356 ? 0.893 20.094 21.188 1 98.44 356 GLU B C 1
ATOM 5757 O O . GLU B 1 356 ? 0.623 19.641 22.312 1 98.44 356 GLU B O 1
ATOM 5762 N N . SER B 1 357 ? 1.501 19.359 20.266 1 98.25 357 SER B N 1
ATOM 5763 C CA . SER B 1 357 ? 2.045 18.031 20.547 1 98.25 357 SER B CA 1
ATOM 5764 C C . SER B 1 357 ? 3.373 18.125 21.281 1 98.25 357 SER B C 1
ATOM 5766 O O . SER B 1 357 ? 4.395 18.484 20.703 1 98.25 357 SER B O 1
ATOM 5768 N N . PRO B 1 358 ? 3.398 17.75 22.531 1 97.69 358 PRO B N 1
ATOM 5769 C CA . PRO B 1 358 ? 4.605 17.969 23.344 1 97.69 358 PRO B CA 1
ATOM 5770 C C . PRO B 1 358 ? 5.785 17.109 22.859 1 97.69 358 PRO B C 1
ATOM 5772 O O . PRO B 1 358 ? 5.656 15.898 22.734 1 97.69 358 PRO B O 1
ATOM 5775 N N . GLY B 1 359 ? 6.883 17.734 22.625 1 96.69 359 GLY B N 1
ATOM 5776 C CA . GLY B 1 359 ? 8.148 17.062 22.406 1 96.69 359 GLY B CA 1
ATOM 5777 C C . GLY B 1 359 ? 8.336 16.578 20.969 1 96.69 359 GLY B C 1
ATOM 5778 O O . GLY B 1 359 ? 9.305 15.891 20.672 1 96.69 359 GLY B O 1
ATOM 5779 N N . THR B 1 360 ? 7.43 16.906 20.109 1 97.19 360 THR B N 1
ATOM 5780 C CA . THR B 1 360 ? 7.535 16.375 18.75 1 97.19 360 THR B CA 1
ATOM 5781 C C . THR B 1 360 ? 7.812 17.5 17.766 1 97.19 360 THR B C 1
ATOM 5783 O O . THR B 1 360 ? 7.66 18.688 18.094 1 97.19 360 THR B O 1
ATOM 5786 N N . HIS B 1 361 ? 8.305 17.172 16.641 1 96.75 361 HIS B N 1
ATOM 5787 C CA . HIS B 1 361 ? 8.695 18.094 15.57 1 96.75 361 HIS B CA 1
ATOM 5788 C C . HIS B 1 361 ? 7.727 18 14.398 1 96.75 361 HIS B C 1
ATOM 5790 O O . HIS B 1 361 ? 6.547 17.688 14.578 1 96.75 361 HIS B O 1
ATOM 5796 N N . HIS B 1 362 ? 8.094 18.609 13.203 1 97.38 362 HIS B N 1
ATOM 5797 C CA . HIS B 1 362 ? 7.352 18.438 11.953 1 97.38 362 HIS B CA 1
ATOM 5798 C C . HIS B 1 362 ? 7.426 17 11.469 1 97.38 362 HIS B C 1
ATOM 5800 O O . HIS B 1 362 ? 8.18 16.688 10.547 1 97.38 362 HIS B O 1
ATOM 5806 N N . GLU B 1 363 ? 6.617 16.109 12.203 1 97.62 363 GLU B N 1
ATOM 5807 C CA . GLU B 1 363 ? 6.758 14.672 12.016 1 97.62 363 GLU B CA 1
ATOM 5808 C C . GLU B 1 363 ? 5.434 13.953 12.234 1 97.62 363 GLU B C 1
ATOM 5810 O O . GLU B 1 363 ? 4.484 14.539 12.758 1 97.62 363 GLU B O 1
ATOM 5815 N N . TRP B 1 364 ? 5.391 12.695 11.977 1 98.62 364 TRP B N 1
ATOM 5816 C CA . TRP B 1 364 ? 4.145 11.945 11.906 1 98.62 364 TRP B CA 1
ATOM 5817 C C . TRP B 1 364 ? 3.531 11.773 13.289 1 98.62 364 TRP B C 1
ATOM 5819 O O . TRP B 1 364 ? 2.307 11.734 13.43 1 98.62 364 TRP B O 1
ATOM 5829 N N . LEU B 1 365 ? 4.352 11.641 14.312 1 98.75 365 LEU B N 1
ATOM 5830 C CA . LEU B 1 365 ? 3.734 11.523 15.633 1 98.75 365 LEU B CA 1
ATOM 5831 C C . LEU B 1 365 ? 2.955 12.781 15.984 1 98.75 365 LEU B C 1
ATOM 5833 O O . LEU B 1 365 ? 1.905 12.711 16.625 1 98.75 365 LEU B O 1
ATOM 5837 N N . THR B 1 366 ? 3.467 13.977 15.617 1 98.75 366 THR B N 1
ATOM 5838 C CA . THR B 1 366 ? 2.707 15.211 15.75 1 98.75 366 THR B CA 1
ATOM 5839 C C . THR B 1 366 ? 1.348 15.094 15.07 1 98.75 366 THR B C 1
ATOM 5841 O O . THR B 1 366 ? 0.319 15.43 15.664 1 98.75 366 THR B O 1
ATOM 5844 N N . TRP B 1 367 ? 1.333 14.578 13.906 1 98.94 367 TRP B N 1
ATOM 5845 C CA . TRP B 1 367 ? 0.121 14.555 13.094 1 98.94 367 TRP B CA 1
ATOM 5846 C C . TRP B 1 367 ? -0.83 13.461 13.562 1 98.94 367 TRP B C 1
ATOM 5848 O O . TRP B 1 367 ? -2.051 13.609 13.484 1 98.94 367 TRP B O 1
ATOM 5858 N N . ARG B 1 368 ? -0.285 12.289 14.078 1 98.94 368 ARG B N 1
ATOM 5859 C CA . ARG B 1 368 ? -1.128 11.305 14.75 1 98.94 368 ARG B CA 1
ATOM 5860 C C . ARG B 1 368 ? -1.869 11.93 15.922 1 98.94 368 ARG B C 1
ATOM 5862 O O . ARG B 1 368 ? -3.082 11.758 16.062 1 98.94 368 ARG B O 1
ATOM 5869 N N . ARG B 1 369 ? -1.118 12.656 16.734 1 98.88 369 ARG B N 1
ATOM 5870 C CA . ARG B 1 369 ? -1.704 13.281 17.922 1 98.88 369 ARG B CA 1
ATOM 5871 C C . ARG B 1 369 ? -2.699 14.367 17.531 1 98.88 369 ARG B C 1
ATOM 5873 O O . ARG B 1 369 ? -3.76 14.5 18.141 1 98.88 369 ARG B O 1
ATOM 5880 N N . CYS B 1 370 ? -2.375 15.148 16.531 1 98.94 370 CYS B N 1
ATOM 5881 C CA . CYS B 1 370 ? -3.299 16.172 16.047 1 98.94 370 CYS B CA 1
ATOM 5882 C C . CYS B 1 370 ? -4.605 15.547 15.57 1 98.94 370 CYS B C 1
ATOM 5884 O O . CYS B 1 370 ? -5.688 16.016 15.906 1 98.94 370 CYS B O 1
ATOM 5886 N N . LEU B 1 371 ? -4.512 14.469 14.781 1 98.94 371 LEU B N 1
ATOM 5887 C CA . LEU B 1 371 ? -5.719 13.789 14.32 1 98.94 371 LEU B CA 1
ATOM 5888 C C . LEU B 1 371 ? -6.531 13.273 15.5 1 98.94 371 LEU B C 1
ATOM 5890 O O . LEU B 1 371 ? -7.754 13.438 15.539 1 98.94 371 LEU B O 1
ATOM 5894 N N . ASN B 1 372 ? -5.812 12.672 16.438 1 98.88 372 ASN B N 1
ATOM 5895 C CA . ASN B 1 372 ? -6.457 12.133 17.641 1 98.88 372 ASN B CA 1
ATOM 5896 C C . ASN B 1 372 ? -7.227 13.203 18.391 1 98.88 372 ASN B C 1
ATOM 5898 O O . ASN B 1 372 ? -8.289 12.93 18.953 1 98.88 372 ASN B O 1
ATOM 5902 N N . GLU B 1 373 ? -6.754 14.406 18.453 1 98.88 373 GLU B N 1
ATOM 5903 C CA . GLU B 1 373 ? -7.391 15.508 19.156 1 98.88 373 GLU B CA 1
ATOM 5904 C C . GLU B 1 373 ? -8.492 16.141 18.328 1 98.88 373 GLU B C 1
ATOM 5906 O O . GLU B 1 373 ? -9.461 16.688 18.859 1 98.88 373 GLU B O 1
ATOM 5911 N N . PHE B 1 374 ? -8.43 16.094 17.062 1 98.88 374 PHE B N 1
ATOM 5912 C CA . PHE B 1 374 ? -9.359 16.734 16.125 1 98.88 374 PHE B CA 1
ATOM 5913 C C . PHE B 1 374 ? -10.648 15.938 16.016 1 98.88 374 PHE B C 1
ATOM 5915 O O . PHE B 1 374 ? -11.742 16.516 15.984 1 98.88 374 PHE B O 1
ATOM 5922 N N . LEU B 1 375 ? -10.578 14.68 16.031 1 98.88 375 LEU B N 1
ATOM 5923 C CA . LEU B 1 375 ? -11.68 13.789 15.695 1 98.88 375 LEU B CA 1
ATOM 5924 C C . LEU B 1 375 ? -12.844 13.969 16.656 1 98.88 375 LEU B C 1
ATOM 5926 O O . LEU B 1 375 ? -14 14.07 16.234 1 98.88 375 LEU B O 1
ATOM 5930 N N . PRO B 1 376 ? -12.625 14.102 18 1 98.56 376 PRO B N 1
ATOM 5931 C CA . PRO B 1 376 ? -13.742 14.258 18.938 1 98.56 376 PRO B CA 1
ATOM 5932 C C . PRO B 1 376 ? -14.469 15.594 18.766 1 98.56 376 PRO B C 1
ATOM 5934 O O . PRO B 1 376 ? -15.57 15.773 19.281 1 98.56 376 PRO B O 1
ATOM 5937 N N . LEU B 1 377 ? -13.883 16.5 18.016 1 98.5 377 LEU B N 1
ATOM 5938 C CA . LEU B 1 377 ? -14.422 17.844 17.906 1 98.5 377 LEU B CA 1
ATOM 5939 C C . LEU B 1 377 ? -15.383 17.953 16.734 1 98.5 377 LEU B C 1
ATOM 5941 O O . LEU B 1 377 ? -16.172 18.906 16.656 1 98.5 377 LEU B O 1
ATOM 5945 N N . ILE B 1 378 ? -15.312 17 15.789 1 98.62 378 ILE B N 1
ATOM 5946 C CA . ILE B 1 378 ? -16.078 17.203 14.562 1 98.62 378 ILE B CA 1
ATOM 5947 C C . ILE B 1 378 ? -17.328 16.312 14.578 1 98.62 378 ILE B C 1
ATOM 5949 O O . ILE B 1 378 ? -17.328 15.25 15.203 1 98.62 378 ILE B O 1
ATOM 5953 N N . PHE B 1 379 ? -18.422 16.828 13.898 1 98.19 379 PHE B N 1
ATOM 5954 C CA . PHE B 1 379 ? -19.703 16.172 13.672 1 98.19 379 PHE B CA 1
ATOM 5955 C C . PHE B 1 379 ? -20.406 15.906 14.992 1 98.19 379 PHE B C 1
ATOM 5957 O O . PHE B 1 379 ? -21.125 14.906 15.125 1 98.19 379 PHE B O 1
ATOM 5964 N N . LYS B 1 380 ? -20.031 16.641 15.961 1 87.94 380 LYS B N 1
ATOM 5965 C CA . LYS B 1 380 ? -20.75 16.547 17.234 1 87.94 380 LYS B CA 1
ATOM 5966 C C . LYS B 1 380 ? -22.172 17.062 17.094 1 87.94 380 LYS B C 1
ATOM 5968 O O . LYS B 1 380 ? -22.422 18.016 16.344 1 87.94 380 LYS B O 1
ATOM 5973 N N . SER B 1 381 ? -23.25 16.156 17.312 1 65.94 381 SER B N 1
ATOM 5974 C CA . SER B 1 381 ? -24.641 16.578 17.297 1 65.94 381 SER B CA 1
ATOM 5975 C C . SER B 1 381 ? -24.859 17.812 18.172 1 65.94 381 SER B C 1
ATOM 5977 O O . SER B 1 381 ? -24.203 17.969 19.219 1 65.94 381 SER B O 1
ATOM 5979 N N . ASP B 1 382 ? -25.094 19.031 17.688 1 51.31 382 ASP B N 1
ATOM 5980 C CA . ASP B 1 382 ? -25.609 20.125 18.5 1 51.31 382 ASP B CA 1
ATOM 5981 C C . ASP B 1 382 ? -26.594 19.625 19.547 1 51.31 382 ASP B C 1
ATOM 5983 O O . ASP B 1 382 ? -27.578 18.953 19.203 1 51.31 382 ASP B O 1
ATOM 5987 N N . LYS B 1 383 ? -26.266 19.188 20.609 1 40.97 383 LYS B N 1
ATOM 5988 C CA . LYS B 1 383 ? -27.25 19.266 21.672 1 40.97 383 LYS B CA 1
ATOM 5989 C C . LYS B 1 383 ? -27.938 20.625 21.703 1 40.97 383 LYS B C 1
ATOM 5991 O O . LYS B 1 383 ? -28.562 21 22.688 1 40.97 383 LYS B O 1
ATOM 5996 N N . LYS B 1 384 ? -28.438 21.25 20.609 1 33.75 384 LYS B N 1
ATOM 5997 C CA . LYS B 1 384 ? -29.438 22.203 21.062 1 33.75 384 LYS B CA 1
ATOM 5998 C C . LYS B 1 384 ? -30.562 21.5 21.828 1 33.75 384 LYS B C 1
ATOM 6000 O O . LYS B 1 384 ? -31.047 20.453 21.391 1 33.75 384 LYS B O 1
#

Organism: NCBI:txid2530390

pLDDT: mean 92.59, std 16.15, range [25.89, 99.0]

Radius of gyration: 29.41 Å; Cα contacts (8 Å, |Δi|>4): 1746; chains: 2; bounding box: 103×96×62 Å

InterPro domains:
  IPR000801 Esterase-like [PF00756] (153-299)
  IPR013783 Immunoglobulin-like fold [G3DSA:2.60.40.10] (26-115)
  IPR014756 Immunoglobulin E-set [SSF81296] (41-106)
  IPR029058 Alpha/Beta hydrolase fold [G3DSA:3.40.50.1820] (119-384)
  IPR029058 Alpha/Beta hydrolase fold [SSF53474] (132-380)
  IPR050583 Mycobacterial A85 antigen [PTHR48098] (20-383)

Nearest PDB structures (foldseek):
  6mou-assembly1_B  TM=9.588E-01  e=4.819E-53  Bacteroides intestinalis DSM 17393
  6mou-assembly1_A  TM=9.505E-01  e=3.769E-53  Bacteroides intestinalis DSM 17393
  6ne9-assembly1_A  TM=9.359E-01  e=1.811E-49  Bacteroides intestinalis
  6rzo-assembly1_A  TM=9.288E-01  e=3.682E-46  uncultured bacterium
  8bbp-assembly1_A  TM=7.933E-01  e=1.092E-34  uncultured bacterium

Foldseek 3Di:
DPPPPPPPPPPPPPPPPPPPPPQDQAQAFPQFDPPQRPQGAHPLQKTKGKDQAQPFDWKWKAWPNDTWTWDADPRRMTMTIDHRDFAAKIWMFMQTNNDTHADPGGDWFFFQLGTTGMGGRDDPCVVCVLLDDDPVFQFWDKDWDWDADPLVRDIWIKIKTFGRCCVVCVQDAFFEEEEEEAALHFRCCCVPRQSVRSNQRSCCRVVLFPGHMYMGTGLQRNHDPPPDPPQDPCRRSVSRQCCVVPPVLVVCVVPGRHDQFQLRYEYEYEACSLVSQCLRCLLPLRRHQAYEYQLYQNPDDLVCVCPPNNRSLVPQVVNCVSHQAAEYEYEPPAPSCSVVNQVSSVVSVHDYHYYYHYPDYSGSVSVSVRSSVRRSRGSPPPPD/DPPPPPPPPPPPPPPPPPPPPPQDQAQAFPQFDPPQRPQGAHPLQKTKGKDQAQPFDWKWKAWPNDTWTWDADPRRMTMTIDHRDFAAKIWMFMQTNNDTHADPGGDWFFFQLGTTGMGGRDDPCVVCVLLDDDPVFQFWDKDWDWDADPLVRDIWIKIKTFGRCCVVPVVDAFFEEEEEEAALHFRCCCVPRQSVRSNQRSCCRVVLFPGHMYMGTGLQRNHDPPPDPPQDPCRRSVSRQCCVVPPVLVVCVVPGRHDQFQLRYEYEYEACSLVSQCLRCLLPLRGHQHYEYQLYQNPDDLVCVCPPNNRSLVPQVVNCVSHQAAEYEYEPPAPSCSVVNQVSSVVSVHDYHYYYDYPDYSGSVSVSVSSSVRRSRGSPPPPD